Protein AF-A0AAE0JUD1-F1 (afdb_monomer_lite)

Organism: NCBI:txid92902

Structure (mmCIF, N/CA/C/O backbone):
data_AF-A0AAE0JUD1-F1
#
_entry.id   AF-A0AAE0JUD1-F1
#
loop_
_atom_site.group_PDB
_atom_site.id
_atom_site.type_symbol
_atom_site.label_atom_id
_atom_site.label_alt_id
_atom_site.label_comp_id
_atom_site.label_asym_id
_atom_site.label_entity_id
_atom_site.label_seq_id
_atom_site.pdbx_PDB_ins_code
_atom_site.Cartn_x
_atom_site.Cartn_y
_atom_site.Cartn_z
_atom_site.occupancy
_atom_site.B_iso_or_equiv
_atom_site.auth_seq_id
_atom_site.auth_comp_id
_atom_site.auth_asym_id
_atom_site.auth_atom_id
_atom_site.pdbx_PDB_model_num
ATOM 1 N N . MET A 1 1 ? 41.378 -28.057 -68.045 1.00 32.81 1 MET A N 1
ATOM 2 C CA . MET A 1 1 ? 41.376 -28.997 -66.901 1.00 32.81 1 MET A CA 1
ATOM 3 C C . MET A 1 1 ? 42.031 -28.281 -65.734 1.00 32.81 1 MET A C 1
ATOM 5 O O . MET A 1 1 ? 43.104 -27.750 -65.954 1.00 32.81 1 MET A O 1
ATOM 9 N N . SER A 1 2 ? 41.500 -28.142 -64.529 1.00 28.53 2 SER A N 1
ATOM 10 C CA . SER A 1 2 ? 40.202 -28.412 -63.901 1.00 28.53 2 SER A CA 1
ATOM 11 C C . SER A 1 2 ? 40.274 -27.661 -62.561 1.00 28.53 2 SER A C 1
ATOM 13 O O . SER A 1 2 ? 41.293 -27.758 -61.886 1.00 28.53 2 SER A O 1
ATOM 15 N N . SER A 1 3 ? 39.288 -26.807 -62.272 1.00 28.12 3 SER A N 1
ATOM 16 C CA . SER A 1 3 ? 38.435 -26.846 -61.062 1.00 28.12 3 SER A CA 1
ATOM 17 C C . SER A 1 3 ? 39.165 -26.505 -59.751 1.00 28.12 3 SER A C 1
ATOM 19 O O . SER A 1 3 ? 40.031 -27.251 -59.324 1.00 28.12 3 SER A O 1
ATOM 21 N N . GLY A 1 4 ? 38.882 -25.424 -59.028 1.00 31.88 4 GLY A N 1
ATOM 22 C CA . GLY A 1 4 ? 37.626 -24.695 -58.879 1.00 31.88 4 GLY A CA 1
ATOM 23 C C . GLY A 1 4 ? 37.092 -24.923 -57.466 1.00 31.88 4 GLY A C 1
ATOM 24 O O . GLY A 1 4 ? 36.674 -26.033 -57.168 1.00 31.88 4 GLY A O 1
ATOM 25 N N . LEU A 1 5 ? 37.131 -23.879 -56.632 1.00 24.64 5 LEU A N 1
ATOM 26 C CA . LEU A 1 5 ? 36.152 -23.503 -55.596 1.00 24.64 5 LEU A CA 1
ATOM 27 C C . LEU A 1 5 ? 36.714 -22.274 -54.843 1.00 24.64 5 LEU A C 1
ATOM 29 O O . LEU A 1 5 ? 37.838 -22.349 -54.351 1.00 24.64 5 LEU A O 1
ATOM 33 N N . PRO A 1 6 ? 35.989 -21.142 -54.749 1.00 31.70 6 PRO A N 1
ATOM 34 C CA . PRO A 1 6 ? 36.342 -20.090 -53.799 1.00 31.70 6 PRO A CA 1
ATOM 35 C C . PRO A 1 6 ? 36.016 -20.573 -52.373 1.00 31.70 6 PRO A C 1
ATOM 37 O O . PRO A 1 6 ? 35.182 -21.478 -52.228 1.00 31.70 6 PRO A O 1
ATOM 40 N N . PRO A 1 7 ? 36.626 -20.000 -51.316 1.00 29.44 7 PRO A N 1
ATOM 41 C CA . PRO A 1 7 ? 36.225 -20.304 -49.949 1.00 29.44 7 PRO A CA 1
ATOM 42 C C . PRO A 1 7 ? 34.745 -19.944 -49.822 1.00 29.44 7 PRO A C 1
ATOM 44 O O . PRO A 1 7 ? 34.357 -18.781 -49.923 1.00 29.44 7 PRO A O 1
ATOM 47 N N . ARG A 1 8 ? 33.892 -20.964 -49.696 1.00 30.66 8 ARG A N 1
ATOM 48 C CA . ARG A 1 8 ? 32.474 -20.773 -49.419 1.00 30.66 8 ARG A CA 1
ATOM 49 C C . ARG A 1 8 ? 32.387 -20.222 -48.003 1.00 30.66 8 ARG A C 1
ATOM 51 O O . ARG A 1 8 ? 32.402 -20.993 -47.049 1.00 30.66 8 ARG A O 1
ATOM 58 N N . THR A 1 9 ? 32.290 -18.903 -47.864 1.00 36.47 9 THR A N 1
ATOM 59 C CA . THR A 1 9 ? 31.658 -18.304 -46.690 1.00 36.47 9 THR A CA 1
ATOM 60 C C . THR A 1 9 ? 30.306 -19.003 -46.548 1.00 36.47 9 THR A C 1
ATOM 62 O O . THR A 1 9 ? 29.536 -19.015 -47.518 1.00 36.47 9 THR A O 1
ATOM 65 N N . PRO A 1 10 ? 30.023 -19.677 -45.422 1.00 35.06 10 PRO A N 1
ATOM 66 C CA . PRO A 1 10 ? 28.741 -20.333 -45.254 1.00 35.06 10 PRO A CA 1
ATOM 67 C C . PRO A 1 10 ? 27.661 -19.262 -45.404 1.00 35.06 10 PRO A C 1
ATOM 69 O O . PRO A 1 10 ? 27.679 -18.232 -44.735 1.00 35.06 10 PRO A O 1
ATOM 72 N N . THR A 1 11 ? 26.758 -19.460 -46.364 1.00 36.84 11 THR A N 1
ATOM 73 C CA . THR A 1 11 ? 25.643 -18.538 -46.602 1.00 36.84 11 THR A CA 1
ATOM 74 C C . THR A 1 11 ? 24.894 -18.317 -45.290 1.00 36.84 11 THR A C 1
ATOM 76 O O . THR A 1 11 ? 24.715 -19.272 -44.537 1.00 36.84 11 THR A O 1
ATOM 79 N N . ALA A 1 12 ? 24.392 -17.109 -45.028 1.00 35.09 12 ALA A N 1
ATOM 80 C CA . ALA A 1 12 ? 23.607 -16.801 -43.826 1.00 35.09 12 ALA A CA 1
ATOM 81 C C . ALA A 1 12 ? 22.425 -17.774 -43.581 1.00 35.09 12 ALA A C 1
ATOM 83 O O . ALA A 1 12 ? 21.902 -17.846 -42.475 1.00 35.09 12 ALA A O 1
ATOM 84 N N . ALA A 1 13 ? 21.988 -18.525 -44.599 1.00 31.66 13 ALA A N 1
ATOM 85 C CA . ALA A 1 13 ? 21.024 -19.622 -44.486 1.00 31.66 13 ALA A CA 1
ATOM 86 C C . ALA A 1 13 ? 21.618 -20.916 -43.883 1.00 31.66 13 ALA A C 1
ATOM 88 O O . ALA A 1 13 ? 20.972 -21.559 -43.067 1.00 31.66 13 ALA A O 1
ATOM 89 N N . ALA A 1 14 ? 22.858 -21.276 -44.229 1.00 33.31 14 ALA A N 1
ATOM 90 C CA . ALA A 1 14 ? 23.571 -22.423 -43.660 1.00 33.31 14 ALA A CA 1
ATOM 91 C C . ALA A 1 14 ? 23.939 -22.186 -42.186 1.00 33.31 14 ALA A C 1
ATOM 93 O O . ALA A 1 14 ? 23.820 -23.094 -41.373 1.00 33.31 14 ALA A O 1
ATOM 94 N N . LEU A 1 15 ? 24.309 -20.951 -41.833 1.00 36.12 15 LEU A N 1
ATOM 95 C CA . LEU A 1 15 ? 24.555 -20.547 -40.443 1.00 36.12 15 LEU A CA 1
ATOM 96 C C . LEU A 1 15 ? 23.261 -20.529 -39.611 1.00 36.12 15 LEU A C 1
ATOM 98 O O . LEU A 1 15 ? 23.270 -20.980 -38.470 1.00 36.12 15 LEU A O 1
ATOM 102 N N . ARG A 1 16 ? 22.130 -20.105 -40.198 1.00 40.38 16 ARG A N 1
ATOM 103 C CA . ARG A 1 16 ? 20.795 -20.213 -39.578 1.00 40.38 16 ARG A CA 1
ATOM 104 C C . ARG A 1 16 ? 20.345 -21.666 -39.386 1.00 40.38 16 ARG A C 1
ATOM 106 O O . ARG A 1 16 ? 19.901 -22.017 -38.304 1.00 40.38 16 ARG A O 1
ATOM 113 N N . SER A 1 17 ? 20.563 -22.527 -40.378 1.00 38.34 17 SER A N 1
ATOM 114 C CA . SER A 1 17 ? 20.266 -23.964 -40.278 1.00 38.34 17 SER A CA 1
ATOM 115 C C . SER A 1 17 ? 21.078 -24.657 -39.178 1.00 38.34 17 SER A C 1
ATOM 117 O O . SER A 1 17 ? 20.531 -25.470 -38.443 1.00 38.34 17 SER A O 1
ATOM 119 N N . LEU A 1 18 ? 22.367 -24.324 -39.043 1.00 38.59 18 LEU A N 1
ATOM 120 C CA . LEU A 1 18 ? 23.237 -24.855 -37.986 1.00 38.59 18 LEU A CA 1
ATOM 121 C C . LEU A 1 18 ? 22.793 -24.388 -36.588 1.00 38.59 18 LEU A C 1
ATOM 123 O O . LEU A 1 18 ? 22.917 -25.113 -35.605 1.00 38.59 18 LEU A O 1
ATOM 127 N N . ARG A 1 19 ? 22.278 -23.158 -36.518 1.00 42.91 19 ARG A N 1
ATOM 128 C CA . ARG A 1 19 ? 21.754 -22.510 -35.316 1.00 42.91 19 ARG A CA 1
ATOM 129 C C . ARG A 1 19 ? 20.421 -23.112 -34.855 1.00 42.91 19 ARG A C 1
ATOM 131 O O . ARG A 1 19 ? 20.238 -23.302 -33.656 1.00 42.91 19 ARG A O 1
ATOM 138 N N . ASP A 1 20 ? 19.520 -23.443 -35.775 1.00 42.19 20 ASP A N 1
ATOM 139 C CA . ASP A 1 20 ? 18.242 -24.093 -35.450 1.00 42.19 20 ASP A CA 1
ATOM 140 C C . ASP A 1 20 ? 18.441 -25.549 -34.987 1.00 42.19 20 ASP A C 1
ATOM 142 O O . ASP A 1 20 ? 17.762 -26.013 -34.073 1.00 42.19 20 ASP A O 1
ATOM 146 N N . GLU A 1 21 ? 19.446 -26.243 -35.530 1.00 41.03 21 GLU A N 1
ATOM 147 C CA . GLU A 1 21 ? 19.828 -27.606 -35.132 1.00 41.03 21 GLU A CA 1
ATOM 148 C C . GLU A 1 21 ? 20.400 -27.673 -33.694 1.00 41.03 21 GLU A C 1
ATOM 150 O O . GLU A 1 21 ? 20.171 -28.644 -32.970 1.00 41.03 21 GLU A O 1
ATOM 155 N N . LEU A 1 22 ? 21.080 -26.612 -33.231 1.00 42.88 22 LEU A N 1
ATOM 156 C CA . LEU A 1 22 ? 21.595 -26.481 -31.855 1.00 42.88 22 LEU A CA 1
ATOM 157 C C . LEU A 1 22 ? 20.497 -26.205 -30.810 1.00 42.88 22 LEU A C 1
ATOM 159 O O . LEU A 1 22 ? 20.665 -26.537 -29.634 1.00 42.88 22 LEU A O 1
ATOM 163 N N . LYS A 1 23 ? 19.359 -25.614 -31.204 1.00 42.53 23 LYS A N 1
ATOM 164 C CA . LYS A 1 23 ? 18.234 -25.382 -30.279 1.00 42.53 23 LYS A CA 1
ATOM 165 C C . LYS A 1 23 ? 17.598 -26.697 -29.813 1.00 42.53 23 LYS A C 1
ATOM 167 O O . LYS A 1 23 ? 17.251 -26.794 -28.635 1.00 42.53 23 LYS A O 1
ATOM 172 N N . GLY A 1 24 ? 17.510 -27.694 -30.702 1.00 34.19 24 GLY A N 1
ATOM 173 C CA . GLY A 1 24 ? 16.750 -28.933 -30.493 1.00 34.19 24 GLY A CA 1
ATOM 174 C C . GLY A 1 24 ? 17.483 -30.112 -29.837 1.00 34.19 24 GLY A C 1
ATOM 175 O O . GLY A 1 24 ? 16.809 -31.002 -29.334 1.00 34.19 24 GLY A O 1
ATOM 176 N N . ASN A 1 25 ? 18.822 -30.133 -29.811 1.00 31.44 25 ASN A N 1
ATOM 177 C CA . ASN A 1 25 ? 19.598 -31.337 -29.451 1.00 31.44 25 ASN A CA 1
ATOM 178 C C . ASN A 1 25 ? 20.372 -31.264 -28.119 1.00 31.44 25 ASN A C 1
ATOM 180 O O . ASN A 1 25 ? 21.143 -32.172 -27.832 1.00 31.44 25 ASN A O 1
ATOM 184 N N . ILE A 1 26 ? 20.191 -30.213 -27.313 1.00 38.44 26 ILE A N 1
ATOM 185 C CA . ILE A 1 26 ? 20.928 -30.020 -26.052 1.00 38.44 26 ILE A CA 1
ATOM 186 C C . ILE A 1 26 ? 19.951 -30.091 -24.876 1.00 38.44 26 ILE A C 1
ATOM 188 O O . ILE A 1 26 ? 19.043 -29.259 -24.772 1.00 38.44 26 ILE A O 1
ATOM 192 N N . ILE A 1 27 ? 20.160 -31.062 -23.984 1.00 31.94 27 ILE A N 1
ATOM 193 C CA . ILE A 1 27 ? 19.459 -31.159 -22.696 1.00 31.94 27 ILE A CA 1
ATOM 194 C C . ILE A 1 27 ? 19.994 -30.048 -21.789 1.00 31.94 27 ILE A C 1
ATOM 196 O O . ILE A 1 27 ? 21.207 -29.872 -21.682 1.00 31.94 27 ILE A O 1
ATOM 200 N N . ARG A 1 28 ? 19.101 -29.269 -21.168 1.00 41.41 28 ARG A N 1
ATOM 201 C CA . ARG A 1 28 ? 19.474 -28.091 -20.374 1.00 41.41 28 ARG A CA 1
ATOM 202 C C . ARG A 1 28 ? 19.084 -28.252 -18.915 1.00 41.41 28 ARG A C 1
ATOM 204 O O . ARG A 1 28 ? 17.971 -28.680 -18.626 1.00 41.41 28 ARG A O 1
ATOM 211 N N . ASN A 1 29 ? 19.970 -27.866 -18.004 1.00 35.03 29 ASN A N 1
ATOM 212 C CA . ASN A 1 29 ? 19.684 -27.851 -16.570 1.00 35.03 29 ASN A CA 1
ATOM 213 C C . ASN A 1 29 ? 19.193 -26.462 -16.164 1.00 35.03 29 ASN A C 1
ATOM 215 O O . ASN A 1 29 ? 19.775 -25.468 -16.579 1.00 35.03 29 ASN A O 1
ATOM 219 N N . SER A 1 30 ? 18.143 -26.377 -15.349 1.00 35.97 30 SER A N 1
ATOM 220 C CA . SER A 1 30 ? 17.670 -25.117 -14.762 1.00 35.97 30 SER A CA 1
ATOM 221 C C . SER A 1 30 ? 17.978 -25.090 -13.269 1.00 35.97 30 SER A C 1
ATOM 223 O O . SER A 1 30 ? 17.671 -26.062 -12.577 1.00 35.97 30 SER A O 1
ATOM 225 N N . GLN A 1 31 ? 18.523 -23.983 -12.762 1.00 44.69 31 GLN A N 1
ATOM 226 C CA . GLN A 1 31 ? 18.663 -23.750 -11.323 1.00 44.69 31 GLN A CA 1
ATOM 227 C C . GLN A 1 31 ? 17.867 -22.502 -10.910 1.00 44.69 31 GLN A C 1
ATOM 229 O O . GLN A 1 31 ? 18.171 -21.399 -11.375 1.00 44.69 31 GLN A O 1
ATOM 234 N N . PRO A 1 32 ? 16.844 -22.644 -10.048 1.00 40.25 32 PRO A N 1
ATOM 235 C CA . PRO A 1 32 ? 16.235 -21.497 -9.398 1.00 40.25 32 PRO A CA 1
ATOM 236 C C . PRO A 1 32 ? 17.208 -20.939 -8.353 1.00 40.25 32 PRO A C 1
ATOM 238 O O . PRO A 1 32 ? 17.632 -21.660 -7.450 1.00 40.25 32 PRO A O 1
ATOM 241 N N . PHE A 1 33 ? 17.541 -19.651 -8.443 1.00 41.84 33 PHE A N 1
ATOM 242 C CA . PHE A 1 33 ? 18.198 -18.948 -7.341 1.00 41.84 33 PHE A CA 1
ATOM 243 C C . PHE A 1 33 ? 17.153 -18.721 -6.244 1.00 41.84 33 PHE A C 1
ATOM 245 O O . PHE A 1 33 ? 16.335 -17.807 -6.320 1.00 41.84 33 PHE A O 1
ATOM 252 N N . GLY A 1 34 ? 17.105 -19.626 -5.267 1.00 31.30 34 GLY A N 1
ATOM 253 C CA . GLY A 1 34 ? 16.245 -19.488 -4.098 1.00 31.30 34 GLY A CA 1
ATOM 254 C C . GLY A 1 34 ? 16.822 -18.473 -3.116 1.00 31.30 34 GLY A C 1
ATOM 255 O O . GLY A 1 34 ? 18.013 -18.506 -2.817 1.00 31.30 34 GLY A O 1
ATOM 256 N N . ASN A 1 35 ? 15.964 -17.614 -2.565 1.00 30.42 35 ASN A N 1
ATOM 257 C CA . ASN A 1 35 ? 16.287 -16.681 -1.483 1.00 30.42 35 ASN A CA 1
ATOM 258 C C . ASN A 1 35 ? 16.423 -17.434 -0.135 1.00 30.42 35 ASN A C 1
ATOM 260 O O . ASN A 1 35 ? 15.684 -17.196 0.819 1.00 30.42 35 ASN A O 1
ATOM 264 N N . THR A 1 36 ? 17.293 -18.445 -0.072 1.00 25.52 36 THR A N 1
ATOM 265 C CA . THR A 1 36 ? 17.597 -19.191 1.157 1.00 25.52 36 THR A CA 1
ATOM 266 C C . THR A 1 36 ? 18.882 -18.640 1.753 1.00 25.52 36 THR A C 1
ATOM 268 O O . THR A 1 36 ? 19.948 -18.821 1.174 1.00 25.52 36 THR A O 1
ATOM 271 N N . GLY A 1 37 ? 18.758 -17.958 2.897 1.00 28.34 37 GLY A N 1
ATOM 272 C CA . GLY A 1 37 ? 19.810 -17.231 3.618 1.00 28.34 37 GLY A CA 1
ATOM 273 C C . GLY A 1 37 ? 20.953 -18.076 4.188 1.00 28.34 37 GLY A C 1
ATOM 274 O O . GLY A 1 37 ? 21.217 -18.047 5.385 1.00 28.34 37 GLY A O 1
ATOM 275 N N . GLY A 1 38 ? 21.666 -18.797 3.334 1.00 24.38 38 GLY A N 1
ATOM 276 C CA . GLY A 1 38 ? 23.034 -19.219 3.590 1.00 24.38 38 GLY A CA 1
ATOM 277 C C . GLY A 1 38 ? 23.859 -18.769 2.404 1.00 24.38 38 GLY A C 1
ATOM 278 O O . GLY A 1 38 ? 23.546 -19.178 1.295 1.00 24.38 38 GLY A O 1
ATOM 279 N N . THR A 1 39 ? 24.866 -17.925 2.617 1.00 27.78 39 THR A N 1
ATOM 280 C CA . THR A 1 39 ? 25.856 -17.552 1.602 1.00 27.78 39 THR A CA 1
ATOM 281 C C . THR A 1 39 ? 26.452 -18.823 0.988 1.00 27.78 39 THR A C 1
ATOM 283 O O . THR A 1 39 ? 27.217 -19.511 1.670 1.00 27.78 39 THR A O 1
ATOM 286 N N . PRO A 1 40 ? 26.163 -19.171 -0.279 1.00 28.17 40 PRO A N 1
ATOM 287 C CA . PRO A 1 40 ? 27.015 -20.086 -1.011 1.00 28.17 40 PRO A CA 1
ATOM 288 C C . PRO A 1 40 ? 28.176 -19.238 -1.537 1.00 28.17 40 PRO A C 1
ATOM 290 O O . PRO A 1 40 ? 27.953 -18.206 -2.168 1.00 28.17 40 PRO A O 1
ATOM 293 N N . GLY A 1 41 ? 29.415 -19.639 -1.257 1.00 27.17 41 GLY A N 1
ATOM 294 C CA . GLY A 1 41 ? 30.613 -19.027 -1.841 1.00 27.17 41 GLY A CA 1
ATOM 295 C C . GLY A 1 41 ? 30.700 -19.304 -3.344 1.00 27.17 41 GLY A C 1
ATOM 296 O O . GLY A 1 41 ? 31.516 -20.109 -3.773 1.00 27.17 41 GLY A O 1
ATOM 297 N N . ALA A 1 42 ? 29.823 -18.683 -4.131 1.00 30.59 42 ALA A N 1
ATOM 298 C CA . ALA A 1 42 ? 29.789 -18.767 -5.583 1.00 30.59 42 ALA A CA 1
ATOM 299 C C . ALA A 1 42 ? 30.062 -17.373 -6.158 1.00 30.59 42 ALA A C 1
ATOM 301 O O . ALA A 1 42 ? 29.317 -16.429 -5.896 1.00 30.59 42 ALA A O 1
ATOM 302 N N . ALA A 1 43 ? 31.147 -17.242 -6.921 1.00 29.27 43 ALA A N 1
ATOM 303 C CA . ALA A 1 43 ? 31.470 -16.032 -7.666 1.00 29.27 43 ALA A CA 1
ATOM 304 C C . ALA A 1 43 ? 30.909 -16.155 -9.089 1.00 29.27 43 ALA A C 1
ATOM 306 O O . ALA A 1 43 ? 31.142 -17.158 -9.767 1.00 29.27 43 ALA A O 1
ATOM 307 N N . ILE A 1 44 ? 30.161 -15.143 -9.531 1.00 35.28 44 ILE A N 1
ATOM 308 C CA . ILE A 1 44 ? 29.723 -14.996 -10.922 1.00 35.28 44 ILE A CA 1
ATOM 309 C C . ILE A 1 44 ? 30.676 -13.991 -11.575 1.00 35.28 44 ILE A C 1
ATOM 311 O O . ILE A 1 44 ? 30.647 -12.808 -11.244 1.00 35.28 44 ILE A O 1
ATOM 315 N N . SER A 1 45 ? 31.540 -14.462 -12.472 1.00 30.61 45 SER A N 1
ATOM 316 C CA . SER A 1 45 ? 32.434 -13.642 -13.295 1.00 30.61 45 SER A CA 1
ATOM 317 C C . SER A 1 45 ? 31.687 -13.192 -14.556 1.00 30.61 45 SER A C 1
ATOM 319 O O . SER A 1 45 ? 31.361 -13.998 -15.426 1.00 30.61 45 SER A O 1
ATOM 321 N N . LEU A 1 46 ? 31.385 -11.895 -14.647 1.00 35.88 46 LEU A N 1
ATOM 322 C CA . LEU A 1 46 ? 30.760 -11.264 -15.814 1.00 35.88 46 LEU A CA 1
ATOM 323 C C . LEU A 1 46 ? 31.795 -10.379 -16.514 1.00 35.88 46 LEU A C 1
ATOM 325 O O . LEU A 1 46 ? 31.871 -9.182 -16.258 1.00 35.88 46 LEU A O 1
ATOM 329 N N . GLU A 1 47 ? 32.611 -10.957 -17.392 1.00 29.06 47 GLU A N 1
ATOM 330 C CA . GLU A 1 47 ? 33.507 -10.181 -18.256 1.00 29.06 47 GLU A CA 1
ATOM 331 C C . GLU A 1 47 ? 32.830 -9.912 -19.602 1.00 29.06 47 GLU A C 1
ATOM 333 O O . GLU A 1 47 ? 33.029 -10.607 -20.594 1.00 29.06 47 GLU A O 1
ATOM 338 N N . THR A 1 48 ? 32.001 -8.871 -19.632 1.00 32.72 48 THR A N 1
ATOM 339 C CA . THR A 1 48 ? 31.710 -8.131 -20.865 1.00 32.72 48 THR A CA 1
ATOM 340 C C . THR A 1 48 ? 32.194 -6.706 -20.643 1.00 32.72 48 THR A C 1
ATOM 342 O O . THR A 1 48 ? 31.427 -5.835 -20.239 1.00 32.72 48 THR A O 1
ATOM 345 N N . SER A 1 49 ? 33.493 -6.497 -20.840 1.00 25.58 49 SER A N 1
ATOM 346 C CA . SER A 1 49 ? 34.250 -5.293 -20.471 1.00 25.58 49 SER A CA 1
ATOM 347 C C . SER A 1 49 ? 33.822 -3.986 -21.154 1.00 25.58 49 SER A C 1
ATOM 349 O O . SER A 1 49 ? 34.346 -2.945 -20.789 1.00 25.58 49 SER A O 1
ATOM 351 N N . ASP A 1 50 ? 32.823 -3.990 -22.043 1.00 26.62 50 ASP A N 1
ATOM 352 C CA . ASP A 1 50 ? 32.293 -2.769 -22.678 1.00 26.62 50 ASP A CA 1
ATOM 353 C C . ASP A 1 50 ? 30.755 -2.671 -22.694 1.00 26.62 50 ASP A C 1
ATOM 355 O O . ASP A 1 50 ? 30.186 -1.736 -23.260 1.00 26.62 50 ASP A O 1
ATOM 359 N N . ALA A 1 51 ? 30.047 -3.600 -22.046 1.00 32.72 51 ALA A N 1
ATOM 360 C CA . ALA A 1 51 ? 28.602 -3.502 -21.881 1.00 32.72 51 ALA A CA 1
ATOM 361 C C . ALA A 1 51 ? 28.303 -3.027 -20.458 1.00 32.72 51 ALA A C 1
ATOM 363 O O . ALA A 1 51 ? 28.063 -3.836 -19.563 1.00 32.72 51 ALA A O 1
ATOM 364 N N . GLN A 1 52 ? 28.270 -1.703 -20.242 1.00 31.28 52 GLN A N 1
ATOM 365 C CA . GLN A 1 52 ? 27.414 -1.174 -19.173 1.00 31.28 52 GLN A CA 1
ATOM 366 C C . GLN A 1 52 ? 26.068 -1.896 -19.308 1.00 31.28 52 GLN A C 1
ATOM 368 O O . GLN A 1 52 ? 25.570 -1.946 -20.437 1.00 31.28 52 GLN A O 1
ATOM 373 N N . PRO A 1 53 ? 25.503 -2.509 -18.252 1.00 39.31 53 PRO A N 1
ATOM 374 C CA . PRO A 1 53 ? 24.227 -3.194 -18.365 1.00 39.31 53 PRO A CA 1
ATOM 375 C C . PRO A 1 53 ? 23.205 -2.186 -18.886 1.00 39.31 53 PRO A C 1
ATOM 377 O O . PRO A 1 53 ? 22.723 -1.324 -18.156 1.00 39.31 53 PRO A O 1
ATOM 380 N N . ILE A 1 54 ? 22.930 -2.251 -20.191 1.00 47.78 54 ILE A N 1
ATOM 381 C CA . ILE A 1 54 ? 21.967 -1.380 -20.844 1.00 47.78 54 ILE A CA 1
ATOM 382 C C . ILE A 1 54 ? 20.647 -1.702 -20.160 1.00 47.78 54 ILE A C 1
ATOM 384 O O . ILE A 1 54 ? 20.263 -2.877 -20.067 1.00 47.78 54 ILE A O 1
ATOM 388 N N . ALA A 1 55 ? 19.991 -0.677 -19.627 1.00 51.31 55 ALA A N 1
ATOM 389 C CA . ALA A 1 55 ? 18.738 -0.818 -18.909 1.00 51.31 55 ALA A CA 1
ATOM 390 C C . ALA A 1 55 ? 17.769 -1.756 -19.628 1.00 51.31 55 ALA A C 1
ATOM 392 O O . ALA A 1 55 ? 17.497 -1.613 -20.825 1.00 51.31 55 ALA A O 1
ATOM 393 N N . GLY A 1 56 ? 17.226 -2.721 -18.889 1.00 55.41 56 GLY A N 1
ATOM 394 C CA . GLY A 1 56 ? 16.272 -3.668 -19.455 1.00 55.41 56 GLY A CA 1
ATOM 395 C C . GLY A 1 56 ? 16.878 -4.785 -20.310 1.00 55.41 56 GLY A C 1
ATOM 396 O O . GLY A 1 56 ? 16.148 -5.407 -21.079 1.00 55.41 56 GLY A O 1
ATOM 397 N N . SER A 1 57 ? 18.181 -5.068 -20.193 1.00 65.00 57 SER A N 1
ATOM 398 C CA . SER A 1 57 ? 18.764 -6.282 -20.782 1.00 65.00 57 SER A CA 1
ATOM 399 C C . SER A 1 57 ? 18.021 -7.534 -20.293 1.00 65.00 57 SER A C 1
ATOM 401 O O . SER A 1 57 ? 17.666 -7.661 -19.113 1.00 65.00 57 SER A O 1
ATOM 403 N N . THR A 1 58 ? 17.744 -8.444 -21.226 1.00 60.03 58 THR A N 1
ATOM 404 C CA . THR A 1 58 ? 16.847 -9.591 -21.020 1.00 60.03 58 THR A CA 1
ATOM 405 C C . THR A 1 58 ? 17.561 -10.834 -20.504 1.00 60.03 58 THR A C 1
ATOM 407 O O . THR A 1 58 ? 16.963 -11.638 -19.784 1.00 60.03 58 THR A O 1
ATOM 410 N N . ARG A 1 59 ? 18.842 -10.978 -20.848 1.00 65.38 59 ARG A N 1
ATOM 411 C CA . ARG A 1 59 ? 19.722 -12.063 -20.417 1.00 65.38 59 ARG A CA 1
ATOM 412 C C . ARG A 1 59 ? 21.185 -11.665 -20.561 1.00 65.38 59 ARG A C 1
ATOM 414 O O . ARG A 1 59 ? 21.498 -10.735 -21.296 1.00 65.38 59 ARG A O 1
ATOM 421 N N . VAL A 1 60 ? 22.052 -12.416 -19.897 1.00 59.59 60 VAL A N 1
ATOM 422 C CA . VAL A 1 60 ? 23.508 -12.340 -20.026 1.00 59.59 60 VAL A CA 1
ATOM 423 C C . VAL A 1 60 ? 24.058 -13.753 -20.226 1.00 59.59 60 VAL A C 1
ATOM 425 O O . VAL A 1 60 ? 23.519 -14.726 -19.690 1.00 59.59 60 VAL A O 1
ATOM 428 N N . PHE A 1 61 ? 25.119 -13.873 -21.020 1.00 60.12 61 PHE A N 1
ATOM 429 C CA . PHE A 1 61 ? 25.857 -15.117 -21.226 1.00 60.12 61 PHE A CA 1
ATOM 430 C C . PHE A 1 61 ? 27.135 -15.074 -20.395 1.00 60.12 61 PHE A C 1
ATOM 432 O O . PHE A 1 61 ? 27.819 -14.056 -20.386 1.00 60.12 61 PHE A O 1
ATOM 439 N N . GLY A 1 62 ? 27.454 -16.158 -19.695 1.00 57.75 62 GLY A N 1
ATOM 440 C CA . GLY A 1 62 ? 28.611 -16.182 -18.802 1.00 57.75 62 GLY A CA 1
ATOM 441 C C . GLY A 1 62 ? 28.962 -17.588 -18.344 1.00 57.75 62 GLY A C 1
ATOM 442 O O . GLY A 1 62 ? 28.497 -18.569 -18.924 1.00 57.75 62 GLY A O 1
ATOM 443 N N . GLU A 1 63 ? 29.776 -17.678 -17.299 1.00 51.16 63 GLU A N 1
ATOM 444 C CA . GLU A 1 63 ? 30.154 -18.928 -16.639 1.00 51.16 63 GLU A CA 1
ATOM 445 C C . GLU A 1 63 ? 29.621 -18.978 -15.199 1.00 51.16 63 GLU A C 1
ATOM 447 O O . GLU A 1 63 ? 29.397 -17.946 -14.567 1.00 51.16 63 GLU A O 1
ATOM 452 N N . PHE A 1 64 ? 29.406 -20.185 -14.674 1.00 47.62 64 PHE A N 1
ATOM 453 C CA . PHE A 1 64 ? 29.020 -20.402 -13.280 1.00 47.62 64 PHE A CA 1
ATOM 454 C C . PHE A 1 64 ? 29.999 -21.376 -12.615 1.00 47.62 64 PHE A C 1
ATOM 456 O O . PHE A 1 64 ? 30.182 -22.497 -13.097 1.00 47.62 64 PHE A O 1
ATOM 463 N N . HIS A 1 65 ? 30.621 -20.968 -11.504 1.00 52.09 65 HIS A N 1
ATOM 464 C CA . HIS A 1 65 ? 31.567 -21.802 -10.755 1.00 52.09 65 HIS A CA 1
ATOM 465 C C . HIS A 1 65 ? 30.933 -22.352 -9.478 1.00 52.09 65 HIS A C 1
ATOM 467 O O . HIS A 1 65 ? 30.540 -21.602 -8.591 1.00 52.09 65 HIS A O 1
ATOM 473 N N . HIS A 1 66 ? 30.875 -23.681 -9.364 1.00 42.56 66 HIS A N 1
ATOM 474 C CA . HIS A 1 66 ? 30.240 -24.369 -8.231 1.00 42.56 66 HIS A CA 1
ATOM 475 C C . HIS A 1 66 ? 31.084 -24.471 -6.942 1.00 42.56 66 HIS A C 1
ATOM 477 O O . HIS A 1 66 ? 30.571 -25.028 -5.981 1.00 42.56 66 HIS A O 1
ATOM 483 N N . ASP A 1 67 ? 32.315 -23.939 -6.862 1.00 37.91 67 ASP A N 1
ATOM 484 C CA . ASP A 1 67 ? 33.214 -24.152 -5.703 1.00 37.91 67 ASP A CA 1
ATOM 485 C C . ASP A 1 67 ? 34.200 -22.988 -5.436 1.00 37.91 67 ASP A C 1
ATOM 487 O O . ASP A 1 67 ? 34.591 -22.295 -6.375 1.00 37.91 67 ASP A O 1
ATOM 491 N N . ASN A 1 68 ? 34.673 -22.865 -4.177 1.00 40.00 68 ASN A N 1
ATOM 492 C CA . ASN A 1 68 ? 35.672 -21.922 -3.600 1.00 40.00 68 ASN A CA 1
ATOM 493 C C . ASN A 1 68 ? 37.086 -21.949 -4.252 1.00 40.00 68 ASN A C 1
ATOM 495 O O . ASN A 1 68 ? 38.112 -21.901 -3.568 1.00 40.00 68 ASN A O 1
ATOM 499 N N . THR A 1 69 ? 37.184 -22.064 -5.570 1.00 37.38 69 THR A N 1
ATOM 500 C CA . THR A 1 69 ? 38.470 -22.034 -6.279 1.00 37.38 69 THR A CA 1
ATOM 501 C C . THR A 1 69 ? 38.902 -20.571 -6.425 1.00 37.38 69 THR A C 1
ATOM 503 O O . THR A 1 69 ? 38.077 -19.768 -6.859 1.00 37.38 69 THR A O 1
ATOM 506 N N . PRO A 1 70 ? 40.138 -20.180 -6.055 1.00 38.03 70 PRO A N 1
ATOM 507 C CA . PRO A 1 70 ? 40.568 -18.791 -6.181 1.00 38.03 70 PRO A CA 1
ATOM 508 C C . PRO A 1 70 ? 40.492 -18.349 -7.642 1.00 38.03 70 PRO A C 1
ATOM 510 O O . PRO A 1 70 ? 40.999 -19.051 -8.520 1.00 38.03 70 PRO A O 1
ATOM 513 N N . LEU A 1 71 ? 39.880 -17.188 -7.879 1.00 41.16 71 LEU A N 1
ATOM 514 C CA . LEU A 1 71 ? 40.002 -16.454 -9.135 1.00 41.16 71 LEU A CA 1
ATOM 515 C C . LEU A 1 71 ? 41.495 -16.162 -9.332 1.00 41.16 71 LEU A C 1
ATOM 517 O O . LEU A 1 71 ? 42.095 -15.445 -8.534 1.00 41.16 71 LEU A O 1
ATOM 521 N N . ALA A 1 72 ? 42.117 -16.808 -10.316 1.00 40.91 72 ALA A N 1
ATOM 522 C CA . ALA A 1 72 ? 43.483 -16.487 -10.699 1.00 40.91 72 ALA A CA 1
ATOM 523 C C . ALA A 1 72 ? 43.457 -15.169 -11.483 1.00 40.91 72 ALA A C 1
ATOM 525 O O . ALA A 1 72 ? 42.726 -15.052 -12.463 1.00 40.91 72 ALA A O 1
ATOM 526 N N . ASP A 1 73 ? 44.251 -14.211 -11.013 1.00 39.12 73 ASP A N 1
ATOM 527 C CA . ASP A 1 73 ? 44.366 -12.808 -11.446 1.00 39.12 73 ASP A CA 1
ATOM 528 C C . ASP A 1 73 ? 44.986 -12.615 -12.850 1.00 39.12 73 ASP A C 1
ATOM 530 O O . ASP A 1 73 ? 45.511 -11.548 -13.151 1.00 39.12 73 ASP A O 1
ATOM 534 N N . ASP A 1 74 ? 44.966 -13.634 -13.714 1.00 39.50 74 ASP A N 1
ATOM 535 C CA . ASP A 1 74 ? 45.593 -13.545 -15.034 1.00 39.50 74 ASP A CA 1
ATOM 536 C C . ASP A 1 74 ? 44.535 -13.249 -16.116 1.00 39.50 74 ASP A C 1
ATOM 538 O O . ASP A 1 74 ? 43.655 -14.062 -16.436 1.00 39.50 74 ASP A O 1
ATOM 542 N N . ASP A 1 75 ? 44.626 -12.022 -16.627 1.00 43.31 75 ASP A N 1
ATOM 543 C CA . ASP A 1 75 ? 43.953 -11.470 -17.799 1.00 43.31 75 ASP A CA 1
ATOM 544 C C . ASP A 1 75 ? 44.339 -12.255 -19.068 1.00 43.31 75 ASP A C 1
ATOM 546 O O . ASP A 1 75 ? 45.505 -12.251 -19.453 1.00 43.31 75 ASP A O 1
ATOM 550 N N . ASP A 1 76 ? 43.376 -12.936 -19.704 1.00 37.69 76 ASP A N 1
ATOM 551 C CA . ASP A 1 76 ? 43.309 -13.147 -21.162 1.00 37.69 76 ASP A CA 1
ATOM 552 C C . ASP A 1 76 ? 42.001 -13.875 -21.565 1.00 37.69 76 ASP A C 1
ATOM 554 O O . ASP A 1 76 ? 41.551 -14.847 -20.948 1.00 37.69 76 ASP A O 1
ATOM 558 N N . ASP A 1 77 ? 41.396 -13.362 -22.637 1.00 46.44 77 ASP A N 1
ATOM 559 C CA . ASP A 1 77 ? 40.044 -13.590 -23.152 1.00 46.44 77 ASP A CA 1
ATOM 560 C C . ASP A 1 77 ? 39.651 -15.056 -23.480 1.00 46.44 77 ASP A C 1
ATOM 562 O O . ASP A 1 77 ? 40.459 -15.894 -23.885 1.00 46.44 77 ASP A O 1
ATOM 566 N N . ILE A 1 78 ? 38.340 -15.351 -23.413 1.00 39.69 78 ILE A N 1
ATOM 567 C CA . ILE A 1 78 ? 37.636 -16.555 -23.933 1.00 39.69 78 ILE A CA 1
ATOM 568 C C . ILE A 1 78 ? 37.958 -17.913 -23.267 1.00 39.69 78 ILE A C 1
ATOM 570 O O . ILE A 1 78 ? 37.124 -18.821 -23.308 1.00 39.69 78 ILE A O 1
ATOM 574 N N . LEU A 1 79 ? 39.113 -18.092 -22.627 1.00 39.12 79 LEU A N 1
ATOM 575 C CA . LEU A 1 79 ? 39.567 -19.403 -22.132 1.00 39.12 79 LEU A CA 1
ATOM 576 C C . LEU A 1 79 ? 38.937 -19.857 -20.801 1.00 39.12 79 LEU A C 1
ATOM 578 O O . LEU A 1 79 ? 39.140 -21.002 -20.396 1.00 39.12 79 LEU A O 1
ATOM 582 N N . ARG A 1 80 ? 38.134 -19.013 -20.143 1.00 46.91 80 ARG A N 1
ATOM 583 C CA . ARG A 1 80 ? 37.561 -19.296 -18.811 1.00 46.91 80 ARG A CA 1
ATOM 584 C C . ARG A 1 80 ? 36.388 -20.294 -18.824 1.00 46.91 80 ARG A C 1
ATOM 586 O O . ARG A 1 80 ? 36.240 -21.077 -17.891 1.00 46.91 80 ARG A O 1
ATOM 593 N N . PHE A 1 81 ? 35.701 -20.449 -19.963 1.00 49.88 81 PHE A N 1
ATOM 594 C CA . PHE A 1 81 ? 34.625 -21.441 -20.145 1.00 49.88 81 PHE A CA 1
ATOM 595 C C . PHE A 1 81 ? 35.081 -22.920 -20.132 1.00 49.88 81 PHE A C 1
ATOM 597 O O . PHE A 1 81 ? 34.250 -23.831 -20.210 1.00 49.88 81 PHE A O 1
ATOM 604 N N . PHE A 1 82 ? 36.390 -23.190 -20.087 1.00 52.47 82 PHE A N 1
ATOM 605 C CA . PHE A 1 82 ? 36.954 -24.530 -20.238 1.00 52.47 82 PHE A CA 1
ATOM 606 C C . PHE A 1 82 ? 37.330 -25.151 -18.888 1.00 52.47 82 PHE A C 1
ATOM 608 O O . PHE A 1 82 ? 38.203 -24.661 -18.176 1.00 52.47 82 PHE A O 1
ATOM 615 N N . ARG A 1 83 ? 36.771 -26.329 -18.581 1.00 58.31 83 ARG A N 1
ATOM 616 C CA . ARG A 1 83 ? 37.344 -27.253 -17.585 1.00 58.31 83 ARG A CA 1
ATOM 617 C C . ARG A 1 83 ? 38.006 -28.418 -18.317 1.00 58.31 83 ARG A C 1
ATOM 619 O O . ARG A 1 83 ? 37.363 -29.418 -18.645 1.00 58.31 83 ARG A O 1
ATOM 626 N N . GLY A 1 84 ? 39.298 -28.284 -18.618 1.00 67.56 84 GLY A N 1
ATOM 627 C CA . GLY A 1 84 ? 40.025 -29.249 -19.451 1.00 67.56 84 GLY A CA 1
ATOM 628 C C . GLY A 1 84 ? 39.506 -29.240 -20.893 1.00 67.56 84 GLY A C 1
ATOM 629 O O . GLY A 1 84 ? 39.544 -28.207 -21.550 1.00 67.56 84 GLY A O 1
ATOM 630 N N . THR A 1 85 ? 39.006 -30.375 -21.394 1.00 67.12 85 THR A N 1
ATOM 631 C CA . THR A 1 85 ? 38.375 -30.468 -22.729 1.00 67.12 85 THR A CA 1
ATOM 632 C C . THR A 1 85 ? 36.861 -30.275 -22.689 1.00 67.12 85 THR A C 1
ATOM 634 O O . THR A 1 85 ? 36.212 -30.365 -23.729 1.00 67.12 85 THR A O 1
ATOM 637 N N . THR A 1 86 ? 36.289 -30.025 -21.506 1.00 69.38 86 THR A N 1
ATOM 638 C CA . THR A 1 86 ? 34.841 -29.900 -21.323 1.00 69.38 86 THR A CA 1
ATOM 639 C C . THR A 1 86 ? 34.390 -28.445 -21.237 1.00 69.38 86 THR A C 1
ATOM 641 O O . THR A 1 86 ? 35.048 -27.627 -20.594 1.00 69.38 86 THR A O 1
ATOM 644 N N . LEU A 1 87 ? 33.265 -28.145 -21.888 1.00 71.81 87 LEU A N 1
ATOM 645 C CA . LEU A 1 87 ? 32.635 -26.829 -21.985 1.00 71.81 87 LEU A CA 1
ATOM 646 C C . LEU A 1 87 ? 31.173 -26.914 -21.528 1.00 71.81 87 LEU A C 1
ATOM 648 O O . LEU A 1 87 ? 30.436 -27.789 -21.978 1.00 71.81 87 LEU A O 1
ATOM 652 N N . GLU A 1 88 ? 30.737 -25.996 -20.670 1.00 71.81 88 GLU A N 1
ATOM 653 C CA . GLU A 1 88 ? 29.339 -25.854 -20.246 1.00 71.81 88 GLU A CA 1
ATOM 654 C C . GLU A 1 88 ? 28.901 -24.401 -20.463 1.00 71.81 88 GLU A C 1
ATOM 656 O O . GLU A 1 88 ? 29.532 -23.477 -19.954 1.00 71.81 88 GLU A O 1
ATOM 661 N N . LEU A 1 89 ? 27.850 -24.189 -21.257 1.00 71.38 89 LEU A N 1
ATOM 662 C CA . LEU A 1 89 ? 27.377 -22.853 -21.620 1.00 71.38 89 LEU A CA 1
ATOM 663 C C . LEU A 1 89 ? 26.265 -22.422 -20.674 1.00 71.38 89 LEU A C 1
ATOM 665 O O . LEU A 1 89 ? 25.236 -23.097 -20.623 1.00 71.38 89 LEU A O 1
ATOM 669 N N . TRP A 1 90 ? 26.437 -21.292 -19.989 1.00 69.94 90 TRP A N 1
ATOM 670 C CA . TRP A 1 90 ? 25.433 -20.747 -19.079 1.00 69.94 90 TRP A CA 1
ATOM 671 C C . TRP A 1 90 ? 24.739 -19.515 -19.653 1.00 69.94 90 TRP A C 1
ATOM 673 O O . TRP A 1 90 ? 25.349 -18.643 -20.278 1.00 69.94 90 TRP A O 1
ATOM 683 N N . VAL A 1 91 ? 23.434 -19.447 -19.403 1.00 73.62 91 VAL A N 1
ATOM 684 C CA . VAL A 1 91 ? 22.596 -18.282 -19.670 1.00 73.62 91 VAL A CA 1
ATOM 685 C C . VAL A 1 91 ? 21.917 -17.877 -18.375 1.00 73.62 91 VAL A C 1
ATOM 687 O O . VAL A 1 91 ? 21.296 -18.702 -17.702 1.00 73.62 91 VAL A O 1
ATOM 690 N N . PHE A 1 92 ? 22.002 -16.593 -18.061 1.00 72.25 92 PHE A N 1
ATOM 691 C CA . PHE A 1 92 ? 21.338 -15.979 -16.923 1.00 72.25 92 PHE A CA 1
ATOM 692 C C . PHE A 1 92 ? 20.254 -15.053 -17.455 1.00 72.25 92 PHE A C 1
ATOM 694 O O . PHE A 1 92 ? 20.544 -14.130 -18.211 1.00 72.25 92 PHE A O 1
ATOM 701 N N . ASP A 1 93 ? 19.005 -15.294 -17.081 1.00 78.50 93 ASP A N 1
ATOM 702 C CA . ASP A 1 93 ? 17.892 -14.398 -17.384 1.00 78.50 93 ASP A CA 1
ATOM 703 C C . ASP A 1 93 ? 17.137 -14.024 -16.106 1.00 78.50 93 ASP A C 1
ATOM 705 O O . ASP A 1 93 ? 17.485 -14.430 -14.992 1.00 78.50 93 ASP A O 1
ATOM 709 N N . ARG A 1 94 ? 16.069 -13.237 -16.253 1.00 79.50 94 ARG A N 1
ATOM 710 C CA . ARG A 1 94 ? 15.281 -12.753 -15.110 1.00 79.50 94 ARG A CA 1
ATOM 711 C C . ARG A 1 94 ? 14.526 -13.841 -14.352 1.00 79.50 94 ARG A C 1
ATOM 713 O O . ARG A 1 94 ? 13.914 -13.547 -13.329 1.00 79.50 94 ARG A O 1
ATOM 720 N N . SER A 1 95 ? 14.572 -15.086 -14.823 1.00 77.56 95 SER A N 1
ATOM 721 C CA . SER A 1 95 ? 13.997 -16.258 -14.160 1.00 77.56 95 SER A CA 1
ATOM 722 C C . SER A 1 95 ? 15.021 -17.271 -13.673 1.00 77.56 95 SER A C 1
ATOM 724 O O . SER A 1 95 ? 14.645 -18.369 -13.260 1.00 77.56 95 SER A O 1
ATOM 726 N N . GLY A 1 96 ? 16.295 -16.889 -13.668 1.00 76.44 96 GLY A N 1
ATOM 727 C CA . GLY A 1 96 ? 17.386 -17.662 -13.101 1.00 76.44 96 GLY A CA 1
ATOM 728 C C . GLY A 1 96 ? 18.404 -18.084 -14.145 1.00 76.44 96 GLY A C 1
ATOM 729 O O . GLY A 1 96 ? 18.464 -17.540 -15.248 1.00 76.44 96 GLY A O 1
ATOM 730 N N . ALA A 1 97 ? 19.213 -19.071 -13.778 1.00 75.19 97 ALA A N 1
ATOM 731 C CA . ALA A 1 97 ? 20.238 -19.613 -14.651 1.00 75.19 97 ALA A CA 1
ATOM 732 C C . ALA A 1 97 ? 19.782 -20.922 -15.293 1.00 75.19 97 ALA A C 1
ATOM 734 O O . ALA A 1 97 ? 19.086 -21.743 -14.680 1.00 75.19 97 ALA A O 1
ATOM 735 N N . TYR A 1 98 ? 20.227 -21.141 -16.523 1.00 72.75 98 TYR A N 1
ATOM 736 C CA . TYR A 1 98 ? 20.205 -22.456 -17.137 1.00 72.75 98 TYR A CA 1
ATOM 737 C C . TYR A 1 98 ? 21.481 -22.717 -17.925 1.00 72.75 98 TYR A C 1
ATOM 739 O O . TYR A 1 98 ? 22.091 -21.791 -18.463 1.00 72.75 98 TYR A O 1
ATOM 747 N N . SER A 1 99 ? 21.867 -23.986 -18.004 1.00 72.94 99 SER A N 1
ATOM 748 C CA . SER A 1 99 ? 23.071 -24.413 -18.708 1.00 72.94 99 SER A CA 1
ATOM 749 C C . SER A 1 99 ? 22.785 -25.430 -19.801 1.00 72.94 99 SER A C 1
ATOM 751 O O . SER A 1 99 ? 21.740 -26.086 -19.804 1.00 72.94 99 SER A O 1
ATOM 753 N N . SER A 1 100 ? 23.707 -25.550 -20.755 1.00 72.00 100 SER A N 1
ATOM 754 C CA . SER A 1 100 ? 23.795 -26.725 -21.621 1.00 72.00 100 SER A CA 1
ATOM 755 C C . SER A 1 100 ? 24.223 -27.961 -20.829 1.00 72.00 100 SER A C 1
ATOM 757 O O . SER A 1 100 ? 24.742 -27.865 -19.721 1.00 72.00 100 SER A O 1
ATOM 759 N N . GLU A 1 101 ? 24.111 -29.140 -21.434 1.00 71.81 101 GLU A N 1
ATOM 760 C CA . GLU A 1 101 ? 24.916 -30.278 -20.993 1.00 71.81 101 GLU A CA 1
ATOM 761 C C . GLU A 1 101 ? 26.420 -29.968 -21.112 1.00 71.81 101 GLU A C 1
ATOM 763 O O . GLU A 1 101 ? 26.833 -29.056 -21.841 1.00 71.81 101 GLU A O 1
ATOM 768 N N . ARG A 1 102 ? 27.250 -30.748 -20.413 1.00 74.56 102 ARG A N 1
ATOM 769 C CA . ARG A 1 102 ? 28.707 -30.654 -20.541 1.00 74.56 102 ARG A CA 1
ATOM 770 C C . ARG A 1 102 ? 29.146 -31.233 -21.881 1.00 74.56 102 ARG A C 1
ATOM 772 O O . ARG A 1 102 ? 28.958 -32.417 -22.147 1.00 74.56 102 ARG A O 1
ATOM 779 N N . LEU A 1 103 ? 29.764 -30.397 -22.701 1.00 74.19 103 LEU A N 1
ATOM 780 C CA . LEU A 1 103 ? 30.240 -30.729 -24.037 1.00 74.19 103 LEU A CA 1
ATOM 781 C C . LEU A 1 103 ? 31.716 -31.129 -23.976 1.00 74.19 103 LEU A C 1
ATOM 783 O O . LEU A 1 103 ? 32.539 -30.327 -23.550 1.00 74.19 103 LEU A O 1
ATOM 787 N N . ASP A 1 104 ? 32.075 -32.332 -24.430 1.00 78.25 104 ASP A N 1
ATOM 788 C CA . ASP A 1 104 ? 33.482 -32.745 -24.564 1.00 78.25 104 ASP A CA 1
ATOM 789 C C . ASP A 1 104 ? 34.035 -32.369 -25.947 1.00 78.25 104 ASP A C 1
ATOM 791 O O . ASP A 1 104 ? 33.781 -33.020 -26.968 1.00 78.25 104 ASP A O 1
ATOM 795 N N . LEU A 1 105 ? 34.817 -31.294 -25.982 1.00 75.50 105 LEU A N 1
ATOM 796 C CA . LEU A 1 105 ? 35.388 -30.727 -27.198 1.00 75.50 105 LEU A CA 1
ATOM 797 C C . LEU A 1 105 ? 36.520 -31.578 -27.780 1.00 75.50 105 LEU A C 1
ATOM 799 O O . LEU A 1 105 ? 36.824 -31.431 -28.963 1.00 75.50 105 LEU A O 1
ATOM 803 N N . ALA A 1 106 ? 37.104 -32.505 -27.011 1.00 75.69 106 ALA A N 1
ATOM 804 C CA . ALA A 1 106 ? 38.060 -33.467 -27.563 1.00 75.69 106 ALA A CA 1
ATOM 805 C C . ALA A 1 106 ? 37.377 -34.459 -28.514 1.00 75.69 106 ALA A C 1
ATOM 807 O O . ALA A 1 106 ? 37.969 -34.883 -29.506 1.00 75.69 106 ALA A O 1
ATOM 808 N N . GLN A 1 107 ? 36.117 -34.802 -28.237 1.00 77.75 107 GLN A N 1
ATOM 809 C CA . GLN A 1 107 ? 35.317 -35.692 -29.080 1.00 77.75 107 GLN A CA 1
ATOM 810 C C . GLN A 1 107 ? 34.613 -34.941 -30.214 1.00 77.75 107 GLN A C 1
ATOM 812 O O . GLN A 1 107 ? 34.308 -35.526 -31.254 1.00 77.75 107 GLN A O 1
ATOM 817 N N . ARG A 1 108 ? 34.333 -33.648 -30.016 1.00 75.12 108 ARG A N 1
ATOM 818 C CA . ARG A 1 108 ? 33.541 -32.814 -30.928 1.00 75.12 108 ARG A CA 1
ATOM 819 C C . ARG A 1 108 ? 34.147 -31.412 -31.109 1.00 75.12 108 ARG A C 1
ATOM 821 O O . ARG A 1 108 ? 33.505 -30.418 -30.766 1.00 75.12 108 ARG A O 1
ATOM 828 N N . PRO A 1 109 ? 35.357 -31.288 -31.687 1.00 73.75 109 PRO A N 1
ATOM 829 C CA . PRO A 1 109 ? 36.016 -29.989 -31.867 1.00 73.75 109 PRO A CA 1
ATOM 830 C C . PRO A 1 109 ? 35.257 -29.067 -32.832 1.00 73.75 109 PRO A C 1
ATOM 832 O O . PRO A 1 109 ? 35.401 -27.847 -32.776 1.00 73.75 109 PRO A O 1
ATOM 835 N N . ASP A 1 110 ? 34.405 -29.632 -33.695 1.00 76.31 110 ASP A N 1
ATOM 836 C CA . ASP A 1 110 ? 33.523 -28.864 -34.568 1.00 76.31 110 ASP A CA 1
ATOM 837 C C . ASP A 1 110 ? 32.528 -28.005 -33.774 1.00 76.31 110 ASP A C 1
ATOM 839 O O . ASP A 1 110 ? 32.200 -26.907 -34.217 1.00 76.31 110 ASP A O 1
ATOM 843 N N . LEU A 1 111 ? 32.090 -28.454 -32.590 1.00 70.81 111 LEU A N 1
ATOM 844 C CA . LEU A 1 111 ? 31.162 -27.702 -31.743 1.00 70.81 111 LEU A CA 1
ATOM 845 C C . LEU A 1 111 ? 31.762 -26.387 -31.251 1.00 70.81 111 LEU A C 1
ATOM 847 O O . LEU A 1 111 ? 31.041 -25.396 -31.206 1.00 70.81 111 LEU A O 1
ATOM 851 N N . LEU A 1 112 ? 33.066 -26.336 -30.966 1.00 72.62 112 LEU A N 1
ATOM 852 C CA . LEU A 1 112 ? 33.717 -25.104 -30.516 1.00 72.62 112 LEU A CA 1
ATOM 853 C C . LEU A 1 112 ? 33.594 -23.991 -31.566 1.00 72.62 112 LEU A C 1
ATOM 855 O O . LEU A 1 112 ? 33.159 -22.884 -31.259 1.00 72.62 112 LEU A O 1
ATOM 859 N N . VAL A 1 113 ? 33.899 -24.305 -32.829 1.00 72.44 113 VAL A N 1
ATOM 860 C CA . VAL A 1 113 ? 33.784 -23.344 -33.940 1.00 72.44 113 VAL A CA 1
ATOM 861 C C . VAL A 1 113 ? 32.335 -22.894 -34.122 1.00 72.44 113 VAL A C 1
ATOM 863 O O . VAL A 1 113 ? 32.081 -21.721 -34.388 1.00 72.44 113 VAL A O 1
ATOM 866 N N . ARG A 1 114 ? 31.372 -23.808 -33.951 1.00 69.94 114 ARG A N 1
ATOM 867 C CA . ARG A 1 114 ? 29.942 -23.486 -34.051 1.00 69.94 114 ARG A CA 1
ATOM 868 C C . ARG A 1 114 ? 29.465 -22.578 -32.926 1.00 69.94 114 ARG A C 1
ATOM 870 O O . ARG A 1 114 ? 28.672 -21.686 -33.195 1.00 69.94 114 ARG A O 1
ATOM 877 N N . ILE A 1 115 ? 29.936 -22.795 -31.702 1.00 70.62 115 ILE A N 1
ATOM 878 C CA . ILE A 1 115 ? 29.594 -21.976 -30.534 1.00 70.62 115 ILE A CA 1
ATOM 879 C C . ILE A 1 115 ? 30.141 -20.560 -30.720 1.00 70.62 115 ILE A C 1
ATOM 881 O O . ILE A 1 115 ? 29.378 -19.601 -30.631 1.00 70.62 115 ILE A O 1
ATOM 885 N N . LEU A 1 116 ? 31.422 -20.430 -31.081 1.00 71.69 116 LEU A N 1
ATOM 886 C CA . LEU A 1 116 ? 32.050 -19.133 -31.348 1.00 71.69 116 LEU A CA 1
ATOM 887 C C . LEU A 1 116 ? 31.364 -18.392 -32.503 1.00 71.69 116 LEU A C 1
ATOM 889 O O . LEU A 1 116 ? 31.051 -17.210 -32.381 1.00 71.69 116 LEU A O 1
ATOM 893 N N . ALA A 1 117 ? 31.066 -19.091 -33.603 1.00 72.38 117 ALA A N 1
ATOM 894 C CA . ALA A 1 117 ? 30.301 -18.517 -34.707 1.00 72.38 117 ALA A CA 1
ATOM 895 C C . ALA A 1 117 ? 28.877 -18.131 -34.278 1.00 72.38 117 ALA A C 1
ATOM 897 O O . ALA A 1 117 ? 28.363 -17.117 -34.732 1.00 72.38 117 ALA A O 1
ATOM 898 N N . GLY A 1 118 ? 28.247 -18.916 -33.403 1.00 71.62 118 GLY A N 1
ATOM 899 C CA . GLY A 1 118 ? 26.933 -18.631 -32.838 1.00 71.62 118 GLY A CA 1
ATOM 900 C C . GLY A 1 118 ? 26.913 -17.307 -32.083 1.00 71.62 118 GLY A C 1
ATOM 901 O O . GLY A 1 118 ? 26.086 -16.463 -32.407 1.00 71.62 118 GLY A O 1
ATOM 902 N N . TYR A 1 119 ? 27.847 -17.104 -31.148 1.00 68.81 119 TYR A N 1
ATOM 903 C CA . TYR A 1 119 ? 27.985 -15.851 -30.396 1.00 68.81 119 TYR A CA 1
ATOM 904 C C . TYR A 1 119 ? 28.331 -14.659 -31.293 1.00 68.81 119 TYR A C 1
ATOM 906 O O . TYR A 1 119 ? 27.680 -13.623 -31.205 1.00 68.81 119 TYR A O 1
ATOM 914 N N . ALA A 1 120 ? 29.294 -14.815 -32.207 1.00 70.25 120 ALA A N 1
ATOM 915 C CA . ALA A 1 120 ? 29.723 -13.739 -33.105 1.00 70.25 120 ALA A CA 1
ATOM 916 C C . ALA A 1 120 ? 28.637 -13.283 -34.100 1.00 70.25 120 ALA A C 1
ATOM 918 O O . ALA A 1 120 ? 28.758 -12.219 -34.703 1.00 70.25 120 ALA A O 1
ATOM 919 N N . LEU A 1 121 ? 27.604 -14.102 -34.313 1.00 75.19 121 LEU A N 1
ATOM 920 C CA . LEU A 1 121 ? 26.508 -13.837 -35.246 1.00 75.19 121 LEU A CA 1
ATOM 921 C C . LEU A 1 121 ? 25.177 -13.543 -34.545 1.00 75.19 121 LEU A C 1
ATOM 923 O O . LEU A 1 121 ? 24.161 -13.433 -35.239 1.00 75.19 121 LEU A O 1
ATOM 927 N N . MET A 1 122 ? 25.157 -13.449 -33.211 1.00 75.69 122 MET A N 1
ATOM 928 C CA . MET A 1 122 ? 23.951 -13.059 -32.486 1.00 75.69 122 MET A CA 1
ATOM 929 C C . MET A 1 122 ? 23.536 -11.649 -32.900 1.00 75.69 122 MET A C 1
ATOM 931 O O . MET A 1 122 ? 24.358 -10.737 -32.967 1.00 75.69 122 MET A O 1
ATOM 935 N N . SER A 1 123 ? 22.247 -11.467 -33.176 1.00 76.50 123 SER A N 1
ATOM 936 C CA . SER A 1 123 ? 21.672 -10.123 -33.208 1.00 76.50 123 SER A CA 1
ATOM 937 C C . SER A 1 123 ? 21.690 -9.505 -31.808 1.00 76.50 123 SER A C 1
ATOM 939 O O . SER A 1 123 ? 21.791 -10.222 -30.812 1.00 76.50 123 SER A O 1
ATOM 941 N N . ASP A 1 124 ? 21.508 -8.189 -31.716 1.00 73.81 124 ASP A N 1
ATOM 942 C CA . ASP A 1 124 ? 21.447 -7.518 -30.415 1.00 73.81 124 ASP A CA 1
ATOM 943 C C . ASP A 1 124 ? 20.340 -8.104 -29.513 1.00 73.81 124 ASP A C 1
ATOM 945 O O . ASP A 1 124 ? 20.539 -8.354 -28.326 1.00 73.81 124 ASP A O 1
ATOM 949 N N . GLU A 1 125 ? 19.183 -8.418 -30.101 1.00 73.44 125 GLU A N 1
ATOM 950 C CA . GLU A 1 125 ? 18.065 -9.085 -29.421 1.00 73.44 125 GLU A CA 1
ATOM 951 C C . GLU A 1 125 ? 18.447 -10.491 -28.924 1.00 73.44 125 GLU A C 1
ATOM 953 O O . GLU A 1 125 ? 18.081 -10.913 -27.826 1.00 73.44 125 GLU A O 1
ATOM 958 N N . GLU A 1 126 ? 19.226 -11.232 -29.711 1.00 72.00 126 GLU A N 1
ATOM 959 C CA . GLU A 1 126 ? 19.695 -12.567 -29.344 1.00 72.00 126 GLU A CA 1
ATOM 960 C C . GLU A 1 126 ? 20.752 -12.523 -28.242 1.00 72.00 126 GLU A C 1
ATOM 962 O O . GLU A 1 126 ? 20.693 -13.337 -27.315 1.00 72.00 126 GLU A O 1
ATOM 967 N N . ALA A 1 127 ? 21.645 -11.538 -28.298 1.00 67.69 127 ALA A N 1
ATOM 968 C CA . ALA A 1 127 ? 22.618 -11.238 -27.256 1.00 67.69 127 ALA A CA 1
ATOM 969 C C . ALA A 1 127 ? 21.949 -10.763 -25.950 1.00 67.69 127 ALA A C 1
ATOM 971 O O . ALA A 1 127 ? 22.560 -10.827 -24.889 1.00 67.69 127 ALA A O 1
ATOM 972 N N . GLY A 1 128 ? 20.668 -10.380 -26.008 1.00 69.69 128 GLY A N 1
ATOM 973 C CA . GLY A 1 128 ? 19.862 -10.006 -24.851 1.00 69.69 128 GLY A CA 1
ATOM 974 C C . GLY A 1 128 ? 19.761 -8.500 -24.622 1.00 69.69 128 GLY A C 1
ATOM 975 O O . GLY A 1 128 ? 19.182 -8.096 -23.613 1.00 69.69 128 GLY A O 1
ATOM 976 N N . PHE A 1 129 ? 20.264 -7.674 -25.543 1.00 72.06 129 PHE A N 1
ATOM 977 C CA . PHE A 1 129 ? 20.165 -6.221 -25.455 1.00 72.06 129 PHE A CA 1
ATOM 978 C C . PHE A 1 129 ? 18.716 -5.742 -25.589 1.00 72.06 129 PHE A C 1
ATOM 980 O O . PHE A 1 129 ? 17.902 -6.308 -26.325 1.00 72.06 129 PHE A O 1
ATOM 987 N N . ASN A 1 130 ? 18.399 -4.654 -24.888 1.00 77.19 130 ASN A N 1
ATOM 988 C CA . ASN A 1 130 ? 17.097 -4.008 -24.979 1.00 77.19 130 ASN A CA 1
ATOM 989 C C . ASN A 1 130 ? 16.954 -3.276 -26.322 1.00 77.19 130 ASN A C 1
ATOM 991 O O . ASN A 1 130 ? 17.368 -2.129 -26.472 1.00 77.19 130 ASN A O 1
ATOM 995 N N . THR A 1 131 ? 16.324 -3.927 -27.297 1.00 79.25 131 THR A N 1
ATOM 996 C CA . THR A 1 131 ? 16.085 -3.343 -28.623 1.00 79.25 131 THR A CA 1
ATOM 997 C C . THR A 1 131 ? 14.847 -2.444 -28.679 1.00 79.25 131 THR A C 1
ATOM 999 O O . THR A 1 131 ? 14.552 -1.889 -29.743 1.00 79.25 131 THR A O 1
ATOM 1002 N N . PHE A 1 132 ? 14.102 -2.285 -27.577 1.00 83.75 132 PHE A N 1
ATOM 1003 C CA . PHE A 1 132 ? 12.943 -1.389 -27.525 1.00 83.75 132 PHE A CA 1
ATOM 1004 C C . PHE A 1 132 ? 13.360 0.081 -27.458 1.00 83.75 132 PHE A C 1
ATOM 1006 O O . PHE A 1 132 ? 12.707 0.933 -28.061 1.00 83.75 132 PHE A O 1
ATOM 1013 N N . VAL A 1 133 ? 14.477 0.370 -26.791 1.00 85.50 133 VAL A N 1
ATOM 1014 C CA . VAL A 1 133 ? 15.108 1.689 -26.840 1.00 85.50 133 VAL A CA 1
ATOM 1015 C C . VAL A 1 133 ? 15.713 1.885 -28.230 1.00 85.50 133 VAL A C 1
ATOM 1017 O O . VAL A 1 133 ? 16.525 1.088 -28.698 1.00 85.50 133 VAL A O 1
ATOM 1020 N N . LYS A 1 134 ? 15.274 2.928 -28.935 1.00 86.88 134 LYS A N 1
ATOM 1021 C CA . LYS A 1 134 ? 15.721 3.252 -30.292 1.00 86.88 134 LYS A CA 1
ATOM 1022 C C . LYS A 1 134 ? 16.645 4.459 -30.279 1.00 86.88 134 LYS A C 1
ATOM 1024 O O . LYS A 1 134 ? 16.494 5.359 -29.464 1.00 86.88 134 LYS A O 1
ATOM 1029 N N . HIS A 1 135 ? 17.540 4.504 -31.259 1.00 83.00 135 HIS A N 1
ATOM 1030 C CA . HIS A 1 135 ? 18.395 5.650 -31.550 1.00 83.00 135 HIS A CA 1
ATOM 1031 C C . HIS A 1 135 ? 18.172 6.089 -33.000 1.00 83.00 135 HIS A C 1
ATOM 1033 O O . HIS A 1 135 ? 17.818 5.278 -33.859 1.00 83.00 135 HIS A O 1
ATOM 1039 N N . HIS A 1 136 ? 18.356 7.375 -33.288 1.00 75.75 136 HIS A N 1
ATOM 1040 C CA . HIS A 1 136 ? 18.341 7.887 -34.660 1.00 75.75 136 HIS A CA 1
ATOM 1041 C C . HIS A 1 136 ? 19.634 7.545 -35.417 1.00 75.75 136 HIS A C 1
ATOM 1043 O O . HIS A 1 136 ? 19.588 7.281 -36.617 1.00 75.75 136 HIS A O 1
ATOM 1049 N N . ALA A 1 137 ? 20.765 7.531 -34.713 1.00 73.62 137 ALA A N 1
ATOM 1050 C CA . ALA A 1 137 ? 22.078 7.108 -35.185 1.00 73.62 137 ALA A CA 1
ATOM 1051 C C . ALA A 1 137 ? 22.919 6.603 -33.991 1.00 73.62 137 ALA A C 1
ATOM 1053 O O . ALA A 1 137 ? 22.591 6.923 -32.846 1.00 73.62 137 ALA A O 1
ATOM 1054 N N . PRO A 1 138 ? 24.005 5.840 -34.211 1.00 69.19 138 PRO A N 1
ATOM 1055 C CA . PRO A 1 138 ? 24.933 5.490 -33.136 1.00 69.19 138 PRO A CA 1
ATOM 1056 C C . PRO A 1 138 ? 25.416 6.745 -32.390 1.00 69.19 138 PRO A C 1
ATOM 1058 O O . PRO A 1 138 ? 25.863 7.701 -33.022 1.00 69.19 138 PRO A O 1
ATOM 1061 N N . GLY A 1 139 ? 25.282 6.759 -31.061 1.00 67.31 139 GLY A N 1
ATOM 1062 C CA . GLY A 1 139 ? 25.631 7.908 -30.214 1.00 67.31 139 GLY A CA 1
ATOM 1063 C C . GLY A 1 139 ? 24.612 9.059 -30.192 1.00 67.31 139 GLY A C 1
ATOM 1064 O O . GLY A 1 139 ? 24.896 10.088 -29.587 1.00 67.31 139 GLY A O 1
ATOM 1065 N N . SER A 1 140 ? 23.444 8.920 -30.836 1.00 77.00 140 SER A N 1
ATOM 1066 C CA . SER A 1 140 ? 22.354 9.906 -30.751 1.00 77.00 140 SER A CA 1
ATOM 1067 C C . SER A 1 140 ? 21.421 9.649 -29.564 1.00 77.00 140 SER A C 1
ATOM 1069 O O . SER A 1 140 ? 21.373 8.533 -29.044 1.00 77.00 140 SER A O 1
ATOM 1071 N N . ASP A 1 141 ? 20.567 10.631 -29.263 1.00 81.81 141 ASP A N 1
ATOM 1072 C CA . ASP A 1 141 ? 19.511 10.533 -28.249 1.00 81.81 141 ASP A CA 1
ATOM 1073 C C . ASP A 1 141 ? 18.676 9.250 -28.387 1.00 81.81 141 ASP A C 1
ATOM 1075 O O . ASP A 1 141 ? 18.261 8.861 -29.491 1.00 81.81 141 ASP A O 1
ATOM 1079 N N . SER A 1 142 ? 18.448 8.596 -27.249 1.00 88.38 142 SER A N 1
ATOM 1080 C CA . SER A 1 142 ? 17.602 7.415 -27.119 1.00 88.38 142 SER A CA 1
ATOM 1081 C C . SER A 1 142 ? 16.135 7.812 -26.980 1.00 88.38 142 SER A C 1
ATOM 1083 O O . SER A 1 142 ? 15.797 8.831 -26.377 1.00 88.38 142 SER A O 1
ATOM 1085 N N . TYR A 1 143 ? 15.235 7.004 -27.535 1.00 90.06 143 TYR A N 1
ATOM 1086 C CA . TYR A 1 143 ? 13.798 7.201 -27.393 1.00 90.06 143 TYR A CA 1
ATOM 1087 C C . TYR A 1 143 ? 13.025 5.883 -27.373 1.00 90.06 143 TYR A C 1
ATOM 1089 O O . TYR A 1 143 ? 13.461 4.872 -27.924 1.00 90.06 143 TYR A O 1
ATOM 1097 N N . VAL A 1 144 ? 11.836 5.920 -26.779 1.00 91.50 144 VAL A N 1
ATOM 1098 C CA . VAL A 1 144 ? 10.824 4.858 -26.859 1.00 91.50 144 VAL A CA 1
ATOM 1099 C C . VAL A 1 144 ? 9.597 5.359 -27.610 1.00 91.50 144 VAL A C 1
ATOM 1101 O O . VAL A 1 144 ? 9.429 6.562 -27.824 1.00 91.50 144 VAL A O 1
ATOM 1104 N N . THR A 1 145 ? 8.739 4.451 -28.071 1.00 89.56 145 THR A N 1
ATOM 1105 C CA . THR A 1 145 ? 7.510 4.819 -28.784 1.00 89.56 145 THR A CA 1
ATOM 1106 C C . THR A 1 145 ? 6.347 3.967 -28.313 1.00 89.56 145 THR A C 1
ATOM 1108 O O . THR A 1 145 ? 6.441 2.744 -28.325 1.00 89.56 145 THR A O 1
ATOM 1111 N N . PHE A 1 146 ? 5.235 4.617 -27.976 1.00 86.38 146 PHE A N 1
ATOM 1112 C CA . PHE A 1 146 ? 3.969 3.952 -27.669 1.00 86.38 146 PHE A CA 1
ATOM 1113 C C . PHE A 1 146 ? 2.939 4.234 -28.774 1.00 86.38 146 PHE A C 1
ATOM 1115 O O . PHE A 1 146 ? 2.968 5.285 -29.420 1.00 86.38 146 PHE A O 1
ATOM 1122 N N . ARG A 1 147 ? 2.028 3.277 -29.021 1.00 69.25 147 ARG A N 1
ATOM 1123 C CA . ARG A 1 147 ? 0.837 3.430 -29.894 1.00 69.25 147 ARG A CA 1
ATOM 1124 C C . ARG A 1 147 ? 1.113 4.093 -31.267 1.00 69.25 147 ARG A C 1
ATOM 1126 O O . ARG A 1 147 ? 0.313 4.873 -31.772 1.00 69.25 147 ARG A O 1
ATOM 1133 N N . GLN A 1 148 ? 2.244 3.749 -31.892 1.00 58.28 148 GLN A N 1
ATOM 1134 C CA . GLN A 1 148 ? 2.683 4.158 -33.242 1.00 58.28 148 GLN A CA 1
ATOM 1135 C C . GLN A 1 148 ? 2.930 5.665 -33.499 1.00 58.28 148 GLN A C 1
ATOM 1137 O O . GLN A 1 148 ? 3.292 5.996 -34.631 1.00 58.28 148 GLN A O 1
ATOM 1142 N N . ARG A 1 149 ? 2.782 6.588 -32.529 1.00 61.94 149 ARG A N 1
ATOM 1143 C CA . ARG A 1 149 ? 2.955 8.039 -32.797 1.00 61.94 149 ARG A CA 1
ATOM 1144 C C . ARG A 1 149 ? 3.731 8.845 -31.755 1.00 61.94 149 ARG A C 1
ATOM 1146 O O . ARG A 1 149 ? 4.437 9.764 -32.168 1.00 61.94 149 ARG A O 1
ATOM 1153 N N . ASP A 1 150 ? 3.683 8.493 -30.474 1.00 77.38 150 ASP A N 1
ATOM 1154 C CA . ASP A 1 150 ? 4.282 9.338 -29.434 1.00 77.38 150 ASP A CA 1
ATOM 1155 C C . ASP A 1 150 ? 5.687 8.851 -29.075 1.00 77.38 150 ASP A C 1
ATOM 1157 O O . ASP A 1 150 ? 5.869 7.731 -28.587 1.00 77.38 150 ASP A O 1
ATOM 1161 N N . LYS A 1 151 ? 6.691 9.689 -29.366 1.00 89.50 151 LYS A N 1
ATOM 1162 C CA . LYS A 1 151 ? 8.092 9.446 -29.011 1.00 89.50 151 LYS A CA 1
ATOM 1163 C C . LYS A 1 151 ? 8.417 10.099 -27.678 1.00 89.50 151 LYS A C 1
ATOM 1165 O O . LYS A 1 151 ? 8.169 11.289 -27.508 1.00 89.50 151 LYS A O 1
ATOM 1170 N N . PHE A 1 152 ? 9.059 9.341 -26.799 1.00 92.25 152 PHE A N 1
ATOM 1171 C CA . PHE A 1 152 ? 9.604 9.843 -25.542 1.00 92.25 152 PHE A CA 1
ATOM 1172 C C . PHE A 1 152 ? 11.117 9.697 -25.575 1.00 92.25 152 PHE A C 1
ATOM 1174 O O . PHE A 1 152 ? 11.626 8.580 -25.644 1.00 92.25 152 PHE A O 1
ATOM 1181 N N . TYR A 1 153 ? 11.820 10.823 -25.563 1.00 92.50 153 TYR A N 1
ATOM 1182 C CA . TYR A 1 153 ? 13.274 10.884 -25.537 1.00 92.50 153 TYR A CA 1
ATOM 1183 C C . TYR A 1 153 ? 13.760 10.684 -24.107 1.00 92.50 153 TYR A C 1
ATOM 1185 O O . TYR A 1 153 ? 13.325 11.404 -23.210 1.00 92.50 153 TYR A O 1
ATOM 1193 N N . LEU A 1 154 ? 14.631 9.699 -23.903 1.00 92.00 154 LEU A N 1
ATOM 1194 C CA . LEU A 1 154 ? 15.142 9.323 -22.589 1.00 92.00 154 LEU A CA 1
ATOM 1195 C C . LEU A 1 154 ? 16.345 10.191 -22.227 1.00 92.00 154 LEU A C 1
ATOM 1197 O O . LEU A 1 154 ? 17.177 10.513 -23.079 1.00 92.00 154 LEU A O 1
ATOM 1201 N N . ARG A 1 155 ? 16.476 10.536 -20.947 1.00 90.12 155 ARG A N 1
ATOM 1202 C CA . ARG A 1 155 ? 17.732 11.082 -20.433 1.00 90.12 155 ARG A CA 1
ATOM 1203 C C . ARG A 1 155 ? 18.803 9.991 -20.380 1.00 90.12 155 ARG A C 1
ATOM 1205 O O . ARG A 1 155 ? 18.458 8.837 -20.138 1.00 90.12 155 ARG A O 1
ATOM 1212 N N . PRO A 1 156 ? 20.085 10.333 -20.614 1.00 84.12 156 PRO A N 1
ATOM 1213 C CA . PRO A 1 156 ? 21.155 9.336 -20.630 1.00 84.12 156 PRO A CA 1
ATOM 1214 C C . PRO A 1 156 ? 21.307 8.603 -19.294 1.00 84.12 156 PRO A C 1
ATOM 1216 O O . PRO A 1 156 ? 21.541 7.398 -19.274 1.00 84.12 156 PRO A O 1
ATOM 1219 N N . GLU A 1 157 ? 21.149 9.330 -18.188 1.00 86.12 157 GLU A N 1
ATOM 1220 C CA . GLU A 1 157 ? 21.277 8.786 -16.840 1.00 86.12 157 GLU A CA 1
ATOM 1221 C C . GLU A 1 157 ? 19.924 8.240 -16.347 1.00 86.12 157 GLU A C 1
ATOM 1223 O O . GLU A 1 157 ? 18.919 8.963 -16.387 1.00 86.12 157 GLU A O 1
ATOM 1228 N N . PRO A 1 158 ? 19.863 6.971 -15.898 1.00 86.94 158 PRO A N 1
ATOM 1229 C CA . PRO A 1 158 ? 18.662 6.423 -15.286 1.00 86.94 158 PRO A CA 1
ATOM 1230 C C . PRO A 1 158 ? 18.424 7.056 -13.911 1.00 86.94 158 PRO A C 1
ATOM 1232 O O . PRO A 1 158 ? 19.362 7.307 -13.159 1.00 86.94 158 PRO A O 1
ATOM 1235 N N . ILE A 1 159 ? 17.154 7.259 -13.555 1.00 87.69 159 ILE A N 1
ATOM 1236 C CA . ILE A 1 159 ? 16.762 7.773 -12.232 1.00 87.69 159 ILE A CA 1
ATOM 1237 C C . ILE A 1 159 ? 16.692 6.664 -11.171 1.00 87.69 159 ILE A C 1
ATOM 1239 O O . ILE A 1 159 ? 16.753 6.953 -9.982 1.00 87.69 159 ILE A O 1
ATOM 1243 N N . ALA A 1 160 ? 16.560 5.400 -11.590 1.00 82.31 160 ALA A N 1
ATOM 1244 C CA . ALA A 1 160 ? 16.622 4.225 -10.719 1.00 82.31 160 ALA A CA 1
ATOM 1245 C C . ALA A 1 160 ? 17.023 2.988 -11.532 1.00 82.31 160 ALA A C 1
ATOM 1247 O O . ALA A 1 160 ? 16.554 2.831 -12.660 1.00 82.31 160 ALA A O 1
ATOM 1248 N N . THR A 1 161 ? 17.856 2.107 -10.970 1.00 78.38 161 THR A N 1
ATOM 1249 C CA . THR A 1 161 ? 18.273 0.837 -11.596 1.00 78.38 161 THR A CA 1
ATOM 1250 C C . THR A 1 161 ? 18.450 -0.237 -10.526 1.00 78.38 161 THR A C 1
ATOM 1252 O O . THR A 1 161 ? 19.116 0.011 -9.528 1.00 78.38 161 THR A O 1
ATOM 1255 N N . ALA A 1 162 ? 17.878 -1.423 -10.735 1.00 70.56 162 ALA A N 1
ATOM 1256 C CA . ALA A 1 162 ? 18.132 -2.587 -9.890 1.00 70.56 162 ALA A CA 1
ATOM 1257 C C . ALA A 1 162 ? 19.538 -3.165 -10.141 1.00 70.56 162 ALA A C 1
ATOM 1259 O O . ALA A 1 162 ? 19.951 -3.323 -11.290 1.00 70.56 162 ALA A O 1
ATOM 1260 N N . ASP A 1 163 ? 20.235 -3.542 -9.073 1.00 62.59 163 ASP A N 1
ATOM 1261 C CA . ASP A 1 163 ? 21.597 -4.095 -9.081 1.00 62.59 163 ASP A CA 1
ATOM 1262 C C . ASP A 1 163 ? 21.642 -5.637 -9.115 1.00 62.59 163 ASP A C 1
ATOM 1264 O O . ASP A 1 163 ? 22.714 -6.242 -9.128 1.00 62.59 163 ASP A O 1
ATOM 1268 N N . TYR A 1 164 ? 20.480 -6.290 -9.196 1.00 65.25 164 TYR A N 1
ATOM 1269 C CA . TYR A 1 164 ? 20.345 -7.745 -9.246 1.00 65.25 164 TYR A CA 1
ATOM 1270 C C . TYR A 1 164 ? 19.829 -8.266 -10.598 1.00 65.25 164 TYR A C 1
ATOM 1272 O O . TYR A 1 164 ? 19.106 -7.598 -11.348 1.00 65.25 164 TYR A O 1
ATOM 1280 N N . ILE A 1 165 ? 20.176 -9.523 -10.907 1.00 64.44 165 ILE A N 1
ATOM 1281 C CA . ILE A 1 165 ? 19.822 -10.177 -12.178 1.00 64.44 165 ILE A CA 1
ATOM 1282 C C . ILE A 1 165 ? 18.429 -10.814 -12.122 1.00 64.44 165 ILE A C 1
ATOM 1284 O O . ILE A 1 165 ? 17.638 -10.597 -13.029 1.00 64.44 165 ILE A O 1
ATOM 1288 N N . VAL A 1 166 ? 18.075 -11.581 -11.091 1.00 66.44 166 VAL A N 1
ATOM 1289 C CA . VAL A 1 166 ? 16.795 -12.323 -11.052 1.00 66.44 166 VAL A CA 1
ATOM 1290 C C . VAL A 1 166 ? 15.714 -11.510 -10.346 1.00 66.44 166 VAL A C 1
ATOM 1292 O O . VAL A 1 166 ? 15.943 -11.034 -9.243 1.00 66.44 166 VAL A O 1
ATOM 1295 N N . GLY A 1 167 ? 14.525 -11.388 -10.942 1.00 71.25 167 GLY A N 1
ATOM 1296 C CA . GLY A 1 167 ? 13.403 -10.640 -10.363 1.00 71.25 167 GLY A CA 1
ATOM 1297 C C . GLY A 1 167 ? 12.920 -9.508 -11.267 1.00 71.25 167 GLY A C 1
ATOM 1298 O O . GLY A 1 167 ? 13.007 -9.618 -12.490 1.00 71.25 167 GLY A O 1
ATOM 1299 N N . LEU A 1 168 ? 12.395 -8.436 -10.664 1.00 75.25 168 LEU A N 1
ATOM 1300 C CA . LEU A 1 168 ? 11.755 -7.328 -11.386 1.00 75.25 168 LEU A CA 1
ATOM 1301 C C . LEU A 1 168 ? 12.737 -6.561 -12.283 1.00 75.25 168 LEU A C 1
ATOM 1303 O O . LEU A 1 168 ? 12.356 -6.110 -13.361 1.00 75.25 168 LEU A O 1
ATOM 1307 N N . GLY A 1 169 ? 14.003 -6.427 -11.868 1.00 76.25 169 GLY A N 1
ATOM 1308 C CA . GLY A 1 169 ? 15.048 -5.806 -12.688 1.00 76.25 169 GLY A CA 1
ATOM 1309 C C . GLY A 1 169 ? 14.702 -4.385 -13.138 1.00 76.25 169 GLY A C 1
ATOM 1310 O O . GLY A 1 169 ? 14.997 -4.023 -14.277 1.00 76.25 169 GLY A O 1
ATOM 1311 N N . THR A 1 170 ? 14.010 -3.630 -12.281 1.00 83.25 170 THR A N 1
ATOM 1312 C CA . THR A 1 170 ? 13.414 -2.338 -12.624 1.00 83.25 170 THR A CA 1
ATOM 1313 C C . THR A 1 170 ? 14.475 -1.327 -13.055 1.00 83.25 170 THR A C 1
ATOM 1315 O O . THR A 1 170 ? 15.522 -1.194 -12.422 1.00 83.25 170 THR A O 1
ATOM 1318 N N . THR A 1 171 ? 14.211 -0.593 -14.133 1.00 88.00 171 THR A N 1
ATOM 1319 C CA . THR A 1 171 ? 15.013 0.561 -14.548 1.00 88.00 171 THR A CA 1
ATOM 1320 C C . THR A 1 171 ? 14.112 1.702 -14.990 1.00 88.00 171 THR A C 1
ATOM 1322 O O . THR A 1 171 ? 13.220 1.502 -15.811 1.00 88.00 171 THR A O 1
ATOM 1325 N N . CYS A 1 172 ? 14.351 2.899 -14.468 1.00 91.25 172 CYS A N 1
ATOM 1326 C CA . CYS A 1 172 ? 13.541 4.079 -14.737 1.00 91.25 172 CYS A CA 1
ATOM 1327 C C . CYS A 1 172 ? 14.383 5.170 -15.395 1.00 91.25 172 CYS A C 1
ATOM 1329 O O . CYS A 1 172 ? 15.493 5.458 -14.952 1.00 91.25 172 CYS A O 1
ATOM 1331 N N . TYR A 1 173 ? 13.816 5.833 -16.397 1.00 93.00 173 TYR A N 1
ATOM 1332 C CA . TYR A 1 173 ? 14.394 7.002 -17.051 1.00 93.00 173 TYR A CA 1
ATOM 1333 C C . TYR A 1 173 ? 13.468 8.201 -16.936 1.00 93.00 173 TYR A C 1
ATOM 1335 O O . TYR A 1 173 ? 12.259 8.076 -17.118 1.00 93.00 173 TYR A O 1
ATOM 1343 N N . ALA A 1 174 ? 14.051 9.376 -16.726 1.00 93.81 174 ALA A N 1
ATOM 1344 C CA . ALA A 1 174 ? 13.374 10.627 -17.024 1.00 93.81 174 ALA A CA 1
ATOM 1345 C C . ALA A 1 174 ? 13.245 10.783 -18.548 1.00 93.81 174 ALA A C 1
ATOM 1347 O O . ALA A 1 174 ? 14.180 10.464 -19.288 1.00 93.81 174 ALA A O 1
ATOM 1348 N N . ALA A 1 175 ? 12.107 11.278 -19.026 1.00 94.12 175 ALA A N 1
ATOM 1349 C CA . ALA A 1 175 ? 11.846 11.447 -20.447 1.00 94.12 175 ALA A CA 1
ATOM 1350 C C . ALA A 1 175 ? 10.946 12.649 -20.753 1.00 94.12 175 ALA A C 1
ATOM 1352 O O . ALA A 1 175 ? 10.254 13.172 -19.880 1.00 94.12 175 ALA A O 1
ATOM 1353 N N . SER A 1 176 ? 10.960 13.065 -22.018 1.00 91.88 176 SER A N 1
ATOM 1354 C CA . SER A 1 176 ? 10.104 14.125 -22.566 1.00 91.88 176 SER A CA 1
ATOM 1355 C C . SER A 1 176 ? 9.773 13.868 -24.034 1.00 91.88 176 SER A C 1
ATOM 1357 O O . SER A 1 176 ? 10.483 13.153 -24.740 1.00 91.88 176 SER A O 1
ATOM 1359 N N . VAL A 1 177 ? 8.725 14.518 -24.542 1.00 88.56 177 VAL A N 1
ATOM 1360 C CA . VAL A 1 177 ? 8.323 14.444 -25.964 1.00 88.56 177 VAL A CA 1
ATOM 1361 C C . VAL A 1 177 ? 9.329 15.084 -26.937 1.00 88.56 177 VAL A C 1
ATOM 1363 O O . VAL A 1 177 ? 9.220 14.930 -28.152 1.00 88.56 177 VAL A O 1
ATOM 1366 N N . SER A 1 178 ? 10.327 15.809 -26.422 1.00 85.00 178 SER A N 1
ATOM 1367 C CA . SER A 1 178 ? 11.447 16.359 -27.193 1.00 85.00 178 SER A CA 1
ATOM 1368 C C . SER A 1 178 ? 12.752 16.268 -26.406 1.00 85.00 178 SER A C 1
ATOM 1370 O O . SER A 1 178 ? 12.731 16.165 -25.183 1.00 85.00 178 SER A O 1
ATOM 1372 N N . THR A 1 179 ? 13.889 16.365 -27.091 1.00 80.56 179 THR A N 1
ATOM 1373 C CA . THR A 1 179 ? 15.223 16.325 -26.470 1.00 80.56 179 THR A CA 1
ATOM 1374 C C . THR A 1 179 ? 15.581 17.621 -25.733 1.00 80.56 179 THR A C 1
ATOM 1376 O O . THR A 1 179 ? 16.374 17.588 -24.794 1.00 80.56 179 THR A O 1
ATOM 1379 N N . VAL A 1 180 ? 14.959 18.744 -26.114 1.00 80.94 180 VAL A N 1
ATOM 1380 C CA . VAL A 1 180 ? 15.257 20.098 -25.605 1.00 80.94 180 VAL A CA 1
ATOM 1381 C C . VAL A 1 180 ? 14.376 20.502 -24.413 1.00 80.94 180 VAL A C 1
ATOM 1383 O O . VAL A 1 180 ? 14.790 21.337 -23.616 1.00 80.94 180 VAL A O 1
ATOM 1386 N N . GLY A 1 181 ? 13.168 19.943 -24.283 1.00 78.25 181 GLY A N 1
ATOM 1387 C CA . GLY A 1 181 ? 12.255 20.263 -23.175 1.00 78.25 181 GLY A CA 1
ATOM 1388 C C . GLY A 1 181 ? 12.739 19.723 -21.829 1.00 78.25 181 GLY A C 1
ATOM 1389 O O . GLY A 1 181 ? 13.579 18.832 -21.810 1.00 78.25 181 GLY A O 1
ATOM 1390 N N . GLU A 1 182 ? 12.207 20.224 -20.713 1.00 87.12 182 GLU A N 1
ATOM 1391 C CA . GLU A 1 182 ? 12.408 19.597 -19.399 1.00 87.12 182 GLU A CA 1
ATOM 1392 C C . GLU A 1 182 ? 11.667 18.248 -19.340 1.00 87.12 182 GLU A C 1
ATOM 1394 O O . GLU A 1 182 ? 10.593 18.120 -19.934 1.00 87.12 182 GLU A O 1
ATOM 1399 N N . PRO A 1 183 ? 12.241 17.216 -18.696 1.00 91.38 183 PRO A N 1
ATOM 1400 C CA . PRO A 1 183 ? 11.567 15.934 -18.561 1.00 91.38 183 PRO A CA 1
ATOM 1401 C C . PRO A 1 183 ? 10.367 16.035 -17.610 1.00 91.38 183 PRO A C 1
ATOM 1403 O O . PRO A 1 183 ? 10.458 16.635 -16.544 1.00 91.38 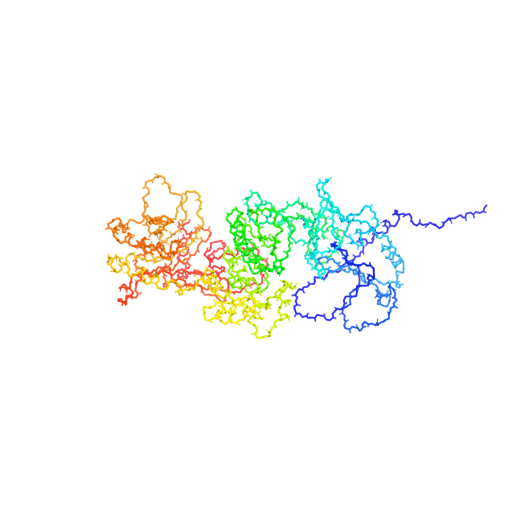183 PRO A O 1
ATOM 1406 N N . ASP A 1 184 ? 9.257 15.411 -17.993 1.00 92.00 184 ASP A N 1
ATOM 1407 C CA . ASP A 1 184 ? 7.976 15.418 -17.269 1.00 92.00 184 ASP A CA 1
ATOM 1408 C C . ASP A 1 184 ? 7.359 14.014 -17.131 1.00 92.00 184 ASP A C 1
ATOM 1410 O O . ASP A 1 184 ? 6.310 13.836 -16.505 1.00 92.00 184 ASP A O 1
ATOM 1414 N N . THR A 1 185 ? 8.017 13.013 -17.715 1.00 93.94 185 THR A N 1
ATOM 1415 C CA . THR A 1 185 ? 7.544 11.636 -17.825 1.00 93.94 185 THR A CA 1
ATOM 1416 C C . THR A 1 185 ? 8.606 10.683 -17.282 1.00 93.94 185 THR A C 1
ATOM 1418 O O . THR A 1 185 ? 9.803 10.881 -17.496 1.00 93.94 185 THR A O 1
ATOM 1421 N N . VAL A 1 186 ? 8.177 9.622 -16.607 1.00 94.88 186 VAL A N 1
ATOM 1422 C CA . VAL A 1 186 ? 9.015 8.486 -16.217 1.00 94.88 186 VAL A CA 1
ATOM 1423 C C . VAL A 1 186 ? 8.765 7.337 -17.183 1.00 94.88 186 VAL A C 1
ATOM 1425 O O . VAL A 1 186 ? 7.622 6.937 -17.387 1.00 94.88 186 VAL A O 1
ATOM 1428 N N . ILE A 1 187 ? 9.831 6.782 -17.757 1.00 94.12 187 ILE A N 1
ATOM 1429 C CA . ILE A 1 187 ? 9.802 5.536 -18.529 1.00 94.12 187 ILE A CA 1
ATOM 1430 C C . ILE A 1 187 ? 10.384 4.428 -17.662 1.00 94.12 187 ILE A C 1
ATOM 1432 O O . ILE A 1 187 ? 11.588 4.401 -17.412 1.00 94.12 187 ILE A O 1
ATOM 1436 N N . LYS A 1 188 ? 9.524 3.520 -17.206 1.00 92.75 188 LYS A N 1
ATOM 1437 C CA . LYS A 1 188 ? 9.865 2.376 -16.364 1.00 92.75 188 LYS A CA 1
ATOM 1438 C C . LYS A 1 188 ? 9.913 1.100 -17.193 1.00 92.75 188 LYS A C 1
ATOM 1440 O O . LYS A 1 188 ? 8.953 0.749 -17.872 1.00 92.75 188 LYS A O 1
ATOM 1445 N N . PHE A 1 189 ? 11.024 0.392 -17.099 1.00 90.44 189 PHE A N 1
ATOM 1446 C CA . PHE A 1 189 ? 11.220 -0.953 -17.610 1.00 90.44 189 PHE A CA 1
ATOM 1447 C C . PHE A 1 189 ? 11.237 -1.921 -16.440 1.00 90.44 189 PHE A C 1
ATOM 1449 O O . PHE A 1 189 ? 12.010 -1.723 -15.507 1.00 90.44 189 PHE A O 1
ATOM 1456 N N . SER A 1 190 ? 10.421 -2.967 -16.477 1.00 89.69 190 SER A N 1
ATOM 1457 C CA . SER A 1 190 ? 10.405 -3.974 -15.415 1.00 89.69 190 SER A CA 1
ATOM 1458 C C . SER A 1 190 ? 9.883 -5.315 -15.912 1.00 89.69 190 SER A C 1
ATOM 1460 O O . SER A 1 190 ? 9.162 -5.416 -16.909 1.00 89.69 190 SER A O 1
ATOM 1462 N N . TRP A 1 191 ? 10.280 -6.362 -15.203 1.00 87.62 191 TRP A N 1
ATOM 1463 C CA . TRP A 1 191 ? 9.799 -7.721 -15.372 1.00 87.62 191 TRP A CA 1
ATOM 1464 C C . TRP A 1 191 ? 8.703 -8.003 -14.364 1.00 87.62 191 TRP A C 1
ATOM 1466 O O . TRP A 1 191 ? 8.835 -7.650 -13.200 1.00 87.62 191 TRP A O 1
ATOM 1476 N N . ARG A 1 192 ? 7.643 -8.678 -14.797 1.00 87.00 192 ARG A N 1
ATOM 1477 C CA . ARG A 1 192 ? 6.488 -9.005 -13.958 1.00 87.00 192 ARG A CA 1
ATOM 1478 C C . ARG A 1 192 ? 6.172 -10.493 -14.025 1.00 87.00 192 ARG A C 1
ATOM 1480 O O . ARG A 1 192 ? 6.316 -11.103 -15.082 1.00 87.00 192 ARG A O 1
ATOM 1487 N N . GLU A 1 193 ? 5.796 -11.086 -12.897 1.00 82.25 193 GLU A N 1
ATOM 1488 C CA . GLU A 1 193 ? 5.365 -12.494 -12.823 1.00 82.25 193 GLU A CA 1
ATOM 1489 C C . GLU A 1 193 ? 3.877 -12.668 -13.144 1.00 82.25 193 GLU A C 1
ATOM 1491 O O . GLU A 1 193 ? 3.444 -13.754 -13.535 1.00 82.25 193 GLU A O 1
ATOM 1496 N N . ASP A 1 194 ? 3.084 -11.609 -12.977 1.00 70.81 194 ASP A N 1
ATOM 1497 C CA . ASP A 1 194 ? 1.663 -11.643 -13.281 1.00 70.81 194 ASP A CA 1
ATOM 1498 C C . ASP A 1 194 ? 1.424 -11.829 -14.787 1.00 70.81 194 ASP A C 1
ATOM 1500 O O . ASP A 1 194 ? 2.208 -11.429 -15.646 1.00 70.81 194 ASP A O 1
ATOM 1504 N N . LYS A 1 195 ? 0.326 -12.502 -15.137 1.00 72.38 195 LYS A N 1
ATOM 1505 C CA . LYS A 1 195 ? -0.061 -12.662 -16.548 1.00 72.38 195 LYS A CA 1
ATOM 1506 C C . LYS A 1 195 ? -0.667 -11.368 -17.087 1.00 72.38 195 LYS A C 1
ATOM 1508 O O . LYS A 1 195 ? -0.353 -10.960 -18.201 1.00 72.38 195 LYS A O 1
ATOM 1513 N N . GLU A 1 196 ? -1.440 -10.679 -16.256 1.00 78.69 196 GLU A N 1
ATOM 1514 C CA . GLU A 1 196 ? -2.049 -9.379 -16.548 1.00 78.69 196 GLU A CA 1
ATOM 1515 C C . GLU A 1 196 ? -1.303 -8.266 -15.812 1.00 78.69 196 GLU A C 1
ATOM 1517 O O . GLU A 1 196 ? -0.982 -8.479 -14.651 1.00 78.69 196 GLU A O 1
ATOM 1522 N N . PRO A 1 197 ? -1.051 -7.100 -16.431 1.00 87.25 197 PRO A N 1
ATOM 1523 C CA . PRO A 1 197 ? -0.261 -6.026 -15.831 1.00 87.25 197 PRO A CA 1
ATOM 1524 C C . PRO A 1 197 ? -1.043 -5.316 -14.712 1.00 87.25 197 PRO A C 1
ATOM 1526 O O . PRO A 1 197 ? -1.771 -4.350 -14.958 1.00 87.25 197 PRO A O 1
ATOM 1529 N N . THR A 1 198 ? -0.897 -5.790 -13.473 1.00 87.06 198 THR A N 1
ATOM 1530 C CA . THR A 1 198 ? -1.694 -5.320 -12.326 1.00 87.06 198 THR A CA 1
ATOM 1531 C C . THR A 1 198 ? -1.546 -3.817 -12.097 1.00 87.06 198 THR A C 1
ATOM 1533 O O . THR A 1 198 ? -2.552 -3.115 -12.009 1.00 87.06 198 THR A O 1
ATOM 1536 N N . GLU A 1 199 ? -0.312 -3.307 -12.073 1.00 90.94 199 GLU A N 1
ATOM 1537 C CA . GLU A 1 199 ? -0.026 -1.876 -11.907 1.00 90.94 199 GLU A CA 1
ATOM 1538 C C . GLU A 1 199 ? -0.741 -1.022 -12.964 1.00 90.94 199 GLU A C 1
ATOM 1540 O O . GLU A 1 199 ? -1.420 -0.057 -12.625 1.00 90.94 199 GLU A O 1
ATOM 1545 N N . VAL A 1 200 ? -0.631 -1.399 -14.240 1.00 93.12 200 VAL A N 1
ATOM 1546 C CA . VAL A 1 200 ? -1.219 -0.651 -15.363 1.00 93.12 200 VAL A CA 1
ATOM 1547 C C . VAL A 1 200 ? -2.734 -0.580 -15.214 1.00 93.12 200 VAL A C 1
ATOM 1549 O O . VAL A 1 200 ? -3.303 0.508 -15.262 1.00 93.12 200 VAL A O 1
ATOM 1552 N N . ARG A 1 201 ? -3.378 -1.721 -14.941 1.00 93.88 201 ARG A N 1
ATOM 1553 C CA . ARG A 1 201 ? -4.829 -1.801 -14.732 1.00 93.88 201 ARG A CA 1
ATOM 1554 C C . ARG A 1 201 ? -5.286 -0.929 -13.561 1.00 93.88 201 ARG A C 1
ATOM 1556 O O . ARG A 1 201 ? -6.336 -0.295 -13.631 1.00 93.88 201 ARG A O 1
ATOM 1563 N N . LEU A 1 202 ? -4.527 -0.914 -12.465 1.00 95.00 202 LEU A N 1
ATOM 1564 C CA . LEU A 1 202 ? -4.868 -0.128 -11.279 1.00 95.00 202 LEU A CA 1
ATOM 1565 C C . LEU A 1 202 ? -4.665 1.372 -11.497 1.00 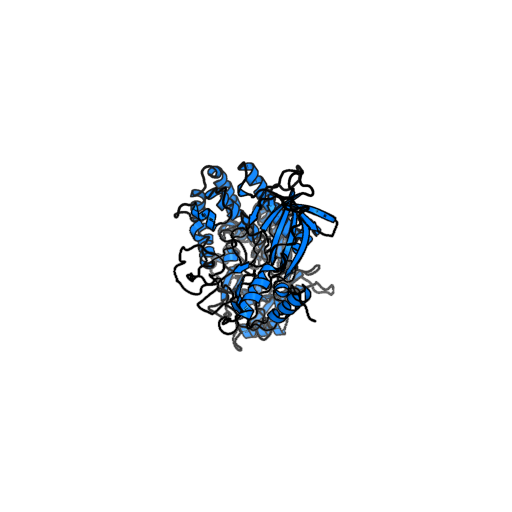95.00 202 LEU A C 1
ATOM 1567 O O . LEU A 1 202 ? -5.484 2.154 -11.019 1.00 95.00 202 LEU A O 1
ATOM 1571 N N . LEU A 1 203 ? -3.649 1.775 -12.262 1.00 95.88 203 LEU A N 1
ATOM 1572 C CA . LEU A 1 203 ? -3.461 3.168 -12.672 1.00 95.88 203 LEU A CA 1
ATOM 1573 C C . LEU A 1 203 ? -4.571 3.638 -13.625 1.00 95.88 203 LEU A C 1
ATOM 1575 O O . LEU A 1 203 ? -5.105 4.731 -13.437 1.00 95.88 203 LEU A O 1
ATOM 1579 N N . GLU A 1 204 ? -4.971 2.812 -14.601 1.00 95.25 204 GLU A N 1
ATOM 1580 C CA . GLU A 1 204 ? -6.125 3.091 -15.472 1.00 95.25 204 GLU A CA 1
ATOM 1581 C C . GLU A 1 204 ? -7.397 3.275 -14.639 1.00 95.25 204 GLU A C 1
ATOM 1583 O O . GLU A 1 204 ? -8.086 4.286 -14.764 1.00 95.25 204 GLU A O 1
ATOM 1588 N N . ARG A 1 205 ? -7.656 2.359 -13.701 1.00 94.38 205 ARG A N 1
ATOM 1589 C CA . ARG A 1 205 ? -8.817 2.426 -12.809 1.00 94.38 205 ARG A CA 1
ATOM 1590 C C . ARG A 1 205 ? -8.797 3.646 -11.890 1.00 94.38 205 ARG A C 1
ATOM 1592 O O . ARG A 1 205 ? -9.837 4.272 -11.682 1.00 94.38 205 ARG A O 1
ATOM 1599 N N . ALA A 1 206 ? -7.637 3.988 -11.332 1.00 95.94 206 ALA A N 1
ATOM 1600 C CA . ALA A 1 206 ? -7.468 5.186 -10.517 1.00 95.94 206 ALA A CA 1
ATOM 1601 C C . ALA A 1 206 ? -7.802 6.447 -11.325 1.00 95.94 206 ALA A C 1
ATOM 1603 O O . ALA A 1 206 ? -8.517 7.321 -10.832 1.00 95.94 206 ALA A O 1
ATOM 1604 N N . HIS A 1 207 ? -7.366 6.506 -12.585 1.00 94.31 207 HIS A N 1
ATOM 1605 C CA . HIS A 1 207 ? -7.685 7.602 -13.492 1.00 94.31 207 HIS A CA 1
ATOM 1606 C C . HIS A 1 207 ? -9.179 7.658 -13.849 1.00 94.31 207 HIS A C 1
ATOM 1608 O O . HIS A 1 207 ? -9.808 8.700 -13.675 1.00 94.31 207 HIS A O 1
ATOM 1614 N N . GLU A 1 208 ? -9.777 6.540 -14.272 1.00 95.75 208 GLU A N 1
ATOM 1615 C CA . GLU A 1 208 ? -11.207 6.441 -14.613 1.00 95.75 208 GLU A CA 1
ATOM 1616 C C . GLU A 1 208 ? -12.121 6.865 -13.458 1.00 95.75 208 GLU A C 1
ATOM 1618 O O . GLU A 1 208 ? -13.189 7.445 -13.667 1.00 95.75 208 GLU A O 1
ATOM 1623 N N . ARG A 1 209 ? -11.692 6.595 -12.222 1.00 94.31 209 ARG A N 1
ATOM 1624 C CA . ARG A 1 209 ? -12.422 6.939 -10.999 1.00 94.31 209 ARG A CA 1
ATOM 1625 C C . ARG A 1 209 ? -12.022 8.286 -10.404 1.00 94.31 209 ARG A C 1
ATOM 1627 O O . ARG A 1 209 ? -12.478 8.617 -9.312 1.00 94.31 209 ARG A O 1
ATOM 1634 N N . ASN A 1 210 ? -11.232 9.086 -11.119 1.00 92.62 210 ASN A N 1
ATOM 1635 C CA . ASN A 1 210 ? -10.791 10.413 -10.691 1.00 92.62 210 ASN A CA 1
ATOM 1636 C C . ASN A 1 210 ? -10.130 10.395 -9.298 1.00 92.62 210 ASN A C 1
ATOM 1638 O O . ASN A 1 210 ? -10.438 11.223 -8.434 1.00 92.62 210 ASN A O 1
ATOM 1642 N N . ALA A 1 211 ? -9.244 9.425 -9.053 1.00 94.38 211 ALA A N 1
ATOM 1643 C CA . ALA A 1 211 ? -8.386 9.447 -7.877 1.00 94.38 211 ALA A CA 1
ATOM 1644 C C . ALA A 1 211 ? -7.413 10.628 -7.963 1.00 94.38 211 ALA A C 1
ATOM 1646 O O . ALA A 1 211 ? -6.726 10.834 -8.963 1.00 94.38 211 ALA A O 1
ATOM 1647 N N . TRP A 1 212 ? -7.364 11.412 -6.896 1.00 94.56 212 TRP A N 1
ATOM 1648 C CA . TRP A 1 212 ? -6.510 12.581 -6.770 1.00 94.56 212 TRP A CA 1
ATOM 1649 C C . TRP A 1 212 ? -5.148 12.196 -6.179 1.00 94.56 212 TRP A C 1
ATOM 1651 O O . TRP A 1 212 ? -5.074 11.310 -5.333 1.00 94.56 212 TRP A O 1
ATOM 1661 N N . GLY A 1 213 ? -4.070 12.873 -6.590 1.00 92.50 213 GLY A N 1
ATOM 1662 C CA . GLY A 1 213 ? -2.730 12.674 -6.012 1.00 92.50 213 GLY A CA 1
ATOM 1663 C C . GLY A 1 213 ? -2.035 11.361 -6.403 1.00 92.50 213 GLY A C 1
ATOM 1664 O O . GLY A 1 213 ? -1.139 10.901 -5.697 1.00 92.50 213 GLY A O 1
ATOM 1665 N N . VAL A 1 214 ? -2.439 10.757 -7.522 1.00 92.69 214 VAL A N 1
ATOM 1666 C CA . VAL A 1 214 ? -1.875 9.512 -8.063 1.00 92.69 214 VAL A CA 1
ATOM 1667 C C . VAL A 1 214 ? -1.226 9.795 -9.415 1.00 92.69 214 VAL A C 1
ATOM 1669 O O . VAL A 1 214 ? -1.726 10.614 -10.190 1.00 92.69 214 VAL A O 1
ATOM 1672 N N . VAL A 1 215 ? -0.107 9.128 -9.693 1.00 93.88 215 VAL A N 1
ATOM 1673 C CA . VAL A 1 215 ? 0.566 9.214 -10.991 1.00 93.88 215 VAL A CA 1
ATOM 1674 C C . VAL A 1 215 ? -0.349 8.728 -12.127 1.00 93.88 215 VAL A C 1
ATOM 1676 O O . VAL A 1 215 ? -1.137 7.801 -11.961 1.00 93.88 215 VAL A O 1
ATOM 1679 N N . GLN A 1 216 ? -0.263 9.351 -13.297 1.00 92.31 216 GLN A N 1
ATOM 1680 C CA . GLN A 1 216 ? -1.089 9.027 -14.457 1.00 92.31 216 GLN A CA 1
ATOM 1681 C C . GLN A 1 216 ? -0.338 8.139 -15.443 1.00 92.31 216 GLN A C 1
ATOM 1683 O O . GLN A 1 216 ? 0.828 8.388 -15.753 1.00 92.31 216 GLN A O 1
ATOM 1688 N N . LEU A 1 217 ? -1.029 7.129 -15.973 1.00 94.12 217 LEU A N 1
ATOM 1689 C CA . LEU A 1 217 ? -0.524 6.286 -17.049 1.00 94.12 217 LEU A CA 1
ATOM 1690 C C . LEU A 1 217 ? -0.589 7.033 -18.389 1.00 94.12 217 LEU A C 1
ATOM 1692 O O . LEU A 1 217 ? -1.655 7.467 -18.819 1.00 94.12 217 LEU A O 1
ATOM 1696 N N . VAL A 1 218 ? 0.550 7.128 -19.071 1.00 92.94 218 VAL A N 1
ATOM 1697 C CA . VAL A 1 218 ? 0.686 7.743 -20.402 1.00 92.94 218 VAL A CA 1
ATOM 1698 C C . VAL A 1 218 ? 0.765 6.675 -21.491 1.00 92.94 218 VAL A C 1
ATOM 1700 O O . VAL A 1 218 ? 0.183 6.810 -22.568 1.00 92.94 218 VAL A O 1
ATOM 1703 N N . GLY A 1 219 ? 1.482 5.587 -21.216 1.00 91.81 219 GLY A N 1
ATOM 1704 C CA . GLY A 1 219 ? 1.731 4.528 -22.183 1.00 91.81 219 GLY A CA 1
ATOM 1705 C C . GLY A 1 219 ? 2.130 3.226 -21.510 1.00 91.81 219 GLY A C 1
ATOM 1706 O O . GLY A 1 219 ? 2.673 3.217 -20.410 1.00 91.81 219 GLY A O 1
ATOM 1707 N N . TYR A 1 220 ? 1.847 2.116 -22.178 1.00 92.56 220 TYR A N 1
ATOM 1708 C CA . TYR A 1 220 ? 2.209 0.784 -21.718 1.00 92.56 220 TYR A CA 1
ATOM 1709 C C . TYR A 1 220 ? 2.411 -0.139 -22.917 1.00 92.56 220 TYR A C 1
ATOM 1711 O O . TYR A 1 220 ? 1.675 -0.052 -23.908 1.00 92.56 220 TYR A O 1
ATOM 1719 N N . GLN A 1 221 ? 3.411 -1.012 -22.823 1.00 91.06 221 GLN A N 1
ATOM 1720 C CA . GLN A 1 221 ? 3.637 -2.086 -23.774 1.00 91.06 221 GLN A CA 1
ATOM 1721 C C . GLN A 1 221 ? 4.368 -3.266 -23.116 1.00 91.06 221 GLN A C 1
ATOM 1723 O O . GLN A 1 221 ? 5.428 -3.088 -22.515 1.00 91.06 221 GLN A O 1
ATOM 1728 N N . ASP A 1 222 ? 3.848 -4.481 -23.300 1.00 91.38 222 ASP A N 1
ATOM 1729 C CA . ASP A 1 222 ? 4.623 -5.707 -23.087 1.00 91.38 222 ASP A CA 1
ATOM 1730 C C . ASP A 1 222 ? 5.592 -5.927 -24.253 1.00 91.38 222 ASP A C 1
ATOM 1732 O O . ASP A 1 222 ? 5.231 -5.783 -25.425 1.00 91.38 222 ASP A O 1
ATOM 1736 N N . LEU A 1 223 ? 6.833 -6.273 -23.924 1.00 88.62 223 LEU A N 1
ATOM 1737 C CA . LEU A 1 223 ? 7.938 -6.368 -24.870 1.00 88.62 223 LEU A CA 1
ATOM 1738 C C . LEU A 1 223 ? 8.257 -7.820 -25.232 1.00 88.62 223 LEU A C 1
ATOM 1740 O O . LEU A 1 223 ? 8.237 -8.174 -26.407 1.00 88.62 223 LEU A O 1
ATOM 1744 N N . VAL A 1 224 ? 8.555 -8.658 -24.234 1.00 87.25 224 VAL A N 1
ATOM 1745 C CA . VAL A 1 224 ? 8.922 -10.072 -24.426 1.00 87.25 224 VAL A CA 1
ATOM 1746 C C . VAL A 1 224 ? 8.687 -10.866 -23.143 1.00 87.25 224 VAL A C 1
ATOM 1748 O O . VAL A 1 224 ? 8.848 -10.320 -22.055 1.00 87.25 224 VAL A O 1
ATOM 1751 N N . SER A 1 225 ? 8.345 -12.153 -23.231 1.00 89.25 225 SER A N 1
ATOM 1752 C CA . SER A 1 225 ? 8.291 -13.034 -22.059 1.00 89.25 225 SER A CA 1
ATOM 1753 C C . SER A 1 225 ? 9.466 -14.012 -21.990 1.00 89.25 225 SER A C 1
ATOM 1755 O O . SER A 1 225 ? 10.074 -14.377 -22.996 1.00 89.25 225 SER A O 1
ATOM 1757 N N . ILE A 1 226 ? 9.775 -14.501 -20.788 1.00 85.69 226 ILE A N 1
ATOM 1758 C CA . ILE A 1 226 ? 10.768 -15.569 -20.589 1.00 85.69 226 ILE A CA 1
ATOM 1759 C C . ILE A 1 226 ? 10.344 -16.845 -21.323 1.00 85.69 226 ILE A C 1
ATOM 1761 O O . ILE A 1 226 ? 11.199 -17.558 -21.845 1.00 85.69 226 ILE A O 1
ATOM 1765 N N . ALA A 1 227 ? 9.039 -17.122 -21.408 1.00 86.50 227 ALA A N 1
ATOM 1766 C CA . ALA A 1 227 ? 8.524 -18.232 -22.201 1.00 86.50 227 ALA A CA 1
ATOM 1767 C C . ALA A 1 227 ? 8.885 -18.088 -23.691 1.00 86.50 227 ALA A C 1
ATOM 1769 O O . ALA A 1 227 ? 9.308 -19.071 -24.299 1.00 86.50 227 ALA A O 1
ATOM 1770 N N . ASP A 1 228 ? 8.806 -16.875 -24.249 1.00 86.25 228 ASP A N 1
ATOM 1771 C CA . ASP A 1 228 ? 9.219 -16.592 -25.632 1.00 86.25 228 ASP A CA 1
ATOM 1772 C C . ASP A 1 228 ? 10.739 -16.721 -25.795 1.00 86.25 228 ASP A C 1
ATOM 1774 O O . ASP A 1 228 ? 11.224 -17.374 -26.720 1.00 86.25 228 ASP A O 1
ATOM 1778 N N . LEU A 1 229 ? 11.516 -16.168 -24.853 1.00 81.94 229 LEU A N 1
ATOM 1779 C CA . LEU A 1 229 ? 12.984 -16.243 -24.882 1.00 81.94 229 LEU A CA 1
ATOM 1780 C C . LEU A 1 229 ? 13.506 -17.680 -24.777 1.00 81.94 229 LEU A C 1
ATOM 1782 O O . LEU A 1 229 ? 14.570 -17.984 -25.322 1.00 81.94 229 LEU A O 1
ATOM 1786 N N . ARG A 1 230 ? 12.772 -18.551 -24.080 1.00 82.25 230 ARG A N 1
ATOM 1787 C CA . ARG A 1 230 ? 13.093 -19.970 -23.891 1.00 82.25 230 ARG A CA 1
ATOM 1788 C C . ARG A 1 230 ? 12.304 -20.893 -24.829 1.00 82.25 230 ARG A C 1
ATOM 1790 O O . ARG A 1 230 ? 12.333 -22.114 -24.653 1.00 82.25 230 ARG A O 1
ATOM 1797 N N . GLN A 1 231 ? 11.615 -20.346 -25.832 1.00 82.44 231 GLN A N 1
ATOM 1798 C CA . GLN A 1 231 ? 10.802 -21.131 -26.755 1.00 82.44 231 GLN A CA 1
ATOM 1799 C C . GLN A 1 231 ? 11.654 -22.172 -27.500 1.00 82.44 231 GLN A C 1
ATOM 1801 O O . GLN A 1 231 ? 12.700 -21.867 -28.077 1.00 82.44 231 GLN A O 1
ATOM 1806 N N . GLY A 1 232 ? 11.185 -23.423 -27.502 1.00 76.81 232 GLY A N 1
ATOM 1807 C CA . GLY A 1 232 ? 11.867 -24.546 -28.152 1.00 76.81 232 GLY A CA 1
ATOM 1808 C C . GLY A 1 232 ? 12.994 -25.177 -27.328 1.00 76.81 232 GLY A C 1
ATOM 1809 O O . GLY A 1 232 ? 13.612 -26.130 -27.797 1.00 76.81 232 GLY A O 1
ATOM 1810 N N . LEU A 1 233 ? 13.251 -24.692 -26.109 1.00 76.94 233 LEU A N 1
ATOM 1811 C CA . LEU A 1 233 ? 14.178 -25.319 -25.168 1.00 76.94 233 LEU A CA 1
ATOM 1812 C C . LEU A 1 233 ? 13.416 -26.286 -24.247 1.00 76.94 233 LEU A C 1
ATOM 1814 O O . LEU A 1 233 ? 12.299 -25.999 -23.817 1.00 76.94 233 LEU A O 1
ATOM 1818 N N . GLN A 1 234 ? 14.023 -27.431 -23.934 1.00 74.06 234 GLN A N 1
ATOM 1819 C CA . GLN A 1 234 ? 13.470 -28.409 -22.996 1.00 74.06 234 GLN A CA 1
ATOM 1820 C C . GLN A 1 234 ? 14.193 -28.313 -21.655 1.00 74.06 234 GLN A C 1
ATOM 1822 O O . GLN A 1 234 ? 15.425 -28.347 -21.614 1.00 74.06 234 GLN A O 1
ATOM 1827 N N . PHE A 1 235 ? 13.420 -28.222 -20.574 1.00 74.94 235 PHE A N 1
ATOM 1828 C CA . PHE A 1 235 ? 13.930 -28.183 -19.207 1.00 74.94 235 PHE A CA 1
ATOM 1829 C C . PHE A 1 235 ? 13.331 -29.336 -18.396 1.00 74.94 235 PHE A C 1
ATOM 1831 O O . PHE A 1 235 ? 12.140 -29.620 -18.538 1.00 74.94 235 PHE A O 1
ATOM 1838 N N . PRO A 1 236 ? 14.121 -29.989 -17.529 1.00 68.81 236 PRO A N 1
ATOM 1839 C CA . PRO A 1 236 ? 13.641 -31.055 -16.657 1.00 68.81 236 PRO A CA 1
ATOM 1840 C C . PRO A 1 236 ? 12.729 -30.538 -15.534 1.00 68.81 236 PRO A C 1
ATOM 1842 O O . PRO A 1 236 ? 11.982 -31.319 -14.953 1.00 68.81 236 PRO A O 1
ATOM 1845 N N . GLN A 1 237 ? 12.787 -29.241 -15.216 1.00 73.94 237 GLN A N 1
ATOM 1846 C CA . GLN A 1 237 ? 11.965 -28.591 -14.195 1.00 73.94 237 GLN A CA 1
ATOM 1847 C C . GLN A 1 237 ? 11.218 -27.396 -14.792 1.00 73.94 237 GLN A C 1
ATOM 1849 O O . GLN A 1 237 ? 11.687 -26.752 -15.734 1.00 73.94 237 GLN A O 1
ATOM 1854 N N . THR A 1 238 ? 10.053 -27.084 -14.226 1.00 77.62 238 THR A N 1
ATOM 1855 C CA . THR A 1 238 ? 9.309 -25.865 -14.555 1.00 77.62 238 THR A CA 1
ATOM 1856 C C . THR A 1 238 ? 10.060 -24.635 -14.059 1.00 77.62 238 THR A C 1
ATOM 1858 O O . THR A 1 238 ? 10.629 -24.648 -12.969 1.00 77.62 238 THR A O 1
ATOM 1861 N N . PHE A 1 239 ? 10.013 -23.551 -14.826 1.00 77.38 239 PHE A N 1
ATOM 1862 C CA . PHE A 1 239 ? 10.582 -22.262 -14.445 1.00 77.38 239 PHE A CA 1
ATOM 1863 C C . PHE A 1 239 ? 9.478 -21.212 -14.309 1.00 77.38 239 PHE A C 1
ATOM 1865 O O . PHE A 1 239 ? 8.433 -21.303 -14.954 1.00 77.38 239 PHE A O 1
ATOM 1872 N N . VAL A 1 240 ? 9.723 -20.201 -13.477 1.00 80.19 240 VAL A N 1
ATOM 1873 C CA . VAL A 1 240 ? 8.837 -19.037 -13.370 1.00 80.19 240 VAL A CA 1
ATOM 1874 C C . VAL A 1 240 ? 8.924 -18.261 -14.679 1.00 80.19 240 VAL A C 1
ATOM 1876 O O . VAL A 1 240 ? 10.022 -17.931 -15.113 1.00 80.19 240 VAL A O 1
ATOM 1879 N N . THR A 1 241 ? 7.794 -17.980 -15.322 1.00 85.69 241 THR A N 1
ATOM 1880 C CA . THR A 1 241 ? 7.777 -17.083 -16.481 1.00 85.69 241 THR A CA 1
ATOM 1881 C C . THR A 1 241 ? 7.574 -15.651 -16.014 1.00 85.69 241 THR A C 1
ATOM 1883 O O . THR A 1 241 ? 6.773 -15.398 -15.118 1.00 85.69 241 THR A O 1
ATOM 1886 N N . ARG A 1 242 ? 8.298 -14.718 -16.630 1.00 87.81 242 ARG A N 1
ATOM 1887 C CA . ARG A 1 242 ? 8.143 -13.279 -16.411 1.00 87.81 242 ARG A CA 1
ATOM 1888 C C . ARG A 1 242 ? 7.955 -12.574 -17.740 1.00 87.81 242 ARG A C 1
ATOM 1890 O O . ARG A 1 242 ? 8.538 -12.999 -18.738 1.00 87.81 242 ARG A O 1
ATOM 1897 N N . THR A 1 243 ? 7.185 -11.500 -17.744 1.00 90.44 243 THR A N 1
ATOM 1898 C CA . THR A 1 243 ? 6.979 -10.641 -18.910 1.00 90.44 243 THR A CA 1
ATOM 1899 C C . THR A 1 243 ? 7.738 -9.340 -18.708 1.00 90.44 243 THR A C 1
ATOM 1901 O O . THR A 1 243 ? 7.593 -8.691 -17.679 1.00 90.44 243 THR A O 1
ATOM 1904 N N . PHE A 1 244 ? 8.575 -8.965 -19.667 1.00 89.75 244 PHE A N 1
ATOM 1905 C CA . PHE A 1 244 ? 9.235 -7.671 -19.696 1.00 89.75 244 PHE A CA 1
ATOM 1906 C C . PHE A 1 244 ? 8.288 -6.628 -20.263 1.00 89.75 244 PHE A C 1
ATOM 1908 O O . PHE A 1 244 ? 7.705 -6.837 -21.328 1.00 89.75 244 PHE A O 1
ATOM 1915 N N . SER A 1 245 ? 8.154 -5.504 -19.576 1.00 91.12 245 SER A N 1
ATOM 1916 C CA . SER A 1 245 ? 7.226 -4.443 -19.943 1.00 91.12 245 SER A CA 1
ATOM 1917 C C . SER A 1 245 ? 7.873 -3.069 -19.845 1.00 91.12 245 SER A C 1
ATOM 1919 O O . SER A 1 245 ? 8.854 -2.869 -19.124 1.00 91.12 245 SER A O 1
ATOM 1921 N N . CYS A 1 246 ? 7.315 -2.129 -20.601 1.00 92.00 246 CYS A N 1
ATOM 1922 C CA . CYS A 1 246 ? 7.640 -0.716 -20.544 1.00 92.00 246 CYS A CA 1
ATOM 1923 C C . CYS A 1 246 ? 6.373 0.071 -20.200 1.00 92.00 246 CYS A C 1
ATOM 1925 O O . CYS A 1 246 ? 5.349 -0.068 -20.873 1.00 92.00 246 CYS A O 1
ATOM 1927 N N . VAL A 1 247 ? 6.447 0.891 -19.157 1.00 92.88 247 VAL A N 1
ATOM 1928 C CA . VAL A 1 247 ? 5.356 1.715 -18.635 1.00 92.88 247 VAL A CA 1
ATOM 1929 C C . VAL A 1 247 ? 5.818 3.171 -18.627 1.00 92.88 247 VAL A C 1
ATOM 1931 O O . VAL A 1 247 ? 6.911 3.472 -18.158 1.00 92.88 247 VAL A O 1
ATOM 1934 N N . ALA A 1 248 ? 4.994 4.075 -19.146 1.00 94.12 248 ALA A N 1
ATOM 1935 C CA . ALA A 1 248 ? 5.221 5.513 -19.123 1.00 94.12 248 ALA A CA 1
ATOM 1936 C C . ALA A 1 248 ? 4.218 6.190 -18.190 1.00 94.12 248 ALA A C 1
ATOM 1938 O O . ALA A 1 248 ? 3.010 6.000 -18.354 1.00 94.12 248 ALA A O 1
ATOM 1939 N N . THR A 1 249 ? 4.704 6.993 -17.245 1.00 94.56 249 THR A N 1
ATOM 1940 C CA . THR A 1 249 ? 3.876 7.679 -16.245 1.00 94.56 249 THR A CA 1
ATOM 1941 C C . THR A 1 249 ? 4.258 9.147 -16.059 1.00 94.56 249 THR A C 1
ATOM 1943 O O . THR A 1 249 ? 5.395 9.541 -16.303 1.00 94.56 249 THR A O 1
ATOM 1946 N N . THR A 1 250 ? 3.306 9.979 -15.633 1.00 92.75 250 THR A N 1
ATOM 1947 C CA . THR A 1 250 ? 3.491 11.423 -15.388 1.00 92.75 250 THR A CA 1
ATOM 1948 C C . THR A 1 250 ? 2.733 11.854 -14.121 1.00 92.75 250 THR A C 1
ATOM 1950 O O . THR A 1 250 ? 1.680 11.278 -13.836 1.00 92.75 250 THR A O 1
ATOM 1953 N N . PRO A 1 251 ? 3.206 12.837 -13.332 1.00 92.88 251 PRO A N 1
ATOM 1954 C CA . PRO A 1 251 ? 4.405 13.656 -13.530 1.00 92.88 251 PRO A CA 1
ATOM 1955 C C . PRO A 1 251 ? 5.706 12.966 -13.108 1.00 92.88 251 PRO A C 1
ATOM 1957 O O . PRO A 1 251 ? 5.721 12.131 -12.205 1.00 92.88 251 PRO A O 1
ATOM 1960 N N . LEU A 1 252 ? 6.818 13.388 -13.715 1.00 93.06 252 LEU A N 1
ATOM 1961 C CA . LEU A 1 252 ? 8.145 13.227 -13.129 1.00 93.06 252 LEU A CA 1
ATOM 1962 C C . LEU A 1 252 ? 8.257 14.161 -11.917 1.00 93.06 252 LEU A C 1
ATOM 1964 O O . LEU A 1 252 ? 8.181 15.382 -12.048 1.00 93.06 252 LEU A O 1
ATOM 1968 N N . GLY A 1 253 ? 8.436 13.577 -10.737 1.00 93.00 253 GLY A N 1
ATOM 1969 C CA . GLY A 1 253 ? 8.731 14.301 -9.506 1.00 93.00 253 GLY A CA 1
ATOM 1970 C C . GLY A 1 253 ? 10.093 13.916 -8.952 1.00 93.00 253 GLY A C 1
ATOM 1971 O O . GLY A 1 253 ? 10.702 12.932 -9.373 1.00 93.00 253 GLY A O 1
ATOM 1972 N N . ARG A 1 254 ? 10.553 14.694 -7.980 1.00 93.44 254 ARG A N 1
ATOM 1973 C CA . ARG A 1 254 ? 11.749 14.370 -7.200 1.00 93.44 254 ARG A CA 1
ATOM 1974 C C . ARG A 1 254 ? 11.365 13.541 -5.973 1.00 93.44 254 ARG A C 1
ATOM 1976 O O . ARG A 1 254 ? 10.273 13.747 -5.444 1.00 93.44 254 ARG A O 1
ATOM 1983 N N . PRO A 1 255 ? 12.208 12.625 -5.491 1.00 94.50 255 PRO A N 1
ATOM 1984 C CA . PRO A 1 255 ? 11.888 11.825 -4.314 1.00 94.50 255 PRO A CA 1
ATOM 1985 C C . PRO A 1 255 ? 11.588 12.665 -3.068 1.00 94.50 255 PRO A C 1
ATOM 1987 O O . PRO A 1 255 ? 12.174 13.733 -2.875 1.00 94.50 255 PRO A O 1
ATOM 1990 N N . ILE A 1 256 ? 10.725 12.160 -2.176 1.00 96.31 256 ILE A N 1
ATOM 1991 C CA . ILE A 1 256 ? 10.310 12.892 -0.967 1.00 96.31 256 ILE A CA 1
ATOM 1992 C C . ILE A 1 256 ? 11.493 13.370 -0.128 1.00 96.31 256 ILE A C 1
ATOM 1994 O O . ILE A 1 256 ? 11.454 14.496 0.350 1.00 96.31 256 ILE A O 1
ATOM 1998 N N . ARG A 1 257 ? 12.565 12.574 -0.009 1.00 94.56 257 ARG A N 1
ATOM 1999 C CA . ARG A 1 257 ? 13.783 12.886 0.765 1.00 94.56 257 ARG A CA 1
ATOM 2000 C C . ARG A 1 257 ? 14.486 14.175 0.333 1.00 94.56 257 ARG A C 1
ATOM 2002 O O . ARG A 1 257 ? 15.170 14.800 1.142 1.00 94.56 257 ARG A O 1
ATOM 2009 N N . GLU A 1 258 ? 14.282 14.617 -0.903 1.00 95.56 258 GLU A N 1
ATOM 2010 C CA . GLU A 1 258 ? 14.929 15.817 -1.426 1.00 95.56 258 GLU A CA 1
ATOM 2011 C C . GLU A 1 258 ? 14.271 17.119 -0.945 1.00 95.56 258 GLU A C 1
ATOM 2013 O O . GLU A 1 258 ? 14.755 18.194 -1.299 1.00 95.56 258 GLU A O 1
ATOM 2018 N N . TYR A 1 259 ? 13.188 17.077 -0.153 1.00 95.62 259 TYR A N 1
ATOM 2019 C CA . TYR A 1 259 ? 12.499 18.277 0.347 1.00 95.62 259 TYR A CA 1
ATOM 2020 C C . TYR A 1 259 ? 13.471 19.373 0.824 1.00 95.62 259 TYR A C 1
ATOM 2022 O O . TYR A 1 259 ? 14.438 19.132 1.551 1.00 95.62 259 TYR A O 1
ATOM 2030 N N . THR A 1 260 ? 13.184 20.604 0.421 1.00 95.06 260 THR A N 1
ATOM 2031 C CA . THR A 1 260 ? 14.029 21.783 0.641 1.00 95.06 260 THR A CA 1
ATOM 2032 C C . THR A 1 260 ? 13.728 22.473 1.966 1.00 95.06 260 THR A C 1
ATOM 2034 O O . THR A 1 260 ? 14.560 23.212 2.486 1.00 95.06 260 THR A O 1
ATOM 2037 N N . SER A 1 261 ? 12.543 22.232 2.535 1.00 95.88 261 SER A N 1
ATOM 2038 C CA . SER A 1 261 ? 12.129 22.804 3.814 1.00 95.88 261 SER A CA 1
ATOM 2039 C C . SER A 1 261 ? 11.099 21.922 4.524 1.00 95.88 261 SER A C 1
ATOM 2041 O O . SER A 1 261 ? 10.366 21.167 3.886 1.00 95.88 261 SER A O 1
ATOM 2043 N N . ILE A 1 262 ? 11.019 22.027 5.854 1.00 96.62 262 ILE A N 1
ATOM 2044 C CA . ILE A 1 262 ? 10.011 21.304 6.647 1.00 96.62 262 ILE A CA 1
ATOM 2045 C C . ILE A 1 262 ? 8.574 21.666 6.222 1.00 96.62 262 ILE A C 1
ATOM 2047 O O . ILE A 1 262 ? 7.774 20.745 6.074 1.00 96.62 262 ILE A O 1
ATOM 2051 N N . PRO A 1 263 ? 8.215 22.944 5.969 1.00 96.50 263 PRO A N 1
ATOM 2052 C CA . PRO A 1 263 ? 6.890 23.278 5.450 1.00 96.50 263 PRO A CA 1
ATOM 2053 C C . PRO A 1 263 ? 6.548 22.553 4.145 1.00 96.50 263 PRO A C 1
ATOM 2055 O O . PRO A 1 263 ? 5.453 22.013 4.037 1.00 96.50 263 PRO A O 1
ATOM 2058 N N . GLU A 1 264 ? 7.488 22.473 3.197 1.00 96.12 264 GLU A N 1
ATOM 2059 C CA . GLU A 1 264 ? 7.279 21.731 1.949 1.00 96.12 264 GLU A CA 1
ATOM 2060 C C . GLU A 1 264 ? 7.008 20.245 2.221 1.00 96.12 264 GLU A C 1
ATOM 2062 O O . GLU A 1 264 ? 6.042 19.693 1.699 1.00 96.12 264 GLU A O 1
ATOM 2067 N N . LEU A 1 265 ? 7.810 19.609 3.082 1.00 97.31 265 LEU A N 1
ATOM 2068 C CA . LEU A 1 265 ? 7.592 18.215 3.472 1.00 97.31 265 LEU A CA 1
ATOM 2069 C C . LEU A 1 265 ? 6.203 18.007 4.092 1.00 97.31 265 LEU A C 1
ATOM 2071 O O . LEU A 1 265 ? 5.514 17.050 3.750 1.00 97.31 265 LEU A O 1
ATOM 2075 N N . LEU A 1 266 ? 5.769 18.899 4.985 1.00 97.50 266 LEU A N 1
ATOM 2076 C CA . LEU A 1 266 ? 4.457 18.797 5.627 1.00 97.50 266 LEU A CA 1
ATOM 2077 C C . LEU A 1 266 ? 3.305 18.990 4.630 1.00 97.50 266 LEU A C 1
ATOM 2079 O O . LEU A 1 266 ? 2.284 18.313 4.738 1.00 97.50 266 LEU A O 1
ATOM 2083 N N . GLU A 1 267 ? 3.457 19.869 3.639 1.00 96.19 267 GLU A N 1
ATOM 2084 C CA . GLU A 1 267 ? 2.479 20.012 2.556 1.00 96.19 267 GLU A CA 1
ATOM 2085 C C . GLU A 1 267 ? 2.407 18.760 1.676 1.00 96.19 267 GLU A C 1
ATOM 2087 O O . GLU A 1 267 ? 1.307 18.331 1.324 1.00 96.19 267 GLU A O 1
ATOM 2092 N N . VAL A 1 268 ? 3.558 18.156 1.367 1.00 97.50 268 VAL A N 1
ATOM 2093 C CA . VAL A 1 268 ? 3.661 16.893 0.623 1.00 97.50 268 VAL A CA 1
ATOM 2094 C C . VAL A 1 268 ? 2.981 15.763 1.393 1.00 97.50 268 VAL A C 1
ATOM 2096 O O . VAL A 1 268 ? 2.112 15.096 0.841 1.00 97.50 268 VAL A O 1
ATOM 2099 N N . LEU A 1 269 ? 3.297 15.579 2.680 1.00 98.12 269 LEU A N 1
ATOM 2100 C CA . LEU A 1 269 ? 2.680 14.551 3.528 1.00 98.12 269 LEU A CA 1
ATOM 2101 C C . LEU A 1 269 ? 1.164 14.745 3.658 1.00 98.12 269 LEU A C 1
ATOM 2103 O O . LEU A 1 269 ? 0.407 13.780 3.559 1.00 98.12 269 LEU A O 1
ATOM 2107 N N . ARG A 1 270 ? 0.696 15.989 3.818 1.00 97.06 270 ARG A N 1
ATOM 2108 C CA . ARG A 1 270 ? -0.739 16.314 3.828 1.00 97.06 270 ARG A CA 1
ATOM 2109 C C . ARG A 1 270 ? -1.415 15.904 2.521 1.00 97.06 270 ARG A C 1
ATOM 2111 O O . ARG A 1 270 ? -2.520 15.365 2.544 1.00 97.06 270 ARG A O 1
ATOM 2118 N N . ASP A 1 271 ? -0.791 16.194 1.387 1.00 97.38 271 ASP A N 1
ATOM 2119 C CA . ASP A 1 271 ? -1.342 15.831 0.085 1.00 97.38 271 ASP A CA 1
ATOM 2120 C C . ASP A 1 271 ? -1.309 14.306 -0.120 1.00 97.38 271 ASP A C 1
ATOM 2122 O O . ASP A 1 271 ? -2.287 13.745 -0.598 1.00 97.38 271 ASP A O 1
ATOM 2126 N N . LEU A 1 272 ? -0.292 13.597 0.372 1.00 98.25 272 LEU A N 1
ATOM 2127 C CA . LEU A 1 272 ? -0.266 12.129 0.362 1.00 98.25 272 LEU A CA 1
ATOM 2128 C C . LEU A 1 272 ? -1.405 11.504 1.185 1.00 98.25 272 LEU A C 1
ATOM 2130 O O . LEU A 1 272 ? -1.994 10.519 0.746 1.00 98.25 272 LEU A O 1
ATOM 2134 N N . VAL A 1 273 ? -1.793 12.097 2.322 1.00 97.75 273 VAL A N 1
ATOM 2135 C CA . VAL A 1 273 ? -2.990 11.661 3.072 1.00 97.75 273 VAL A CA 1
ATOM 2136 C C . VAL A 1 273 ? -4.253 11.796 2.214 1.00 97.75 273 VAL A C 1
ATOM 2138 O O . VAL A 1 273 ? -5.053 10.863 2.139 1.00 97.75 273 VAL A O 1
ATOM 2141 N N . LYS A 1 274 ? -4.428 12.928 1.520 1.00 96.44 274 LYS A N 1
ATOM 2142 C CA . LYS A 1 274 ? -5.560 13.126 0.596 1.00 96.44 274 LYS A CA 1
ATOM 2143 C C . LYS A 1 274 ? -5.509 12.151 -0.581 1.00 96.44 274 LYS A C 1
ATOM 2145 O O . LYS A 1 274 ? -6.555 11.670 -1.010 1.00 96.44 274 LYS A O 1
ATOM 2150 N N . ALA A 1 275 ? -4.314 11.858 -1.091 1.00 97.19 275 ALA A N 1
ATOM 2151 C CA . ALA A 1 275 ? -4.112 10.921 -2.187 1.00 97.19 275 ALA A CA 1
ATOM 2152 C C . ALA A 1 275 ? -4.519 9.501 -1.787 1.00 97.19 275 ALA A C 1
ATOM 2154 O O . ALA A 1 275 ? -5.324 8.880 -2.475 1.00 97.19 275 ALA A O 1
ATOM 2155 N N . LEU A 1 276 ? -4.057 9.024 -0.627 1.00 97.69 276 LEU A N 1
ATOM 2156 C CA . LEU A 1 276 ? -4.459 7.731 -0.068 1.00 97.69 276 LEU A CA 1
ATOM 2157 C C . LEU A 1 276 ? -5.973 7.669 0.170 1.00 97.69 276 LEU A C 1
ATOM 2159 O O . LEU A 1 276 ? -6.610 6.671 -0.168 1.00 97.69 276 LEU A O 1
ATOM 2163 N N . GLN A 1 277 ? -6.569 8.739 0.712 1.00 95.50 277 GLN A N 1
ATOM 2164 C CA . GLN A 1 277 ? -8.017 8.812 0.913 1.00 95.50 277 GLN A CA 1
ATOM 2165 C C . GLN A 1 277 ? -8.762 8.704 -0.419 1.00 95.50 277 GLN A C 1
ATOM 2167 O O . GLN A 1 277 ? -9.693 7.911 -0.543 1.00 95.50 277 GLN A O 1
ATOM 2172 N N . SER A 1 278 ? -8.358 9.486 -1.420 1.00 95.19 278 SER A N 1
ATOM 2173 C CA . SER A 1 278 ? -8.992 9.489 -2.737 1.00 95.19 278 SER A CA 1
ATOM 2174 C C . SER A 1 278 ? -8.818 8.149 -3.451 1.00 95.19 278 SER A C 1
ATOM 2176 O O . SER A 1 278 ? -9.771 7.644 -4.043 1.00 95.19 278 SER A O 1
ATOM 2178 N N . LEU A 1 279 ? -7.648 7.523 -3.334 1.00 96.06 279 LEU A N 1
ATOM 2179 C CA . LEU A 1 279 ? -7.377 6.198 -3.876 1.00 96.06 279 LEU A CA 1
ATOM 2180 C C . LEU A 1 279 ? -8.291 5.131 -3.246 1.00 96.06 279 LEU A C 1
ATOM 2182 O O . LEU A 1 279 ? -8.912 4.343 -3.961 1.00 96.06 279 LEU A O 1
ATOM 2186 N N . CYS A 1 280 ? -8.460 5.155 -1.922 1.00 93.25 280 CYS A N 1
ATOM 2187 C CA . CYS A 1 280 ? -9.333 4.212 -1.227 1.00 93.25 280 CYS A CA 1
ATOM 2188 C C . CYS A 1 280 ? -10.822 4.473 -1.498 1.00 93.25 280 CYS A C 1
ATOM 2190 O O . CYS A 1 280 ? -11.578 3.534 -1.743 1.00 93.25 280 CYS A O 1
ATOM 2192 N N . VAL A 1 281 ? -11.268 5.729 -1.429 1.00 87.56 281 VAL A N 1
ATOM 2193 C CA . VAL A 1 281 ? -12.693 6.088 -1.503 1.00 87.56 281 VAL A CA 1
ATOM 2194 C C . VAL A 1 281 ? -13.186 6.111 -2.945 1.00 87.56 281 VAL A C 1
ATOM 2196 O O . VAL A 1 281 ? -14.190 5.473 -3.255 1.00 87.56 281 VAL A O 1
ATOM 2199 N N . ASN A 1 282 ? -12.480 6.817 -3.831 1.00 88.19 282 ASN A N 1
ATOM 2200 C CA . ASN A 1 282 ? -12.922 7.000 -5.210 1.00 88.19 282 ASN A CA 1
ATOM 2201 C C . ASN A 1 282 ? -12.540 5.786 -6.050 1.00 88.19 282 ASN A C 1
ATOM 2203 O O . ASN A 1 282 ? -13.391 5.218 -6.730 1.00 88.19 282 ASN A O 1
ATOM 2207 N N . ALA A 1 283 ? -11.270 5.371 -5.994 1.00 91.94 283 ALA A N 1
ATOM 2208 C CA . ALA A 1 283 ? -10.775 4.296 -6.847 1.00 91.94 283 ALA A CA 1
ATOM 2209 C C . ALA A 1 283 ? -10.987 2.891 -6.283 1.00 91.94 283 ALA A C 1
ATOM 2211 O O . ALA A 1 283 ? -10.918 1.935 -7.057 1.00 91.94 283 ALA A O 1
ATOM 2212 N N . ARG A 1 284 ? -11.307 2.762 -4.988 1.00 92.75 284 ARG A N 1
ATOM 2213 C CA . ARG A 1 284 ? -11.418 1.477 -4.280 1.00 92.75 284 ARG A CA 1
ATOM 2214 C C . ARG A 1 284 ? -10.125 0.665 -4.363 1.00 92.75 284 ARG A C 1
ATOM 2216 O O . ARG A 1 284 ? -10.151 -0.535 -4.613 1.00 92.75 284 ARG A O 1
ATOM 2223 N N . ILE A 1 285 ? -8.992 1.337 -4.162 1.00 95.94 285 ILE A N 1
ATOM 2224 C CA . ILE A 1 285 ? -7.655 0.740 -4.207 1.00 95.94 285 ILE A CA 1
ATOM 2225 C C . ILE A 1 285 ? -6.919 1.009 -2.886 1.00 95.94 285 ILE A C 1
ATOM 2227 O O . ILE A 1 285 ? -6.999 2.111 -2.347 1.00 95.94 285 ILE A O 1
ATOM 2231 N N . LEU A 1 286 ? -6.191 0.013 -2.376 1.00 95.88 286 LEU A N 1
ATOM 2232 C CA . LEU A 1 286 ? -5.175 0.199 -1.328 1.00 95.88 286 LEU A CA 1
ATOM 2233 C C . LEU A 1 286 ? -3.784 0.170 -1.955 1.00 95.88 286 LEU A C 1
ATOM 2235 O O . LEU A 1 286 ? -3.543 -0.655 -2.836 1.00 95.88 286 LEU A O 1
ATOM 2239 N N . HIS A 1 287 ? -2.868 1.019 -1.492 1.00 96.94 287 HIS A N 1
ATOM 2240 C CA . HIS A 1 287 ? -1.513 1.078 -2.045 1.00 96.94 287 HIS A CA 1
ATOM 2241 C C . HIS A 1 287 ? -0.653 -0.099 -1.567 1.00 96.94 287 HIS A C 1
ATOM 2243 O O . HIS A 1 287 ? 0.032 -0.730 -2.368 1.00 96.94 287 HIS A O 1
ATOM 2249 N N . ARG A 1 288 ? -0.713 -0.421 -0.266 1.00 95.31 288 ARG A N 1
ATOM 2250 C CA . ARG A 1 288 ? -0.031 -1.535 0.429 1.00 95.31 288 ARG A CA 1
ATOM 2251 C C . ARG A 1 288 ? 1.496 -1.493 0.464 1.00 95.31 288 ARG A C 1
ATOM 2253 O O . ARG A 1 288 ? 2.094 -2.275 1.197 1.00 95.31 288 ARG A O 1
ATOM 2260 N N . ASP A 1 289 ? 2.120 -0.595 -0.291 1.00 95.50 289 ASP A N 1
ATOM 2261 C CA . ASP A 1 289 ? 3.575 -0.404 -0.300 1.00 95.50 289 ASP A CA 1
ATOM 2262 C C . ASP A 1 289 ? 3.989 1.072 -0.159 1.00 95.50 289 ASP A C 1
ATOM 2264 O O . ASP A 1 289 ? 4.720 1.631 -0.974 1.00 95.50 289 ASP A O 1
ATOM 2268 N N . VAL A 1 290 ? 3.443 1.754 0.852 1.00 97.44 290 VAL A N 1
ATOM 2269 C CA . VAL A 1 290 ? 3.805 3.147 1.160 1.00 97.44 290 VAL A CA 1
ATOM 2270 C C . VAL A 1 290 ? 5.174 3.182 1.852 1.00 97.44 290 VAL A C 1
ATOM 2272 O O . VAL A 1 290 ? 5.315 2.733 2.988 1.00 97.44 290 VAL A O 1
ATOM 2275 N N . ALA A 1 291 ? 6.180 3.737 1.176 1.00 96.69 291 ALA A N 1
ATOM 2276 C CA . ALA A 1 291 ? 7.568 3.817 1.642 1.00 96.69 291 ALA A CA 1
ATOM 2277 C C . ALA A 1 291 ? 8.282 5.034 1.038 1.00 96.69 291 ALA A C 1
ATOM 2279 O O . ALA A 1 291 ? 7.821 5.565 0.033 1.00 96.69 291 ALA A O 1
ATOM 2280 N N . ILE A 1 292 ? 9.427 5.458 1.595 1.00 96.12 292 ILE A N 1
ATOM 2281 C CA . ILE A 1 292 ? 10.160 6.665 1.142 1.00 96.12 292 ILE A CA 1
ATOM 2282 C C . ILE A 1 292 ? 10.412 6.658 -0.376 1.00 96.12 292 ILE A C 1
ATOM 2284 O O . ILE A 1 292 ? 10.197 7.678 -1.031 1.00 96.12 292 ILE A O 1
ATOM 2288 N N . LYS A 1 293 ? 10.817 5.515 -0.943 1.00 92.19 293 LYS A N 1
ATOM 2289 C CA . LYS A 1 293 ? 11.091 5.356 -2.382 1.00 92.19 293 LYS A CA 1
ATOM 2290 C C . LYS A 1 293 ? 9.870 5.528 -3.299 1.00 92.19 293 LYS A C 1
ATOM 2292 O O . LYS A 1 293 ? 10.035 5.873 -4.464 1.00 92.19 293 LYS A O 1
ATOM 2297 N N . ASN A 1 294 ? 8.659 5.354 -2.768 1.00 95.00 294 ASN A N 1
ATOM 2298 C CA . ASN A 1 294 ? 7.402 5.365 -3.527 1.00 95.00 294 ASN A CA 1
ATOM 2299 C C . ASN A 1 294 ? 6.634 6.697 -3.405 1.00 95.00 294 ASN A C 1
ATOM 2301 O O . ASN A 1 294 ? 5.453 6.780 -3.749 1.00 95.00 294 ASN A O 1
ATOM 2305 N N . LEU A 1 295 ? 7.287 7.752 -2.902 1.00 96.62 295 LEU A N 1
ATOM 2306 C CA . LEU A 1 295 ? 6.682 9.062 -2.662 1.00 96.62 295 LEU A CA 1
ATOM 2307 C C . LEU A 1 295 ? 7.489 10.157 -3.352 1.00 96.62 295 LEU A C 1
ATOM 2309 O O . LEU A 1 295 ? 8.692 10.303 -3.112 1.00 96.62 295 LEU A O 1
ATOM 2313 N N . ILE A 1 296 ? 6.815 10.963 -4.170 1.00 96.00 296 ILE A N 1
ATOM 2314 C CA . ILE A 1 296 ? 7.455 12.044 -4.924 1.00 96.00 296 ILE A CA 1
ATOM 2315 C C . ILE A 1 296 ? 6.866 13.411 -4.580 1.00 96.00 296 ILE A C 1
ATOM 2317 O O . ILE A 1 296 ? 5.679 13.552 -4.276 1.00 96.00 296 ILE A O 1
ATOM 2321 N N . ILE A 1 297 ? 7.724 14.422 -4.674 1.00 96.44 297 ILE A N 1
ATOM 2322 C CA . ILE A 1 297 ? 7.389 15.840 -4.685 1.00 96.44 297 ILE A CA 1
ATOM 2323 C C . ILE A 1 297 ? 7.276 16.257 -6.145 1.00 96.44 297 ILE A C 1
ATOM 2325 O O . ILE A 1 297 ? 8.230 16.127 -6.919 1.00 96.44 297 ILE A O 1
ATOM 2329 N N . THR A 1 298 ? 6.115 16.754 -6.536 1.00 92.31 298 THR A N 1
ATOM 2330 C CA . THR A 1 298 ? 5.881 17.185 -7.913 1.00 92.31 298 THR A CA 1
ATOM 2331 C C . THR A 1 298 ? 6.335 18.629 -8.123 1.00 92.31 298 THR A C 1
ATOM 2333 O O . THR A 1 298 ? 6.299 19.447 -7.195 1.00 92.31 298 THR A O 1
ATOM 2336 N N . PRO A 1 299 ? 6.753 18.992 -9.346 1.00 81.44 299 PRO A N 1
ATOM 2337 C CA . PRO A 1 299 ? 6.950 20.387 -9.687 1.00 81.44 299 PRO A CA 1
ATOM 2338 C C . PRO A 1 299 ? 5.590 21.096 -9.684 1.00 81.44 299 PRO A C 1
ATOM 2340 O O . PRO A 1 299 ? 4.591 20.598 -10.210 1.00 81.44 299 PRO A O 1
ATOM 2343 N N . GLN A 1 300 ? 5.528 22.268 -9.056 1.00 70.25 300 GLN A N 1
ATOM 2344 C CA . GLN A 1 300 ? 4.272 22.976 -8.826 1.00 70.25 300 GLN A CA 1
ATOM 2345 C C . GLN A 1 300 ? 3.794 23.672 -10.116 1.00 70.25 300 GLN A C 1
ATOM 2347 O O . GLN A 1 300 ? 4.030 24.858 -10.330 1.00 70.25 300 GLN A O 1
ATOM 2352 N N . HIS A 1 301 ? 3.133 22.926 -11.004 1.00 63.94 301 HIS A N 1
ATOM 2353 C CA . HIS A 1 301 ? 2.647 23.440 -12.295 1.00 63.94 301 HIS A CA 1
ATOM 2354 C C . HIS A 1 301 ? 1.302 24.183 -12.201 1.00 63.94 301 HIS A C 1
ATOM 2356 O O . HIS A 1 301 ? 0.942 24.933 -13.107 1.00 63.94 301 HIS A O 1
ATOM 2362 N N . SER A 1 302 ? 0.553 23.996 -11.109 1.00 67.69 302 SER A N 1
ATOM 2363 C CA . SER A 1 302 ? -0.689 24.721 -10.814 1.00 67.69 302 SER A CA 1
ATOM 2364 C C . SER A 1 302 ? -0.877 24.894 -9.304 1.00 67.69 302 SER A C 1
ATOM 2366 O O . SER A 1 302 ? -0.356 24.102 -8.519 1.00 67.69 302 SER A O 1
ATOM 2368 N N . ALA A 1 303 ? -1.616 25.930 -8.892 1.00 67.00 303 ALA A N 1
ATOM 2369 C CA . ALA A 1 303 ? -1.878 26.203 -7.475 1.00 67.00 303 ALA A CA 1
ATOM 2370 C C . ALA A 1 303 ? -2.722 25.105 -6.797 1.00 67.00 303 ALA A C 1
ATOM 2372 O O . ALA A 1 303 ? -2.551 24.870 -5.603 1.00 67.00 303 ALA A O 1
ATOM 2373 N N . ASP A 1 304 ? -3.569 24.416 -7.570 1.00 73.88 304 ASP A N 1
ATOM 2374 C CA . ASP A 1 304 ? -4.502 23.386 -7.088 1.00 73.88 304 ASP A CA 1
ATOM 2375 C C . ASP A 1 304 ? -3.989 21.943 -7.288 1.00 73.88 304 ASP A C 1
ATOM 2377 O O . ASP A 1 304 ? -4.662 20.979 -6.915 1.00 73.88 304 ASP A O 1
ATOM 2381 N N . GLY A 1 305 ? -2.808 21.769 -7.893 1.00 84.50 305 GLY A N 1
ATOM 2382 C CA . GLY A 1 305 ? -2.199 20.456 -8.115 1.00 84.50 305 GLY A CA 1
ATOM 2383 C C . GLY A 1 305 ? -1.641 19.830 -6.826 1.00 84.50 305 GLY A C 1
ATOM 2384 O O . GLY A 1 305 ? -1.227 20.563 -5.924 1.00 84.50 305 GLY A O 1
ATOM 2385 N N . PRO A 1 306 ? -1.593 18.486 -6.723 1.00 92.44 306 PRO A N 1
ATOM 2386 C CA . PRO A 1 306 ? -0.971 17.813 -5.584 1.00 92.44 306 PRO A CA 1
ATOM 2387 C C . PRO A 1 306 ? 0.524 18.122 -5.535 1.00 92.44 306 PRO A C 1
ATOM 2389 O O . PRO A 1 306 ? 1.192 17.973 -6.557 1.00 92.44 306 PRO A O 1
ATOM 2392 N N . LYS A 1 307 ? 1.059 18.475 -4.360 1.00 94.31 307 LYS A N 1
ATOM 2393 C CA . LYS A 1 307 ? 2.514 18.553 -4.126 1.00 94.31 307 LYS A CA 1
ATOM 2394 C C . LYS A 1 307 ? 3.129 17.184 -3.854 1.00 94.31 307 LYS A C 1
ATOM 2396 O O . LYS A 1 307 ? 4.281 16.954 -4.202 1.00 94.31 307 LYS A O 1
ATOM 2401 N N . GLY A 1 308 ? 2.368 16.298 -3.213 1.00 95.88 308 GLY A N 1
ATOM 2402 C CA . GLY A 1 308 ? 2.756 14.918 -2.933 1.00 95.88 308 GLY A CA 1
ATOM 2403 C C . GLY A 1 308 ? 1.965 13.939 -3.786 1.00 95.88 308 GLY A C 1
ATOM 2404 O O . GLY A 1 308 ? 0.738 14.027 -3.834 1.00 95.88 308 GLY A O 1
ATOM 2405 N N . VAL A 1 309 ? 2.662 13.019 -4.453 1.00 96.06 309 VAL A N 1
ATOM 2406 C CA . VAL A 1 309 ? 2.050 12.002 -5.321 1.00 96.06 309 VAL A CA 1
ATOM 2407 C C . VAL A 1 309 ? 2.572 10.608 -4.980 1.00 96.06 309 VAL A C 1
ATOM 2409 O O . VAL A 1 309 ? 3.758 10.431 -4.694 1.00 96.06 309 VAL A O 1
ATOM 2412 N N . LEU A 1 310 ? 1.662 9.630 -5.014 1.00 95.06 310 LEU A N 1
ATOM 2413 C CA . LEU A 1 310 ? 1.958 8.202 -4.869 1.00 95.06 310 LEU A CA 1
ATOM 2414 C C . LEU A 1 310 ? 2.440 7.612 -6.199 1.00 95.06 310 LEU A C 1
ATOM 2416 O O . LEU A 1 310 ? 1.827 7.858 -7.247 1.00 95.06 310 LEU A O 1
ATOM 2420 N N . VAL A 1 311 ? 3.494 6.798 -6.144 1.00 93.25 311 VAL A N 1
ATOM 2421 C CA . VAL A 1 311 ? 4.006 6.025 -7.284 1.00 93.25 311 VAL A CA 1
ATOM 2422 C C . VAL A 1 311 ? 4.172 4.550 -6.914 1.00 93.25 311 VAL A C 1
ATOM 2424 O O . VAL A 1 311 ? 4.206 4.202 -5.745 1.00 93.25 311 VAL A O 1
ATOM 2427 N N . ASP A 1 312 ? 4.340 3.713 -7.937 1.00 89.69 312 ASP A N 1
ATOM 2428 C CA . ASP A 1 312 ? 4.587 2.267 -7.848 1.00 89.69 312 ASP A CA 1
ATOM 2429 C C . ASP A 1 312 ? 3.420 1.425 -7.297 1.00 89.69 312 ASP A C 1
ATOM 2431 O O . ASP A 1 312 ? 3.297 1.142 -6.110 1.00 89.69 312 ASP A O 1
ATOM 2435 N N . PHE A 1 313 ? 2.563 0.953 -8.209 1.00 92.75 313 PHE A N 1
ATOM 2436 C CA . PHE A 1 313 ? 1.322 0.236 -7.877 1.00 92.75 313 PHE A CA 1
ATOM 2437 C C . PHE A 1 313 ? 1.451 -1.291 -8.028 1.00 92.75 313 PHE A C 1
ATOM 2439 O O . PHE A 1 313 ? 0.450 -1.991 -8.180 1.00 92.75 313 PHE A O 1
ATOM 2446 N N . ASN A 1 314 ? 2.672 -1.833 -7.978 1.00 87.19 314 ASN A N 1
ATOM 2447 C CA . ASN A 1 314 ? 2.924 -3.270 -8.178 1.00 87.19 314 ASN A CA 1
ATOM 2448 C C . ASN A 1 314 ? 2.222 -4.156 -7.138 1.00 87.19 314 ASN A C 1
ATOM 2450 O O . ASN A 1 314 ? 1.787 -5.260 -7.459 1.00 87.19 314 ASN A O 1
ATOM 2454 N N . TYR A 1 315 ? 2.111 -3.673 -5.897 1.00 89.94 315 TYR A N 1
ATOM 2455 C CA . TYR A 1 315 ? 1.486 -4.391 -4.778 1.00 89.94 315 TYR A CA 1
ATOM 2456 C C . TYR A 1 315 ? 0.094 -3.871 -4.412 1.00 89.94 315 TYR A C 1
ATOM 2458 O O . TYR A 1 315 ? -0.508 -4.348 -3.443 1.00 89.94 315 TYR A O 1
ATOM 2466 N N . ALA A 1 316 ? -0.421 -2.904 -5.173 1.00 93.50 316 ALA A N 1
ATOM 2467 C CA . ALA A 1 316 ? -1.703 -2.292 -4.888 1.00 93.50 316 ALA A CA 1
ATOM 2468 C C . ALA A 1 316 ? -2.843 -3.317 -5.007 1.00 93.50 316 ALA A C 1
ATOM 2470 O O . ALA A 1 316 ? -2.804 -4.259 -5.802 1.00 93.50 316 ALA A O 1
ATOM 2471 N N . LEU A 1 317 ? -3.870 -3.145 -4.176 1.00 91.31 317 LEU A N 1
ATOM 2472 C CA . LEU A 1 317 ? -5.014 -4.045 -4.102 1.00 91.31 317 LEU A CA 1
ATOM 2473 C C . LEU A 1 317 ? -6.270 -3.377 -4.617 1.00 91.31 317 LEU A C 1
ATOM 2475 O O . LEU A 1 317 ? -6.689 -2.346 -4.104 1.00 91.31 317 LEU A O 1
ATOM 2479 N N . ASP A 1 318 ? -6.910 -4.050 -5.559 1.00 91.62 318 ASP A N 1
ATOM 2480 C CA . ASP A 1 318 ? -8.259 -3.758 -6.007 1.00 91.62 318 ASP A CA 1
ATOM 2481 C C . ASP A 1 318 ? -9.292 -4.248 -4.983 1.00 91.62 318 ASP A C 1
ATOM 2483 O O . ASP A 1 318 ? -9.510 -5.452 -4.854 1.00 91.62 318 ASP A O 1
ATOM 2487 N N . LEU A 1 319 ? -9.952 -3.343 -4.261 1.00 84.94 319 LEU A N 1
ATOM 2488 C CA . LEU A 1 319 ? -10.953 -3.722 -3.260 1.00 84.94 319 LEU A CA 1
ATOM 2489 C C . LEU A 1 319 ? -12.235 -4.294 -3.877 1.00 84.94 319 LEU A C 1
ATOM 2491 O O . LEU A 1 319 ? -12.989 -4.954 -3.166 1.00 84.94 319 LEU A O 1
ATOM 2495 N N . ASP A 1 320 ? -12.493 -4.066 -5.169 1.00 82.56 320 ASP A N 1
ATOM 2496 C CA . ASP A 1 320 ? -13.646 -4.661 -5.860 1.00 82.56 320 ASP A CA 1
ATOM 2497 C C . ASP A 1 320 ? -13.400 -6.118 -6.259 1.00 82.56 320 ASP A C 1
ATOM 2499 O O . ASP A 1 320 ? -14.347 -6.875 -6.443 1.00 82.56 320 ASP A O 1
ATOM 2503 N N . ASN A 1 321 ? -12.129 -6.504 -6.385 1.00 80.38 321 ASN A N 1
ATOM 2504 C CA . ASN A 1 321 ? -11.699 -7.823 -6.845 1.00 80.38 321 ASN A CA 1
ATOM 2505 C C . ASN A 1 321 ? -10.769 -8.511 -5.830 1.00 80.38 321 ASN A C 1
ATOM 2507 O O . ASN A 1 321 ? -9.989 -9.394 -6.197 1.00 80.38 321 ASN A O 1
ATOM 2511 N N . ALA A 1 322 ? -10.814 -8.077 -4.567 1.00 73.75 322 ALA A N 1
ATOM 2512 C CA . ALA A 1 322 ? -9.941 -8.585 -3.520 1.00 73.75 322 ALA A CA 1
ATOM 2513 C C . ALA A 1 322 ? -10.233 -10.060 -3.243 1.00 73.75 322 ALA A C 1
ATOM 2515 O O . ALA A 1 322 ? -11.392 -10.476 -3.153 1.00 73.75 322 ALA A O 1
ATOM 2516 N N . ARG A 1 323 ? -9.172 -10.846 -3.071 1.00 66.44 323 ARG A N 1
ATOM 2517 C CA . ARG A 1 323 ? -9.295 -12.249 -2.681 1.00 66.44 323 ARG A CA 1
ATOM 2518 C C . ARG A 1 323 ? -9.571 -12.334 -1.178 1.00 66.44 323 ARG A C 1
ATOM 2520 O O . ARG A 1 323 ? -9.189 -11.421 -0.437 1.00 66.44 323 ARG A O 1
ATOM 2527 N N . PRO A 1 324 ? -10.187 -13.426 -0.696 1.00 51.19 324 PRO A N 1
ATOM 2528 C CA . PRO A 1 324 ? -10.327 -13.663 0.740 1.00 51.19 324 PRO A CA 1
ATOM 2529 C C . PRO A 1 324 ? -8.976 -13.652 1.462 1.00 51.19 324 PRO A C 1
ATOM 2531 O O . PRO A 1 324 ? -8.860 -13.080 2.542 1.00 51.19 324 PRO A O 1
ATOM 2534 N N . ILE A 1 325 ? -7.936 -14.197 0.817 1.00 57.06 325 ILE A N 1
ATOM 2535 C CA . ILE A 1 325 ? -6.567 -14.218 1.335 1.00 57.06 325 ILE A CA 1
ATOM 2536 C C . ILE A 1 325 ? -5.655 -13.376 0.443 1.00 57.06 325 ILE A C 1
ATOM 2538 O O . ILE A 1 325 ? -5.352 -13.734 -0.696 1.00 57.06 325 ILE A O 1
ATOM 2542 N N . GLU A 1 326 ? -5.154 -12.282 1.007 1.00 69.19 326 GLU A N 1
ATOM 2543 C CA . GLU A 1 326 ? -4.185 -11.397 0.368 1.00 69.19 326 GLU A CA 1
ATOM 2544 C C . GLU A 1 326 ? -2.762 -11.683 0.884 1.00 69.19 326 GLU A C 1
ATOM 2546 O O . GLU A 1 326 ? -2.575 -11.934 2.077 1.00 69.19 326 GLU A O 1
ATOM 2551 N N . PRO A 1 327 ? -1.724 -11.672 0.026 1.00 69.06 327 PRO A N 1
ATOM 2552 C CA . PRO A 1 327 ? -0.351 -11.896 0.472 1.00 69.06 327 PRO A CA 1
ATOM 2553 C C . PRO A 1 327 ? 0.126 -10.780 1.413 1.00 69.06 327 PRO A C 1
ATOM 2555 O O . PRO A 1 327 ? -0.235 -9.620 1.257 1.00 69.06 327 PRO A O 1
ATOM 2558 N N . MET A 1 328 ? 0.989 -11.098 2.376 1.00 76.81 328 MET A N 1
ATOM 2559 C CA . MET A 1 328 ? 1.681 -10.059 3.141 1.00 76.81 328 MET A CA 1
ATOM 2560 C C . MET A 1 328 ? 2.689 -9.368 2.215 1.00 76.81 328 MET A C 1
ATOM 2562 O O . MET A 1 328 ? 3.598 -10.022 1.707 1.00 76.81 328 MET A O 1
ATOM 2566 N N . VAL A 1 329 ? 2.485 -8.078 1.963 1.00 82.38 329 VAL A N 1
ATOM 2567 C CA . VAL A 1 329 ? 3.302 -7.242 1.071 1.00 82.38 329 VAL A CA 1
ATOM 2568 C C . VAL A 1 329 ? 3.534 -5.886 1.727 1.00 82.38 329 VAL A C 1
ATOM 2570 O O . VAL A 1 329 ? 2.732 -5.465 2.567 1.00 82.38 329 VAL A O 1
ATOM 2573 N N . GLY A 1 330 ? 4.618 -5.233 1.324 1.00 83.62 330 GLY A N 1
ATOM 2574 C CA . GLY A 1 330 ? 5.036 -3.909 1.767 1.00 83.62 330 GLY A CA 1
ATOM 2575 C C . GLY A 1 330 ? 6.560 -3.812 1.848 1.00 83.62 330 GLY A C 1
ATOM 2576 O O . GLY A 1 330 ? 7.266 -4.803 1.657 1.00 83.62 330 GLY A O 1
ATOM 2577 N N . SER A 1 331 ? 7.063 -2.621 2.146 1.00 87.12 331 SER A N 1
ATOM 2578 C CA . SER A 1 331 ? 8.496 -2.367 2.294 1.00 87.12 331 SER A CA 1
ATOM 2579 C C . SER A 1 331 ? 8.947 -2.512 3.748 1.00 87.12 331 SER A C 1
ATOM 2581 O O . SER A 1 331 ? 8.300 -1.997 4.670 1.00 87.12 331 SER A O 1
ATOM 2583 N N . ASP A 1 332 ? 10.088 -3.174 3.951 1.00 84.75 332 ASP A N 1
ATOM 2584 C CA . ASP A 1 332 ? 10.720 -3.349 5.263 1.00 84.75 332 ASP A CA 1
ATOM 2585 C C . ASP A 1 332 ? 10.913 -2.006 5.984 1.00 84.75 332 ASP A C 1
ATOM 2587 O O . ASP A 1 332 ? 11.160 -0.974 5.363 1.00 84.75 332 ASP A O 1
ATOM 2591 N N . GLY A 1 333 ? 10.743 -1.992 7.309 1.00 88.44 333 GLY A N 1
ATOM 2592 C CA . GLY A 1 333 ? 10.790 -0.771 8.123 1.00 88.44 333 GLY A CA 1
ATOM 2593 C C . GLY A 1 333 ? 9.541 0.124 8.035 1.00 88.44 333 GLY A C 1
ATOM 2594 O O . GLY A 1 333 ? 9.249 0.856 8.988 1.00 88.44 333 GLY A O 1
ATOM 2595 N N . PHE A 1 334 ? 8.750 0.032 6.962 1.00 95.50 334 PHE A N 1
ATOM 2596 C CA . PHE A 1 334 ? 7.558 0.866 6.743 1.00 95.50 334 PHE A CA 1
ATOM 2597 C C . PHE A 1 334 ? 6.236 0.112 6.908 1.00 95.50 334 PHE A C 1
ATOM 2599 O O . PHE A 1 334 ? 5.227 0.746 7.221 1.00 95.50 334 PHE A O 1
ATOM 2606 N N . MET A 1 335 ? 6.225 -1.220 6.777 1.00 91.06 335 MET A N 1
ATOM 2607 C CA . MET A 1 335 ? 5.022 -2.040 6.986 1.00 91.06 335 MET A CA 1
ATOM 2608 C C . MET A 1 335 ? 4.335 -1.741 8.325 1.00 91.06 335 MET A C 1
ATOM 2610 O O . MET A 1 335 ? 4.986 -1.641 9.370 1.00 91.06 335 MET A O 1
ATOM 2614 N N . ALA A 1 336 ? 3.012 -1.621 8.293 1.00 92.00 336 ALA A N 1
ATOM 2615 C CA . ALA A 1 336 ? 2.194 -1.387 9.475 1.00 92.00 336 ALA A CA 1
ATOM 2616 C C . ALA A 1 336 ? 2.162 -2.604 10.426 1.00 92.00 336 ALA A C 1
ATOM 2618 O O . ALA A 1 336 ? 2.252 -3.757 9.995 1.00 92.00 336 ALA A O 1
ATOM 2619 N N . ILE A 1 337 ? 1.991 -2.350 11.726 1.00 86.12 337 ILE A N 1
ATOM 2620 C CA . ILE A 1 337 ? 1.970 -3.342 12.812 1.00 86.12 337 ILE A CA 1
ATOM 2621 C C . ILE A 1 337 ? 0.951 -4.439 12.526 1.00 86.12 337 ILE A C 1
ATOM 2623 O O . ILE A 1 337 ? 1.270 -5.622 12.627 1.00 86.12 337 ILE A O 1
ATOM 2627 N N . GLY A 1 338 ? -0.271 -4.060 12.144 1.00 76.38 338 GLY A N 1
ATOM 2628 C CA . GLY A 1 338 ? -1.333 -5.020 11.855 1.00 76.38 338 GLY A CA 1
ATOM 2629 C C . GLY A 1 338 ? -0.931 -6.026 10.779 1.00 76.38 338 GLY A C 1
ATOM 2630 O O . GLY A 1 338 ? -1.117 -7.227 10.957 1.00 76.38 338 GLY A O 1
ATOM 2631 N N . ILE A 1 339 ? -0.285 -5.551 9.714 1.00 83.62 339 ILE A N 1
ATOM 2632 C CA . ILE A 1 339 ? 0.158 -6.365 8.573 1.00 83.62 339 ILE A CA 1
ATOM 2633 C C . ILE A 1 339 ? 1.247 -7.348 8.985 1.00 83.62 339 ILE A C 1
ATOM 2635 O O . ILE A 1 339 ? 1.160 -8.533 8.672 1.00 83.62 339 ILE A O 1
ATOM 2639 N N . LEU A 1 340 ? 2.227 -6.873 9.756 1.00 77.38 340 LEU A N 1
ATOM 2640 C CA . LEU A 1 340 ? 3.297 -7.697 10.325 1.00 77.38 340 LEU A CA 1
ATOM 2641 C C . LEU A 1 340 ? 2.761 -8.789 11.266 1.00 77.38 340 LEU A C 1
ATOM 2643 O O . LEU A 1 340 ? 3.370 -9.847 11.417 1.00 77.38 340 LEU A O 1
ATOM 2647 N N . LEU A 1 341 ? 1.604 -8.542 11.885 1.00 73.56 341 LEU A N 1
ATOM 2648 C CA . LEU A 1 341 ? 0.899 -9.477 12.762 1.00 73.56 341 LEU A CA 1
ATOM 2649 C C . LEU A 1 341 ? -0.187 -10.296 12.039 1.00 73.56 341 LEU A C 1
ATOM 2651 O O . LEU A 1 341 ? -0.983 -10.956 12.706 1.00 73.56 341 LEU A O 1
ATOM 2655 N N . GLY A 1 342 ? -0.218 -10.271 10.703 1.00 66.06 342 GLY A N 1
ATOM 2656 C CA . GLY A 1 342 ? -1.102 -11.103 9.884 1.00 66.06 342 GLY A CA 1
ATOM 2657 C C . GLY A 1 342 ? -2.519 -10.559 9.684 1.00 66.06 342 GLY A C 1
ATOM 2658 O O . GLY A 1 342 ? -3.379 -11.293 9.207 1.00 66.06 342 GLY A O 1
ATOM 2659 N N . GLN A 1 343 ? -2.786 -9.297 10.028 1.00 71.38 343 GLN A N 1
ATOM 2660 C CA . GLN A 1 343 ? -4.077 -8.667 9.751 1.00 71.38 343 GLN A CA 1
ATOM 2661 C C . GLN A 1 343 ? -4.240 -8.350 8.264 1.00 71.38 343 GLN A C 1
ATOM 2663 O O . GLN A 1 343 ? -3.277 -8.084 7.539 1.00 71.38 343 GLN A O 1
ATOM 2668 N N . ARG A 1 344 ? -5.498 -8.312 7.820 1.00 74.19 344 ARG A N 1
ATOM 2669 C CA . ARG A 1 344 ? -5.846 -7.879 6.468 1.00 74.19 344 ARG A CA 1
ATOM 2670 C C . ARG A 1 344 ? -5.499 -6.401 6.271 1.00 74.19 344 ARG A C 1
ATOM 2672 O O . ARG A 1 344 ? -5.755 -5.564 7.136 1.00 74.19 344 ARG A O 1
ATOM 2679 N N . HIS A 1 345 ? -4.957 -6.079 5.098 1.00 83.00 345 HIS A N 1
ATOM 2680 C CA . HIS A 1 345 ? -4.645 -4.702 4.729 1.00 83.00 345 HIS A CA 1
ATOM 2681 C C . HIS A 1 345 ? -5.908 -3.839 4.639 1.00 83.00 345 HIS A C 1
ATOM 2683 O O . HIS A 1 345 ? -6.927 -4.254 4.091 1.00 83.00 345 HIS A O 1
ATOM 2689 N N . THR A 1 346 ? -5.823 -2.624 5.179 1.00 86.62 346 THR A N 1
ATOM 2690 C CA . THR A 1 346 ? -6.906 -1.632 5.193 1.00 86.62 346 THR A CA 1
ATOM 2691 C C . THR A 1 346 ? -6.314 -0.251 4.948 1.00 86.62 346 THR A C 1
ATOM 2693 O O . THR A 1 346 ? -5.106 -0.060 5.077 1.00 86.62 346 THR A O 1
ATOM 2696 N N . TYR A 1 347 ? -7.169 0.729 4.667 1.00 90.00 347 TYR A N 1
ATOM 2697 C CA . TYR A 1 347 ? -6.776 2.131 4.508 1.00 90.00 347 TYR A CA 1
ATOM 2698 C C . TYR A 1 347 ? -5.941 2.675 5.681 1.00 90.00 347 TYR A C 1
ATOM 2700 O O . TYR A 1 347 ? -4.975 3.407 5.483 1.00 90.00 347 TYR A O 1
ATOM 2708 N N . ARG A 1 348 ? -6.268 2.271 6.915 1.00 92.88 348 ARG A N 1
ATOM 2709 C CA . ARG A 1 348 ? -5.532 2.678 8.121 1.00 92.88 348 ARG A CA 1
ATOM 2710 C C . ARG A 1 348 ? -4.077 2.209 8.099 1.00 92.88 348 ARG A C 1
ATOM 2712 O O . ARG A 1 348 ? -3.221 2.909 8.624 1.00 92.88 348 ARG A O 1
ATOM 2719 N N . HIS A 1 349 ? -3.791 1.064 7.483 1.00 93.69 349 HIS A N 1
ATOM 2720 C CA . HIS A 1 349 ? -2.429 0.547 7.371 1.00 93.69 349 HIS A CA 1
ATOM 2721 C C . HIS A 1 349 ? -1.585 1.350 6.369 1.00 93.69 349 HIS A C 1
ATOM 2723 O O . HIS A 1 349 ? -0.428 1.625 6.667 1.00 93.69 349 HIS A O 1
ATOM 2729 N N . ASP A 1 350 ? -2.165 1.825 5.259 1.00 97.50 350 ASP A N 1
ATOM 2730 C CA . ASP A 1 350 ? -1.467 2.754 4.352 1.00 97.50 350 ASP A CA 1
ATOM 2731 C C . ASP A 1 350 ? -1.128 4.081 5.065 1.00 97.50 350 ASP A C 1
ATOM 2733 O O . ASP A 1 350 ? -0.028 4.616 4.910 1.00 97.50 350 ASP A O 1
ATOM 2737 N N . LEU A 1 351 ? -2.043 4.595 5.903 1.00 97.56 351 LEU A N 1
ATOM 2738 C CA . LEU A 1 351 ? -1.785 5.775 6.742 1.00 97.56 351 LEU A CA 1
ATOM 2739 C C . LEU A 1 351 ? -0.712 5.520 7.808 1.00 97.56 351 LEU A C 1
ATOM 2741 O O . LEU A 1 351 ? 0.127 6.385 8.053 1.00 97.56 351 LEU A O 1
ATOM 2745 N N . GLU A 1 352 ? -0.719 4.346 8.438 1.00 97.19 352 GLU A N 1
ATOM 2746 C CA . GLU A 1 352 ? 0.304 3.956 9.408 1.00 97.19 352 GLU A CA 1
ATOM 2747 C C . GLU A 1 352 ? 1.686 3.856 8.755 1.00 97.19 352 GLU A C 1
ATOM 2749 O O . GLU A 1 352 ? 2.666 4.352 9.313 1.00 97.19 352 GLU A O 1
ATOM 2754 N N . SER A 1 353 ? 1.777 3.303 7.545 1.00 98.06 353 SER A N 1
ATOM 2755 C CA . SER A 1 353 ? 3.017 3.287 6.769 1.00 98.06 353 SER A CA 1
ATOM 2756 C C . SER A 1 353 ? 3.485 4.696 6.384 1.00 98.06 353 SER A C 1
ATOM 2758 O O . SER A 1 353 ? 4.672 4.995 6.526 1.00 98.06 353 SER A O 1
ATOM 2760 N N . LEU A 1 354 ? 2.576 5.608 6.012 1.00 98.50 354 LEU A N 1
ATOM 2761 C CA . LEU A 1 354 ? 2.917 7.021 5.784 1.00 98.50 354 LEU A CA 1
ATOM 2762 C C . LEU A 1 354 ? 3.418 7.716 7.063 1.00 98.50 354 LEU A C 1
ATOM 2764 O O . LEU A 1 354 ? 4.353 8.516 7.022 1.00 98.50 354 LEU A O 1
ATOM 2768 N N . PHE A 1 355 ? 2.837 7.392 8.218 1.00 98.06 355 PHE A N 1
ATOM 2769 C CA . PHE A 1 355 ? 3.327 7.884 9.504 1.00 98.06 355 PHE A CA 1
ATOM 2770 C C . PHE A 1 355 ? 4.712 7.330 9.841 1.00 98.06 355 PHE A C 1
ATOM 2772 O O . PHE A 1 355 ? 5.576 8.073 10.302 1.00 98.06 355 PHE A O 1
ATOM 2779 N N . CYS A 1 356 ? 4.971 6.059 9.532 1.00 97.56 356 CYS A N 1
ATOM 2780 C CA . CYS A 1 356 ? 6.307 5.489 9.660 1.00 97.56 356 CYS A CA 1
ATOM 2781 C C . CYS A 1 356 ? 7.311 6.230 8.771 1.00 97.56 356 CYS A C 1
ATOM 2783 O O . CYS A 1 356 ? 8.386 6.569 9.253 1.00 97.56 356 CYS A O 1
ATOM 2785 N N . VAL A 1 357 ? 6.959 6.554 7.520 1.00 98.19 357 VAL A N 1
ATOM 2786 C CA . VAL A 1 357 ? 7.791 7.399 6.642 1.00 98.19 357 VAL A CA 1
ATOM 2787 C C . VAL A 1 357 ? 8.126 8.735 7.309 1.00 98.19 357 VAL A C 1
ATOM 2789 O O . VAL A 1 357 ? 9.291 9.132 7.325 1.00 98.19 357 VAL A O 1
ATOM 2792 N N . PHE A 1 358 ? 7.135 9.416 7.892 1.00 98.25 358 PHE A N 1
ATOM 2793 C CA . PHE A 1 358 ? 7.365 10.666 8.616 1.00 98.25 358 PHE A CA 1
ATOM 2794 C C . PHE A 1 358 ? 8.363 10.493 9.773 1.00 98.25 358 PHE A C 1
ATOM 2796 O O . PHE A 1 358 ? 9.278 11.304 9.904 1.00 98.25 358 PHE A O 1
ATOM 2803 N N . LEU A 1 359 ? 8.242 9.423 10.567 1.00 97.56 359 LEU A N 1
ATOM 2804 C CA . LEU A 1 359 ? 9.183 9.131 11.653 1.00 97.56 359 LEU A CA 1
ATOM 2805 C C . LEU A 1 359 ? 10.597 8.852 11.134 1.00 97.56 359 LEU A C 1
ATOM 2807 O O . LEU A 1 359 ? 11.556 9.403 11.672 1.00 97.56 359 LEU A O 1
ATOM 2811 N N . TRP A 1 360 ? 10.733 8.043 10.081 1.00 97.44 360 TRP A N 1
ATOM 2812 C CA . TRP A 1 360 ? 12.026 7.763 9.452 1.00 97.44 360 TRP A CA 1
ATOM 2813 C C . TRP A 1 360 ? 12.707 9.049 8.981 1.00 97.44 360 TRP A C 1
ATOM 2815 O O . TRP A 1 360 ? 13.874 9.272 9.299 1.00 97.44 360 TRP A O 1
ATOM 2825 N N . ILE A 1 361 ? 11.973 9.939 8.305 1.00 97.19 361 ILE A N 1
ATOM 2826 C CA . ILE A 1 361 ? 12.502 11.237 7.868 1.00 97.19 361 ILE A CA 1
ATOM 2827 C C . ILE A 1 361 ? 12.880 12.114 9.072 1.00 97.19 361 ILE A C 1
ATOM 2829 O O . ILE A 1 361 ? 13.958 12.704 9.080 1.00 97.19 361 ILE A O 1
ATOM 2833 N N . ALA A 1 362 ? 12.037 12.186 10.105 1.00 97.25 362 ALA A N 1
ATOM 2834 C CA . ALA A 1 362 ? 12.272 13.058 11.256 1.00 97.25 362 ALA A CA 1
ATOM 2835 C C . ALA A 1 362 ? 13.477 12.635 12.117 1.00 97.25 362 ALA A C 1
ATOM 2837 O O . ALA A 1 362 ? 14.184 13.483 12.674 1.00 97.25 362 ALA A O 1
ATOM 2838 N N . ILE A 1 363 ? 13.713 11.329 12.230 1.00 96.44 363 ILE A N 1
ATOM 2839 C CA . ILE A 1 363 ? 14.747 10.743 13.090 1.00 96.44 363 ILE A CA 1
ATOM 2840 C C . ILE A 1 363 ? 16.052 10.549 12.327 1.00 96.44 363 ILE A C 1
ATOM 2842 O O . ILE A 1 363 ? 17.091 11.035 12.768 1.00 96.44 363 ILE A O 1
ATOM 2846 N N . ALA A 1 364 ? 16.011 9.865 11.181 1.00 95.19 364 ALA A N 1
ATOM 2847 C CA . ALA A 1 364 ? 17.218 9.590 10.411 1.00 95.19 364 ALA A CA 1
ATOM 2848 C C . ALA A 1 364 ? 17.692 10.832 9.646 1.00 95.19 364 ALA A C 1
ATOM 2850 O O . ALA A 1 364 ? 18.897 11.049 9.535 1.00 95.19 364 ALA A O 1
ATOM 2851 N N . ASN A 1 365 ? 16.754 11.644 9.131 1.00 93.62 365 ASN A N 1
ATOM 2852 C CA . ASN A 1 365 ? 17.022 12.813 8.280 1.00 93.62 365 ASN A CA 1
ATOM 2853 C C . ASN A 1 365 ? 18.020 12.499 7.142 1.00 93.62 365 ASN A C 1
ATOM 2855 O O . ASN A 1 365 ? 18.816 13.351 6.745 1.00 93.62 365 ASN A O 1
ATOM 2859 N N . ASP A 1 366 ? 17.993 11.262 6.628 1.00 93.00 366 ASP A N 1
ATOM 2860 C CA . ASP A 1 366 ? 18.847 10.816 5.526 1.00 93.00 366 ASP A CA 1
ATOM 2861 C C . ASP A 1 366 ? 18.296 11.379 4.210 1.00 93.00 366 ASP A C 1
ATOM 2863 O O . ASP A 1 366 ? 17.128 11.192 3.861 1.00 93.00 366 ASP A O 1
ATOM 2867 N N . ARG A 1 367 ? 19.133 12.145 3.504 1.00 90.50 367 ARG A N 1
ATOM 2868 C CA . ARG A 1 367 ? 18.766 12.833 2.255 1.00 90.50 367 ARG A CA 1
ATOM 2869 C C . ARG A 1 367 ? 19.250 12.113 1.008 1.00 90.50 367 ARG A C 1
ATOM 2871 O O . ARG A 1 367 ? 19.034 12.605 -0.095 1.00 90.50 367 ARG A O 1
ATOM 2878 N N . VAL A 1 368 ? 19.921 10.980 1.179 1.00 88.88 368 VAL A N 1
ATOM 2879 C CA . VAL A 1 368 ? 20.582 10.244 0.104 1.00 88.88 368 VAL A CA 1
ATOM 2880 C C . VAL A 1 368 ? 19.857 8.929 -0.138 1.00 88.88 368 VAL A C 1
ATOM 2882 O O . VAL A 1 368 ? 19.451 8.661 -1.268 1.00 88.88 368 VAL A O 1
ATOM 2885 N N . ARG A 1 369 ? 19.654 8.146 0.922 1.00 89.94 369 ARG A N 1
ATOM 2886 C CA . ARG A 1 369 ? 19.131 6.777 0.860 1.00 89.94 369 ARG A CA 1
ATOM 2887 C C . ARG A 1 369 ? 17.612 6.753 1.032 1.00 89.94 369 ARG A C 1
ATOM 2889 O O . ARG A 1 369 ? 17.045 7.621 1.695 1.00 89.94 369 ARG A O 1
ATOM 2896 N N . ASP A 1 370 ? 16.943 5.771 0.436 1.00 88.44 370 ASP A N 1
ATOM 2897 C CA . ASP A 1 370 ? 15.481 5.616 0.493 1.00 88.44 370 ASP A CA 1
ATOM 2898 C C . ASP A 1 370 ? 14.987 4.223 0.899 1.00 88.44 370 ASP A C 1
ATOM 2900 O O . ASP A 1 370 ? 13.809 4.081 1.245 1.00 88.44 370 ASP A O 1
ATOM 2904 N N . GLU A 1 371 ? 15.867 3.224 0.942 1.00 88.31 371 GLU A N 1
ATOM 2905 C CA . GLU A 1 371 ? 15.581 1.927 1.548 1.00 88.31 371 GLU A CA 1
ATOM 2906 C C . GLU A 1 371 ? 15.911 1.933 3.046 1.00 88.31 371 GLU A C 1
ATOM 2908 O O . GLU A 1 371 ? 16.929 2.473 3.480 1.00 88.31 371 GLU A O 1
ATOM 2913 N N . ALA A 1 372 ? 15.057 1.306 3.862 1.00 89.06 372 ALA A N 1
ATOM 2914 C CA . ALA A 1 372 ? 15.212 1.317 5.317 1.00 89.06 372 ALA A CA 1
ATOM 2915 C C . ALA A 1 372 ? 16.546 0.699 5.778 1.00 89.06 372 ALA A C 1
ATOM 2917 O O . ALA A 1 372 ? 17.205 1.248 6.661 1.00 89.06 372 ALA A O 1
ATOM 2918 N N . ASN A 1 373 ? 16.966 -0.409 5.156 1.00 88.19 373 ASN A N 1
ATOM 2919 C CA . ASN A 1 373 ? 18.231 -1.078 5.475 1.00 88.19 373 ASN A CA 1
ATOM 2920 C C . ASN A 1 373 ? 19.445 -0.184 5.188 1.00 88.19 373 ASN A C 1
ATOM 2922 O O . ASN A 1 373 ? 20.351 -0.105 6.016 1.00 88.19 373 ASN A O 1
ATOM 2926 N N . ASP A 1 374 ? 19.422 0.544 4.074 1.00 89.31 374 ASP A N 1
ATOM 2927 C CA . ASP A 1 374 ? 20.508 1.441 3.686 1.00 89.31 374 ASP A CA 1
ATOM 2928 C C . ASP A 1 374 ? 20.566 2.650 4.630 1.00 89.31 374 ASP A C 1
ATOM 2930 O O . ASP A 1 374 ? 21.638 3.043 5.097 1.00 89.31 374 ASP A O 1
ATOM 2934 N N . ILE A 1 375 ? 19.407 3.227 4.971 1.00 92.19 375 ILE A N 1
ATOM 2935 C CA . ILE A 1 375 ? 19.310 4.333 5.936 1.00 92.19 375 ILE A CA 1
ATOM 2936 C C . ILE A 1 375 ? 19.915 3.918 7.284 1.00 92.19 375 ILE A C 1
ATOM 2938 O O . ILE A 1 375 ? 20.682 4.682 7.880 1.00 92.19 375 ILE A O 1
ATOM 2942 N N . LEU A 1 376 ? 19.633 2.694 7.750 1.00 92.50 376 LEU A N 1
ATOM 2943 C CA . LEU A 1 376 ? 20.170 2.178 9.011 1.00 92.50 376 LEU A CA 1
ATOM 2944 C C . LEU A 1 376 ? 21.698 2.171 9.059 1.00 92.50 376 LEU A C 1
ATOM 2946 O O . LEU A 1 376 ? 22.256 2.377 10.135 1.00 92.50 376 LEU A O 1
ATOM 2950 N N . GLU A 1 377 ? 22.399 1.995 7.938 1.00 89.75 377 GLU A N 1
ATOM 2951 C CA . GLU A 1 377 ? 23.867 2.035 7.919 1.00 89.75 377 GLU A CA 1
ATOM 2952 C C . GLU A 1 377 ? 24.431 3.373 8.415 1.00 89.75 377 GLU A C 1
ATOM 2954 O O . GLU A 1 377 ? 25.511 3.412 9.007 1.00 89.75 377 GLU A O 1
ATOM 2959 N N . GLY A 1 378 ? 23.695 4.471 8.201 1.00 88.88 378 GLY A N 1
ATOM 2960 C CA . GLY A 1 378 ? 24.038 5.800 8.711 1.00 88.88 378 GLY A CA 1
ATOM 2961 C C . GLY A 1 378 ? 23.613 6.057 10.157 1.00 88.88 378 GLY A C 1
ATOM 2962 O O . GLY A 1 378 ? 23.985 7.086 10.721 1.00 88.88 378 GLY A O 1
ATOM 2963 N N . MET A 1 379 ? 22.839 5.158 10.768 1.00 92.44 379 MET A N 1
ATOM 2964 C CA . MET A 1 379 ? 22.219 5.383 12.070 1.00 92.44 379 MET A CA 1
ATOM 2965 C C . MET A 1 379 ? 23.006 4.766 13.238 1.00 92.44 379 MET A C 1
ATOM 2967 O O . MET A 1 379 ? 23.618 3.699 13.109 1.00 92.44 379 MET A O 1
ATOM 2971 N N . PRO A 1 380 ? 22.936 5.367 14.443 1.00 92.81 380 PRO A N 1
ATOM 2972 C CA . PRO A 1 380 ? 23.468 4.752 15.653 1.00 92.81 380 PRO A CA 1
ATOM 2973 C C . PRO A 1 380 ? 22.841 3.377 15.917 1.00 92.81 380 PRO A C 1
ATOM 2975 O O . PRO A 1 380 ? 21.626 3.208 15.817 1.00 92.81 380 PRO A O 1
ATOM 2978 N N . LYS A 1 381 ? 23.649 2.400 16.354 1.00 91.19 381 LYS A N 1
ATOM 2979 C CA . LYS A 1 381 ? 23.178 1.047 16.731 1.00 91.19 381 LYS A CA 1
ATOM 2980 C C . LYS A 1 381 ? 22.194 1.032 17.905 1.00 91.19 381 LYS A C 1
ATOM 2982 O O . LYS A 1 381 ? 21.550 0.021 18.153 1.00 91.19 381 LYS A O 1
ATOM 2987 N N . THR A 1 382 ? 22.095 2.139 18.635 1.00 90.44 382 THR A N 1
ATOM 2988 C CA . THR A 1 382 ? 21.137 2.334 19.726 1.00 90.44 382 THR A CA 1
ATOM 2989 C C . THR A 1 382 ? 19.742 2.718 19.245 1.00 90.44 382 THR A C 1
ATOM 2991 O O . THR A 1 382 ? 18.826 2.689 20.059 1.00 90.44 382 THR A O 1
ATOM 2994 N N . SER A 1 383 ? 19.575 3.098 17.972 1.00 92.81 383 SER A N 1
ATOM 2995 C CA . SER A 1 383 ? 18.269 3.495 17.446 1.00 92.81 383 SER A CA 1
ATOM 2996 C C . SER A 1 383 ? 17.287 2.328 17.445 1.00 92.81 383 SER A C 1
ATOM 2998 O O . SER A 1 383 ? 17.643 1.192 17.113 1.00 92.81 383 SER A O 1
ATOM 3000 N N . ARG A 1 384 ? 16.028 2.619 17.772 1.00 92.31 384 ARG A N 1
ATOM 3001 C CA . ARG A 1 384 ? 14.938 1.633 17.762 1.00 92.31 384 ARG A CA 1
ATOM 3002 C C . ARG A 1 384 ? 14.667 1.043 16.380 1.00 92.31 384 ARG A C 1
ATOM 3004 O O . ARG A 1 384 ? 14.309 -0.132 16.296 1.00 92.31 384 ARG A O 1
ATOM 3011 N N . PHE A 1 385 ? 14.924 1.788 15.301 1.00 94.19 385 PHE A N 1
ATOM 3012 C CA . PHE A 1 385 ? 14.671 1.321 13.933 1.00 94.19 385 PHE A CA 1
ATOM 3013 C C . PHE A 1 385 ? 15.454 0.065 13.530 1.00 94.19 385 PHE A C 1
ATOM 3015 O O . PHE A 1 385 ? 15.005 -0.667 12.650 1.00 94.19 385 PHE A O 1
ATOM 3022 N N . TRP A 1 386 ? 16.567 -0.259 14.201 1.00 90.25 386 TRP A N 1
ATOM 3023 C CA . TRP A 1 386 ? 17.283 -1.520 13.963 1.00 90.25 386 TRP A CA 1
ATOM 3024 C C . TRP A 1 386 ? 16.403 -2.754 14.179 1.00 90.25 386 TRP A C 1
ATOM 3026 O O . TRP A 1 386 ? 16.566 -3.755 13.486 1.00 90.25 386 TRP A O 1
ATOM 3036 N N . LYS A 1 387 ? 15.443 -2.685 15.108 1.00 88.75 387 LYS A N 1
ATOM 3037 C CA . LYS A 1 387 ? 14.494 -3.778 15.367 1.00 88.75 387 LYS A CA 1
ATOM 3038 C C . LYS A 1 387 ? 13.391 -3.864 14.315 1.00 88.75 387 LYS A C 1
ATOM 3040 O O . LYS A 1 387 ? 12.714 -4.881 14.222 1.00 88.75 387 LYS A O 1
ATOM 3045 N N . TRP A 1 388 ? 13.204 -2.808 13.524 1.00 91.19 388 TRP A N 1
ATOM 3046 C CA . TRP A 1 388 ? 12.135 -2.728 12.535 1.00 91.19 388 TRP A CA 1
ATOM 3047 C C . TRP A 1 388 ? 12.511 -3.318 11.169 1.00 91.19 388 TRP A C 1
ATOM 3049 O O . TRP A 1 388 ? 11.638 -3.485 10.321 1.00 91.19 388 TRP A O 1
ATOM 3059 N N . CYS A 1 389 ? 13.789 -3.641 10.957 1.00 84.44 389 CYS A N 1
ATOM 3060 C CA . CYS A 1 389 ? 14.325 -4.089 9.668 1.00 84.44 389 CYS A CA 1
ATOM 3061 C C . CYS A 1 389 ? 14.984 -5.472 9.790 1.00 84.44 389 CYS A C 1
ATOM 3063 O O . CYS A 1 389 ? 16.139 -5.671 9.424 1.00 84.44 389 CYS A O 1
ATOM 3065 N N . THR A 1 390 ? 14.265 -6.434 10.374 1.00 73.31 390 THR A N 1
ATOM 3066 C CA . THR A 1 390 ? 14.731 -7.825 10.490 1.00 73.31 390 THR A CA 1
ATOM 3067 C C . THR A 1 390 ? 13.847 -8.763 9.674 1.00 73.31 390 THR A C 1
ATOM 3069 O O . THR A 1 390 ? 12.676 -8.478 9.445 1.00 73.31 390 THR A O 1
ATOM 3072 N N . MET A 1 391 ? 14.387 -9.921 9.289 1.00 67.00 391 MET A N 1
ATOM 3073 C CA . MET A 1 391 ? 13.648 -10.933 8.517 1.00 67.00 391 MET A CA 1
ATOM 3074 C C . MET A 1 391 ? 12.565 -11.670 9.331 1.00 67.00 391 MET A C 1
ATOM 3076 O O . MET A 1 391 ? 11.799 -12.452 8.766 1.00 67.00 391 MET A O 1
ATOM 3080 N N . ASP A 1 392 ? 12.495 -11.466 10.653 1.00 72.06 392 ASP A N 1
ATOM 3081 C CA . ASP A 1 392 ? 11.417 -12.000 11.493 1.00 72.06 392 ASP A CA 1
ATOM 3082 C C . ASP A 1 392 ? 10.287 -10.970 11.599 1.00 72.06 392 ASP A C 1
ATOM 3084 O O . ASP A 1 392 ? 10.185 -10.220 12.569 1.00 72.06 392 ASP A O 1
ATOM 3088 N N . PHE A 1 393 ? 9.409 -10.955 10.593 1.00 70.81 393 PHE A N 1
ATOM 3089 C CA . PHE A 1 393 ? 8.270 -10.033 10.521 1.00 70.81 393 PHE A CA 1
ATOM 3090 C C . PHE A 1 393 ? 7.373 -10.065 11.767 1.00 70.81 393 PHE A C 1
ATOM 3092 O O . PHE A 1 393 ? 6.856 -9.033 12.190 1.00 70.81 393 PHE A O 1
ATOM 3099 N N . GLY A 1 394 ? 7.223 -11.230 12.407 1.00 64.12 394 GLY A N 1
ATOM 3100 C CA . GLY A 1 394 ? 6.440 -11.346 13.634 1.00 64.12 394 GLY A CA 1
ATOM 3101 C C . GLY A 1 394 ? 7.128 -10.677 14.826 1.00 64.12 394 GLY A C 1
ATOM 3102 O O . GLY A 1 394 ? 6.456 -10.069 15.660 1.00 64.12 394 GLY A O 1
ATOM 3103 N N . ALA A 1 395 ? 8.457 -10.783 14.927 1.00 67.56 395 ALA A N 1
ATOM 3104 C CA . ALA A 1 395 ? 9.239 -10.032 15.911 1.00 67.56 395 ALA A CA 1
ATOM 3105 C C . ALA A 1 395 ? 9.192 -8.527 15.637 1.00 67.56 395 ALA A C 1
ATOM 3107 O O . ALA A 1 395 ? 8.879 -7.774 16.557 1.00 67.56 395 ALA A O 1
ATOM 3108 N N . VAL A 1 396 ? 9.370 -8.116 14.378 1.00 75.19 396 VAL A N 1
ATOM 3109 C CA . VAL A 1 396 ? 9.236 -6.718 13.940 1.00 75.19 396 VAL A CA 1
ATOM 3110 C C . VAL A 1 396 ? 7.877 -6.150 14.357 1.00 75.19 396 VAL A C 1
ATOM 3112 O O . VAL A 1 396 ? 7.820 -5.081 14.957 1.00 75.19 396 VAL A O 1
ATOM 3115 N N . GLY A 1 397 ? 6.782 -6.880 14.117 1.00 71.06 397 GLY A N 1
ATOM 3116 C CA . GLY A 1 397 ? 5.437 -6.460 14.515 1.00 71.06 397 GLY A CA 1
ATOM 3117 C C . GLY A 1 397 ? 5.285 -6.246 16.024 1.00 71.06 397 GLY A C 1
ATOM 3118 O O . GLY A 1 397 ? 4.683 -5.259 16.441 1.00 71.06 397 GLY A O 1
ATOM 3119 N N . ARG A 1 398 ? 5.860 -7.129 16.854 1.00 76.50 398 ARG A N 1
ATOM 3120 C CA . ARG A 1 398 ? 5.822 -6.993 18.324 1.00 76.50 398 ARG A CA 1
ATOM 3121 C C . ARG A 1 398 ? 6.675 -5.833 18.826 1.00 76.50 398 ARG A C 1
ATOM 3123 O O . ARG A 1 398 ? 6.210 -5.075 19.673 1.00 76.50 398 ARG A O 1
ATOM 3130 N N . ASP A 1 399 ? 7.892 -5.691 18.308 1.00 83.38 399 ASP A N 1
ATOM 3131 C CA . ASP A 1 399 ? 8.803 -4.615 18.701 1.00 83.38 399 ASP A CA 1
ATOM 3132 C C . ASP A 1 399 ? 8.235 -3.252 18.298 1.00 83.38 399 ASP A C 1
ATOM 3134 O O . ASP A 1 399 ? 8.164 -2.345 19.123 1.00 83.38 399 ASP A O 1
ATOM 3138 N N . LYS A 1 400 ? 7.717 -3.141 17.070 1.00 90.06 400 LYS A N 1
ATOM 3139 C CA . LYS A 1 400 ? 7.050 -1.934 16.578 1.00 90.06 400 LYS A CA 1
ATOM 3140 C C . LYS A 1 400 ? 5.798 -1.599 17.383 1.00 90.06 400 LYS A C 1
ATOM 3142 O O . LYS A 1 400 ? 5.595 -0.438 17.712 1.00 90.06 400 LYS A O 1
ATOM 3147 N N . ALA A 1 401 ? 4.990 -2.593 17.759 1.00 80.94 401 ALA A N 1
ATOM 3148 C CA . ALA A 1 401 ? 3.834 -2.381 18.630 1.00 80.94 401 ALA A CA 1
ATOM 3149 C C . ALA A 1 401 ? 4.230 -1.866 20.023 1.00 80.94 401 ALA A C 1
ATOM 3151 O O . ALA A 1 401 ? 3.576 -0.969 20.548 1.00 80.94 401 ALA A O 1
ATOM 3152 N N . ALA A 1 402 ? 5.303 -2.403 20.609 1.00 82.19 402 ALA A N 1
ATOM 3153 C CA . ALA A 1 402 ? 5.814 -1.942 21.897 1.00 82.19 402 ALA A CA 1
ATOM 3154 C C . ALA A 1 402 ? 6.377 -0.516 21.809 1.00 82.19 402 ALA A C 1
ATOM 3156 O O . ALA A 1 402 ? 6.093 0.317 22.663 1.00 82.19 402 ALA A O 1
ATOM 3157 N N . ASP A 1 403 ? 7.134 -0.221 20.756 1.00 90.94 403 ASP A N 1
ATOM 3158 C CA . ASP A 1 403 ? 7.672 1.109 20.479 1.00 90.94 403 ASP A CA 1
ATOM 3159 C C . ASP A 1 403 ? 6.580 2.149 20.182 1.00 90.94 403 ASP A C 1
ATOM 3161 O O . ASP A 1 403 ? 6.760 3.331 20.457 1.00 90.94 403 ASP A O 1
ATOM 3165 N N . MET A 1 404 ? 5.451 1.712 19.631 1.00 90.50 404 MET A N 1
ATOM 3166 C CA . MET A 1 404 ? 4.281 2.537 19.345 1.00 90.50 404 MET A CA 1
ATOM 3167 C C . MET A 1 404 ? 3.245 2.536 20.478 1.00 90.50 404 MET A C 1
ATOM 3169 O O . MET A 1 404 ? 2.163 3.097 20.302 1.00 90.50 404 MET A O 1
ATOM 3173 N N . SER A 1 405 ? 3.528 1.939 21.640 1.00 84.94 405 SER A N 1
ATOM 3174 C CA . SER A 1 405 ? 2.686 2.138 22.826 1.00 84.94 405 SER A CA 1
ATOM 3175 C C . SER A 1 405 ? 2.829 3.581 23.335 1.00 84.94 405 SER A C 1
ATOM 3177 O O . SER A 1 405 ? 3.829 4.231 23.024 1.00 84.94 405 SER A O 1
ATOM 3179 N N . PRO A 1 406 ? 1.891 4.107 24.144 1.00 80.19 406 PRO A N 1
ATOM 3180 C CA . PRO A 1 406 ? 2.035 5.436 24.745 1.00 80.19 406 PRO A CA 1
ATOM 3181 C C . PRO A 1 406 ? 3.369 5.620 25.479 1.00 80.19 406 PRO A C 1
ATOM 3183 O O . PRO A 1 406 ? 4.012 6.658 25.359 1.00 80.19 406 PRO A O 1
ATOM 3186 N N . GLU A 1 407 ? 3.815 4.594 26.206 1.00 82.81 407 GLU A N 1
ATOM 3187 C CA . GLU A 1 407 ? 5.077 4.605 26.945 1.00 82.81 407 GLU A CA 1
ATOM 3188 C C . GLU A 1 407 ? 6.289 4.432 26.022 1.00 82.81 407 GLU A C 1
ATOM 3190 O O . GLU A 1 407 ? 7.321 5.074 26.226 1.00 82.81 407 GLU A O 1
ATOM 3195 N N . GLY A 1 408 ? 6.181 3.565 25.010 1.00 87.94 408 GLY A N 1
ATOM 3196 C CA . GLY A 1 408 ? 7.248 3.325 24.041 1.00 87.94 408 GLY A CA 1
ATOM 3197 C C . GLY A 1 408 ? 7.522 4.538 23.155 1.00 87.94 408 GLY A C 1
ATOM 3198 O O . GLY A 1 408 ? 8.687 4.868 22.902 1.00 87.94 408 GLY A O 1
ATOM 3199 N N . PHE A 1 409 ? 6.461 5.241 22.752 1.00 93.38 409 PHE A N 1
ATOM 3200 C CA . PHE A 1 409 ? 6.525 6.289 21.741 1.00 93.38 409 PHE A CA 1
ATOM 3201 C C . PHE A 1 409 ? 7.290 7.527 22.222 1.00 93.38 409 PHE A C 1
ATOM 3203 O O . PHE A 1 409 ? 8.025 8.134 21.444 1.00 93.38 409 PHE A O 1
ATOM 3210 N N . GLU A 1 410 ? 7.236 7.855 23.518 1.00 90.31 410 GLU A N 1
ATOM 3211 C CA . GLU A 1 410 ? 8.071 8.918 24.106 1.00 90.31 410 GLU A CA 1
ATOM 3212 C C . GLU A 1 410 ? 9.571 8.662 23.886 1.00 90.31 410 GLU A C 1
ATOM 3214 O O . GLU A 1 410 ? 10.345 9.592 23.650 1.00 90.31 410 GLU A O 1
ATOM 3219 N N . GLY A 1 411 ? 9.989 7.392 23.898 1.00 89.62 411 GLY A N 1
ATOM 3220 C CA . GLY A 1 411 ? 11.361 7.006 23.581 1.00 89.62 411 GLY A CA 1
ATOM 3221 C C . GLY A 1 411 ? 11.737 7.280 22.124 1.00 89.62 411 GLY A C 1
ATOM 3222 O O . GLY A 1 411 ? 12.876 7.651 21.859 1.00 89.62 411 GLY A O 1
ATOM 3223 N N . PHE A 1 412 ? 10.786 7.131 21.201 1.00 88.69 412 PHE A N 1
ATOM 3224 C CA . PHE A 1 412 ? 10.966 7.401 19.775 1.00 88.69 412 PHE A CA 1
ATOM 3225 C C . PHE A 1 412 ? 11.074 8.901 19.477 1.00 88.69 412 PHE A C 1
ATOM 3227 O O . PHE A 1 412 ? 11.908 9.324 18.680 1.00 88.69 412 PHE A O 1
ATOM 3234 N N . LEU A 1 413 ? 10.285 9.726 20.169 1.00 93.75 413 LEU A N 1
ATOM 3235 C CA . LEU A 1 413 ? 10.357 11.185 20.046 1.00 93.75 413 LEU A CA 1
ATOM 3236 C C . LEU A 1 413 ? 11.716 11.737 20.481 1.00 93.75 413 LEU A C 1
ATOM 3238 O O . LEU A 1 413 ? 12.204 12.702 19.892 1.00 93.75 413 LEU A O 1
ATOM 3242 N N . GLY A 1 414 ? 12.349 11.099 21.468 1.00 92.31 414 GLY A N 1
ATOM 3243 C CA . GLY A 1 414 ? 13.704 11.426 21.909 1.00 92.31 414 GLY A CA 1
ATOM 3244 C C . GLY A 1 414 ? 14.795 11.192 20.855 1.00 92.31 414 GLY A C 1
ATOM 3245 O O . GLY A 1 414 ? 15.884 11.738 21.005 1.00 92.31 414 GLY A O 1
ATOM 3246 N N . GLU A 1 415 ? 14.520 10.424 19.794 1.00 95.50 415 GLU A N 1
ATOM 3247 C CA . GLU A 1 415 ? 15.463 10.174 18.692 1.00 95.50 415 GLU A CA 1
ATOM 3248 C C . GLU A 1 415 ? 15.338 11.190 17.544 1.00 95.50 415 GLU A C 1
ATOM 3250 O O . GLU A 1 415 ? 16.116 11.133 16.595 1.00 95.50 415 GLU A O 1
ATOM 3255 N N . PHE A 1 416 ? 14.386 12.130 17.605 1.00 97.00 416 PHE A N 1
ATOM 3256 C CA . PHE A 1 416 ? 14.202 13.123 16.544 1.00 97.00 416 PHE A CA 1
ATOM 3257 C C . PHE A 1 416 ? 15.476 13.943 16.331 1.00 97.00 416 PHE A C 1
ATOM 3259 O O . PHE A 1 416 ? 16.094 14.434 17.280 1.00 97.00 416 PHE A O 1
ATOM 3266 N N . SER A 1 417 ? 15.833 14.142 15.063 1.00 95.81 417 SER A N 1
ATOM 3267 C CA . SER A 1 417 ? 16.937 15.025 14.703 1.00 95.81 417 SER A CA 1
ATOM 3268 C C . SER A 1 417 ? 16.644 16.470 15.129 1.00 95.81 417 SER A C 1
ATOM 3270 O O . SER A 1 417 ? 15.490 16.876 15.307 1.00 95.81 417 SER A O 1
ATOM 3272 N N . SER A 1 418 ? 17.697 17.279 15.276 1.00 95.50 418 SER A N 1
ATOM 3273 C CA . SER A 1 418 ? 17.581 18.674 15.725 1.00 95.50 418 SER A CA 1
ATOM 3274 C C . SER A 1 418 ? 16.619 19.501 14.874 1.00 95.50 418 SER A C 1
ATOM 3276 O O . SER A 1 418 ? 15.889 20.334 15.409 1.00 95.50 418 SER A O 1
ATOM 3278 N N . ASP A 1 419 ? 16.589 19.244 13.567 1.00 95.25 419 ASP A N 1
ATOM 3279 C CA . ASP A 1 419 ? 15.752 19.974 12.614 1.00 95.25 419 ASP A CA 1
ATOM 3280 C C . ASP A 1 419 ? 14.261 19.690 12.855 1.00 95.25 419 ASP A C 1
ATOM 3282 O O . ASP A 1 419 ? 13.413 20.565 12.685 1.00 95.25 419 ASP A O 1
ATOM 3286 N N . PHE A 1 420 ? 13.941 18.478 13.316 1.00 97.44 420 PHE A N 1
ATOM 3287 C CA . PHE A 1 420 ? 12.577 17.990 13.500 1.00 97.44 420 PHE A CA 1
ATOM 3288 C C . PHE A 1 420 ? 12.066 18.078 14.935 1.00 97.44 420 PHE A C 1
ATOM 3290 O O . PHE A 1 420 ? 10.890 17.802 15.166 1.00 97.44 420 PHE A O 1
ATOM 3297 N N . ALA A 1 421 ? 12.886 18.506 15.897 1.00 95.88 421 ALA A N 1
ATOM 3298 C CA . ALA A 1 421 ? 12.507 18.566 17.311 1.00 95.88 421 ALA A CA 1
ATOM 3299 C C . ALA A 1 421 ? 11.188 19.332 17.558 1.00 95.88 421 ALA A C 1
ATOM 3301 O O . ALA A 1 421 ? 10.375 18.934 18.389 1.00 95.88 421 ALA A O 1
ATOM 3302 N N . SER A 1 422 ? 10.927 20.393 16.784 1.00 96.00 422 SER A N 1
ATOM 3303 C CA . SER A 1 422 ? 9.682 21.176 16.871 1.00 96.00 422 SER A CA 1
ATOM 3304 C C . SER A 1 422 ? 8.414 20.408 16.461 1.00 96.00 422 SER A C 1
ATOM 3306 O O . SER A 1 422 ? 7.312 20.807 16.833 1.00 96.00 422 SER A O 1
ATOM 3308 N N . LEU A 1 423 ? 8.554 19.295 15.734 1.00 97.50 423 LEU A N 1
ATOM 3309 C CA . LEU A 1 423 ? 7.450 18.476 15.230 1.00 97.50 423 LEU A CA 1
ATOM 3310 C C . LEU A 1 423 ? 7.093 17.298 16.145 1.00 97.50 423 LEU A C 1
ATOM 3312 O O . LEU A 1 423 ? 6.175 16.548 15.824 1.00 97.50 423 LEU A O 1
ATOM 3316 N N . GLN A 1 424 ? 7.753 17.138 17.297 1.00 97.12 424 GLN A N 1
ATOM 3317 C CA . GLN A 1 424 ? 7.408 16.081 18.258 1.00 97.12 424 GLN A CA 1
ATOM 3318 C C . GLN A 1 424 ? 5.944 16.167 18.725 1.00 97.12 424 GLN A C 1
ATOM 3320 O O . GLN A 1 424 ? 5.294 15.139 18.890 1.00 97.12 424 GLN A O 1
ATOM 3325 N N . GLY A 1 425 ? 5.401 17.379 18.900 1.00 95.50 425 GLY A N 1
ATOM 3326 C CA . GLY A 1 425 ? 3.987 17.575 19.248 1.00 95.50 425 GLY A CA 1
ATOM 3327 C C . GLY A 1 425 ? 3.043 17.054 18.162 1.00 95.50 425 GLY A C 1
ATOM 3328 O O . GLY A 1 425 ? 2.146 16.267 18.451 1.00 95.50 425 GLY A O 1
ATOM 3329 N N . LEU A 1 426 ? 3.321 17.399 16.900 1.00 96.31 426 LEU A N 1
ATOM 3330 C CA . LEU A 1 426 ? 2.582 16.878 15.748 1.00 96.31 426 LEU A CA 1
ATOM 3331 C C . LEU A 1 426 ? 2.678 15.348 15.667 1.00 96.31 426 LEU A C 1
ATOM 3333 O O . LEU A 1 426 ? 1.682 14.681 15.409 1.00 96.31 426 LEU A O 1
ATOM 3337 N N . ALA A 1 427 ? 3.859 14.780 15.921 1.00 96.81 427 ALA A N 1
ATOM 3338 C CA . ALA A 1 427 ? 4.056 13.336 15.927 1.00 96.81 427 ALA A CA 1
ATOM 3339 C C . ALA A 1 427 ? 3.167 12.631 16.968 1.00 96.81 427 ALA A C 1
ATOM 3341 O O . ALA A 1 427 ? 2.603 11.587 16.654 1.00 96.81 427 ALA A O 1
ATOM 3342 N N . LYS A 1 428 ? 2.990 13.213 18.167 1.00 94.31 428 LYS A N 1
ATOM 3343 C CA . LYS A 1 428 ? 2.064 12.703 19.201 1.00 94.31 428 LYS A CA 1
ATOM 3344 C C . LYS A 1 428 ? 0.607 12.758 18.755 1.00 94.31 428 LYS A C 1
ATOM 3346 O O . LYS A 1 428 ? -0.124 11.792 18.947 1.00 94.31 428 LYS A O 1
ATOM 3351 N N . GLU A 1 429 ? 0.186 13.867 18.154 1.00 92.81 429 GLU A N 1
ATOM 3352 C CA . GLU A 1 429 ? -1.188 14.016 17.659 1.00 92.81 429 GLU A CA 1
ATOM 3353 C C . GLU A 1 429 ? -1.494 13.003 16.549 1.00 92.81 429 GLU A C 1
ATOM 3355 O O . GLU A 1 429 ? -2.511 12.313 16.599 1.00 92.81 429 GLU A O 1
ATOM 3360 N N . LEU A 1 430 ? -0.587 12.854 15.578 1.00 93.19 430 LEU A N 1
ATOM 3361 C CA . LEU A 1 430 ? -0.726 11.870 14.502 1.00 93.19 430 LEU A CA 1
ATOM 3362 C C . LEU A 1 430 ? -0.708 10.433 15.034 1.00 93.19 430 LEU A C 1
ATOM 3364 O O . LEU A 1 430 ? -1.524 9.617 14.606 1.00 93.19 430 LEU A O 1
ATOM 3368 N N . HIS A 1 431 ? 0.177 10.132 15.989 1.00 92.62 431 HIS A N 1
ATOM 3369 C CA . HIS A 1 431 ? 0.234 8.834 16.661 1.00 92.62 431 HIS A CA 1
ATOM 3370 C C . HIS A 1 431 ? -1.110 8.478 17.306 1.00 92.62 431 HIS A C 1
ATOM 3372 O O . HIS A 1 431 ? -1.659 7.420 17.005 1.00 92.62 431 HIS A O 1
ATOM 3378 N N . ALA A 1 432 ? -1.694 9.392 18.085 1.00 86.56 432 ALA A N 1
ATOM 3379 C CA . ALA A 1 432 ? -2.984 9.181 18.741 1.00 86.56 432 ALA A CA 1
ATOM 3380 C C . ALA A 1 432 ? -4.149 8.984 17.750 1.00 86.56 432 ALA A C 1
ATOM 3382 O O . ALA A 1 432 ? -5.086 8.239 18.038 1.00 86.56 432 ALA A O 1
ATOM 3383 N N . LEU A 1 433 ? -4.095 9.628 16.578 1.00 86.44 433 LEU A N 1
ATOM 3384 C CA . LEU A 1 433 ? -5.111 9.485 15.530 1.00 86.44 433 LEU A CA 1
ATOM 3385 C C . LEU A 1 433 ? -5.011 8.148 14.776 1.00 86.44 433 LEU A C 1
ATOM 3387 O O . LEU A 1 433 ? -6.036 7.563 14.427 1.00 86.44 433 LEU A O 1
ATOM 3391 N N . ILE A 1 434 ? -3.794 7.674 14.497 1.00 87.44 434 ILE A N 1
ATOM 3392 C CA . ILE A 1 434 ? -3.537 6.487 13.659 1.00 87.44 434 ILE A CA 1
ATOM 3393 C C . ILE A 1 434 ? -3.529 5.195 14.489 1.00 87.44 434 ILE A C 1
ATOM 3395 O O . ILE A 1 434 ? -3.973 4.133 14.030 1.00 87.44 434 ILE A O 1
ATOM 3399 N N . LEU A 1 435 ? -3.029 5.283 15.721 1.00 83.88 435 LEU A N 1
ATOM 3400 C CA . LEU A 1 435 ? -2.888 4.187 16.674 1.00 83.88 435 LEU A CA 1
ATOM 3401 C C . LEU A 1 435 ? -3.674 4.502 17.959 1.00 83.88 435 LEU A C 1
ATOM 3403 O O . LEU A 1 435 ? -3.075 4.636 19.028 1.00 83.88 435 LEU A O 1
ATOM 3407 N N . PRO A 1 436 ? -5.014 4.623 17.884 1.00 65.81 436 PRO A N 1
ATOM 3408 C CA . PRO A 1 436 ? -5.816 4.823 19.081 1.00 65.81 436 PRO A CA 1
ATOM 3409 C C . PRO A 1 436 ? -5.618 3.625 20.014 1.00 65.81 436 PRO A C 1
ATOM 3411 O O . PRO A 1 436 ? -5.766 2.473 19.605 1.00 65.81 436 PRO A O 1
ATOM 3414 N N . THR A 1 437 ? -5.236 3.885 21.260 1.00 57.41 437 THR A N 1
ATOM 3415 C CA . THR A 1 437 ? -5.063 2.834 22.268 1.00 57.41 437 THR A CA 1
ATOM 3416 C C . THR A 1 437 ? -6.404 2.428 22.853 1.00 57.41 437 THR A C 1
ATOM 3418 O O . THR A 1 437 ? -7.311 3.249 22.920 1.00 57.41 437 THR A O 1
ATOM 3421 N N . ASP A 1 438 ? -6.542 1.215 23.389 1.00 48.81 438 ASP A N 1
ATOM 3422 C CA . ASP A 1 438 ? -7.760 0.836 24.128 1.00 48.81 438 ASP A CA 1
ATOM 3423 C C . ASP A 1 438 ? -8.058 1.796 25.300 1.00 48.81 438 ASP A C 1
ATOM 3425 O O . ASP A 1 438 ? -9.211 1.971 25.683 1.00 48.81 438 ASP A O 1
ATOM 3429 N N . GLN A 1 439 ? -7.037 2.495 25.820 1.00 46.78 439 GLN A N 1
ATOM 3430 C CA . GLN A 1 439 ? -7.183 3.570 26.808 1.00 46.78 439 GLN A CA 1
ATOM 3431 C C . GLN A 1 439 ? -7.881 4.831 26.270 1.00 46.78 439 GLN A C 1
ATOM 3433 O O . GLN A 1 439 ? -8.494 5.536 27.071 1.00 46.78 439 GLN A O 1
ATOM 3438 N N . THR A 1 440 ? -7.836 5.113 24.958 1.00 56.31 440 THR A N 1
ATOM 3439 C CA . THR A 1 440 ? -8.406 6.350 24.374 1.00 56.31 440 THR A CA 1
ATOM 3440 C C . THR A 1 440 ? -9.899 6.510 24.625 1.00 56.31 440 THR A C 1
ATOM 3442 O O . THR A 1 440 ? -10.363 7.640 24.699 1.00 56.31 440 THR A O 1
ATOM 3445 N N . TYR A 1 441 ? -10.634 5.414 24.832 1.00 65.06 441 TYR A N 1
ATOM 3446 C CA . TYR A 1 441 ? -12.071 5.469 25.096 1.00 65.06 441 TYR A CA 1
ATOM 3447 C C . TYR A 1 441 ? -12.465 5.003 26.490 1.00 65.06 441 TYR A C 1
ATOM 3449 O O . TYR A 1 441 ? -13.654 4.920 26.767 1.00 65.06 441 TYR A O 1
ATOM 3457 N N . VAL A 1 442 ? -11.531 4.678 27.389 1.00 72.00 442 VAL A N 1
ATOM 3458 C CA . VAL A 1 442 ? -11.908 4.181 28.727 1.00 72.00 442 VAL A CA 1
ATOM 3459 C C . VAL A 1 442 ? -12.730 5.229 29.477 1.00 72.00 442 VAL A C 1
ATOM 3461 O O . VAL A 1 442 ? -13.760 4.904 30.069 1.00 72.00 442 VAL A O 1
ATOM 3464 N N . GLU A 1 443 ? -12.315 6.493 29.411 1.00 78.88 443 GLU A N 1
ATOM 3465 C CA . GLU A 1 443 ? -13.030 7.606 30.039 1.00 78.88 443 GLU A CA 1
ATOM 3466 C C . GLU A 1 443 ? -14.351 7.920 29.328 1.00 78.88 443 GLU A C 1
ATOM 3468 O O . GLU A 1 443 ? -15.372 8.145 29.984 1.00 78.88 443 GLU A O 1
ATOM 3473 N N . ASP A 1 444 ? -14.353 7.882 27.994 1.00 86.25 444 ASP A N 1
ATOM 3474 C CA . ASP A 1 444 ? -15.547 8.086 27.173 1.00 86.25 444 ASP A CA 1
ATOM 3475 C C . ASP A 1 444 ? -16.596 7.004 27.423 1.00 86.25 444 ASP A C 1
ATOM 3477 O O . ASP A 1 444 ? -17.758 7.299 27.696 1.00 86.25 444 ASP A O 1
ATOM 3481 N N . LEU A 1 445 ? -16.182 5.741 27.416 1.00 85.88 445 LEU A N 1
ATOM 3482 C CA . LEU A 1 445 ? -17.025 4.598 27.713 1.00 85.88 445 LEU A CA 1
ATOM 3483 C C . LEU A 1 445 ? -17.541 4.671 29.150 1.00 85.88 445 LEU A C 1
ATOM 3485 O O . LEU A 1 445 ? -18.733 4.477 29.375 1.00 85.88 445 LEU A O 1
ATOM 3489 N N . ALA A 1 446 ? -16.694 5.005 30.128 1.00 87.62 446 ALA A N 1
ATOM 3490 C CA . ALA A 1 446 ? -17.139 5.213 31.504 1.00 87.62 446 ALA A CA 1
ATOM 3491 C C . ALA A 1 446 ? -18.195 6.329 31.601 1.00 87.62 446 ALA A C 1
ATOM 3493 O O . ALA A 1 446 ? -19.169 6.194 32.345 1.00 87.62 446 ALA A O 1
ATOM 3494 N N . HIS A 1 447 ? -18.040 7.407 30.827 1.00 91.94 447 HIS A N 1
ATOM 3495 C CA . HIS A 1 447 ? -19.013 8.490 30.749 1.00 91.94 447 HIS A CA 1
ATOM 3496 C C . HIS A 1 447 ? -20.340 8.037 30.123 1.00 91.94 447 HIS A C 1
ATOM 3498 O O . HIS A 1 447 ? -21.390 8.235 30.733 1.00 91.94 447 HIS A O 1
ATOM 3504 N N . LEU A 1 448 ? -20.308 7.372 28.963 1.00 94.44 448 LEU A N 1
ATOM 3505 C CA . LEU A 1 448 ? -21.511 6.858 28.297 1.00 94.44 448 LEU A CA 1
ATOM 3506 C C . LEU A 1 448 ? -22.249 5.829 29.167 1.00 94.44 448 LEU A C 1
ATOM 3508 O O . LEU A 1 448 ? -23.470 5.876 29.295 1.00 94.44 448 LEU A O 1
ATOM 3512 N N . ARG A 1 449 ? -21.514 4.941 29.845 1.00 92.25 449 ARG A N 1
ATOM 3513 C CA . ARG A 1 449 ? -22.084 3.964 30.788 1.00 92.25 449 ARG A CA 1
ATOM 3514 C C . ARG A 1 449 ? -22.729 4.639 31.997 1.00 92.25 449 ARG A C 1
ATOM 3516 O O . ARG A 1 449 ? -23.768 4.183 32.464 1.00 92.25 449 ARG A O 1
ATOM 3523 N N . LYS A 1 450 ? -22.159 5.748 32.478 1.00 94.00 450 LYS A N 1
ATOM 3524 C CA . LYS A 1 450 ? -22.744 6.553 33.557 1.00 94.00 450 LYS A CA 1
ATOM 3525 C C . LYS A 1 450 ? -24.051 7.229 33.133 1.00 94.00 450 LYS A C 1
ATOM 3527 O O . LYS A 1 450 ? -24.935 7.368 33.974 1.00 94.00 450 LYS A O 1
ATOM 3532 N N . LEU A 1 451 ? -24.209 7.619 31.864 1.00 96.06 451 LEU A N 1
ATOM 3533 C CA . LEU A 1 451 ? -25.479 8.173 31.369 1.00 96.06 451 LEU A CA 1
ATOM 3534 C C . LEU A 1 451 ? -26.627 7.164 31.495 1.00 96.06 451 LEU A C 1
ATOM 3536 O O . LEU A 1 451 ? -27.721 7.554 31.899 1.00 96.06 451 LEU A O 1
ATOM 3540 N N . LEU A 1 452 ? -26.366 5.874 31.245 1.00 94.19 452 LEU A N 1
ATOM 3541 C CA . LEU A 1 452 ? -27.354 4.814 31.482 1.00 94.19 452 LEU A CA 1
ATOM 3542 C C . LEU A 1 452 ? -27.824 4.810 32.945 1.00 94.19 452 LEU A C 1
ATOM 3544 O O . LEU A 1 452 ? -29.017 4.704 33.211 1.00 94.19 452 LEU A O 1
ATOM 3548 N N . ASP A 1 453 ? -26.900 4.982 33.895 1.00 92.38 453 ASP A N 1
ATOM 3549 C CA . ASP A 1 453 ? -27.220 4.996 35.326 1.00 92.38 453 ASP A CA 1
ATOM 3550 C C . ASP A 1 453 ? -27.972 6.257 35.772 1.00 92.38 453 ASP A C 1
ATOM 3552 O O . ASP A 1 453 ? -28.812 6.170 36.673 1.00 92.38 453 ASP A O 1
ATOM 3556 N N . VAL A 1 454 ? -27.631 7.418 35.196 1.00 94.94 454 VAL A N 1
ATOM 3557 C CA . VAL A 1 454 ? -28.232 8.729 35.507 1.00 94.94 454 VAL A CA 1
ATOM 3558 C C . VAL A 1 454 ? -29.689 8.782 35.061 1.00 94.94 454 VAL A C 1
ATOM 3560 O O . VAL A 1 454 ? -30.526 9.307 35.791 1.00 94.94 454 VAL A O 1
ATOM 3563 N N . HIS A 1 455 ? -29.985 8.207 33.896 1.00 95.25 455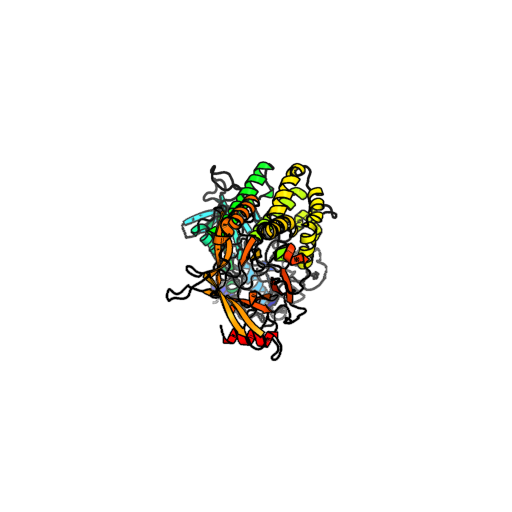 HIS A N 1
ATOM 3564 C CA . HIS A 1 455 ? -31.332 8.169 33.322 1.00 95.25 455 HIS A CA 1
ATOM 3565 C C . HIS A 1 455 ? -32.132 6.919 33.698 1.00 95.25 455 HIS A C 1
ATOM 3567 O O . HIS A 1 455 ? -33.230 6.729 33.183 1.00 95.25 455 HIS A O 1
ATOM 3573 N N . ASP A 1 456 ? -31.597 6.085 34.595 1.00 91.44 456 ASP A N 1
ATOM 3574 C CA . ASP A 1 456 ? -32.224 4.843 35.066 1.00 91.44 456 ASP A CA 1
ATOM 3575 C C . ASP A 1 456 ? -32.652 3.918 33.913 1.00 91.44 456 ASP A C 1
ATOM 3577 O O . ASP A 1 456 ? -33.753 3.366 33.877 1.00 91.44 456 ASP A O 1
AT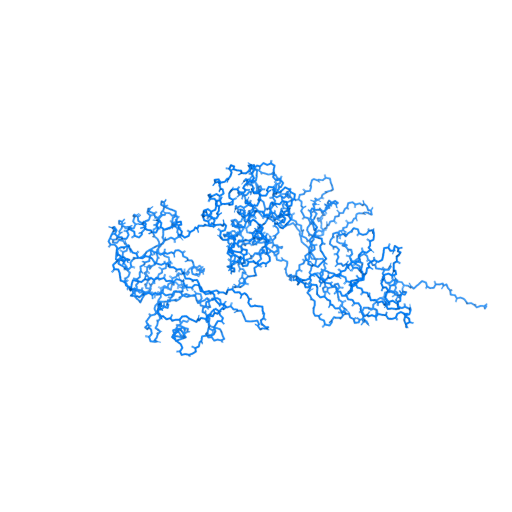OM 3581 N N . MET A 1 457 ? -31.769 3.787 32.919 1.00 91.94 457 MET A N 1
ATOM 3582 C CA . MET A 1 457 ? -32.041 2.979 31.737 1.00 91.94 457 MET A CA 1
ATOM 3583 C C . MET A 1 457 ? -32.151 1.488 32.108 1.00 91.94 457 MET A C 1
ATOM 3585 O O . MET A 1 457 ? -31.360 0.998 32.921 1.00 91.94 457 MET A O 1
ATOM 3589 N N . PRO A 1 458 ? -33.085 0.732 31.497 1.00 88.25 458 PRO A N 1
ATOM 3590 C CA . PRO A 1 458 ? -33.240 -0.697 31.764 1.00 88.25 458 PRO A CA 1
ATOM 3591 C C . PRO A 1 458 ? -31.971 -1.503 31.463 1.00 88.25 458 PRO A C 1
ATOM 3593 O O . PRO A 1 458 ? -31.229 -1.185 30.537 1.00 88.25 458 PRO A O 1
ATOM 3596 N N . ALA A 1 459 ? -31.772 -2.623 32.168 1.00 83.62 459 ALA A N 1
ATOM 3597 C CA . ALA A 1 459 ? -30.611 -3.507 31.982 1.00 83.62 459 ALA A CA 1
ATOM 3598 C C . ALA A 1 459 ? -30.499 -4.135 30.575 1.00 83.62 459 ALA A C 1
ATOM 3600 O O . ALA A 1 459 ? -29.440 -4.638 30.202 1.00 83.62 459 ALA A O 1
ATOM 3601 N N . SER A 1 460 ? -31.573 -4.099 29.780 1.00 84.06 460 SER A N 1
ATOM 3602 C CA . SER A 1 460 ? -31.550 -4.496 28.369 1.00 84.06 460 SER A CA 1
ATOM 3603 C C . SER A 1 460 ? -30.784 -3.514 27.475 1.00 84.06 460 SER A C 1
ATOM 3605 O O . SER A 1 460 ? -30.395 -3.900 26.372 1.00 84.06 460 SER A O 1
ATOM 3607 N N . VAL A 1 461 ? -30.536 -2.280 27.931 1.00 89.25 461 VAL A N 1
ATOM 3608 C CA . VAL A 1 461 ? -29.819 -1.240 27.183 1.00 89.25 461 VAL A CA 1
ATOM 3609 C C . VAL A 1 461 ? -28.340 -1.232 27.555 1.00 89.25 461 VAL A C 1
ATOM 3611 O O . VAL A 1 461 ? -27.971 -1.116 28.722 1.00 89.25 461 VAL A O 1
ATOM 3614 N N . ASN A 1 462 ? -27.484 -1.324 26.543 1.00 89.69 462 ASN A N 1
ATOM 3615 C CA . ASN A 1 462 ? -26.033 -1.367 26.682 1.00 89.69 462 ASN A CA 1
ATOM 3616 C C . ASN A 1 462 ? -25.373 -0.380 25.719 1.00 89.69 462 ASN A C 1
ATOM 3618 O O . ASN A 1 462 ? -25.942 -0.034 24.684 1.00 89.69 462 ASN A O 1
ATOM 3622 N N . ILE A 1 463 ? -24.143 0.026 26.026 1.00 91.81 463 ILE A N 1
ATOM 3623 C CA . ILE A 1 463 ? -23.277 0.695 25.050 1.00 91.81 463 ILE A CA 1
ATOM 3624 C C . ILE A 1 463 ? -22.633 -0.386 24.174 1.00 91.81 463 ILE A C 1
ATOM 3626 O O . ILE A 1 463 ? -22.105 -1.356 24.713 1.00 91.81 463 ILE A O 1
ATOM 3630 N N . LYS A 1 464 ? -22.674 -0.254 22.845 1.00 86.94 464 LYS A N 1
ATOM 3631 C CA . LYS A 1 464 ? -22.081 -1.210 21.889 1.00 86.94 464 LYS A CA 1
ATOM 3632 C C . LYS A 1 464 ? -20.884 -0.593 21.176 1.00 86.94 464 LYS A C 1
ATOM 3634 O O . LYS A 1 464 ? -20.946 0.569 20.785 1.00 86.94 464 LYS A O 1
ATOM 3639 N N . LEU A 1 465 ? -19.819 -1.369 20.994 1.00 83.31 465 LEU A N 1
ATOM 3640 C CA . LEU A 1 465 ? -18.708 -1.024 20.115 1.00 83.31 465 LEU A CA 1
ATOM 3641 C C . LEU A 1 465 ? -19.103 -1.256 18.646 1.00 83.31 465 LEU A C 1
ATOM 3643 O O . LEU A 1 465 ? -19.432 -2.372 18.252 1.00 83.31 465 LEU A O 1
ATOM 3647 N N . MET A 1 466 ? -19.007 -0.172 17.883 1.00 77.44 466 MET A N 1
ATOM 3648 C CA . MET A 1 466 ? -18.894 -0.002 16.432 1.00 77.44 466 MET A CA 1
ATOM 3649 C C . MET A 1 466 ? -18.032 -1.013 15.671 1.00 77.44 466 MET A C 1
ATOM 3651 O O . MET A 1 466 ? -16.829 -0.786 15.613 1.00 77.44 466 MET A O 1
ATOM 3655 N N . TYR A 1 467 ? -18.576 -2.044 15.019 1.00 70.06 467 TYR A N 1
ATOM 3656 C CA . TYR A 1 467 ? -17.829 -2.751 13.969 1.00 70.06 467 TYR A CA 1
ATOM 3657 C C . TYR A 1 467 ? -18.735 -3.233 12.833 1.00 70.06 467 TYR A C 1
ATOM 3659 O O . TYR A 1 467 ? -19.935 -3.433 13.012 1.00 70.06 467 TYR A O 1
ATOM 3667 N N . ILE A 1 468 ? -18.163 -3.333 11.632 1.00 60.44 468 ILE A N 1
ATOM 3668 C CA . ILE A 1 468 ? -18.878 -3.752 10.424 1.00 60.44 468 ILE A CA 1
ATOM 3669 C C . ILE A 1 468 ? -18.757 -5.269 10.319 1.00 60.44 468 ILE A C 1
ATOM 3671 O O . ILE A 1 468 ? -17.665 -5.767 10.062 1.00 60.44 468 ILE A O 1
ATOM 3675 N N . HIS A 1 469 ? -19.875 -5.978 10.469 1.00 63.66 469 HIS A N 1
ATOM 3676 C CA . HIS A 1 469 ? -19.930 -7.428 10.272 1.00 63.66 469 HIS A CA 1
ATOM 3677 C C . HIS A 1 469 ? -19.731 -7.781 8.789 1.00 63.66 469 HIS A C 1
ATOM 3679 O O . HIS A 1 469 ? -18.856 -8.561 8.431 1.00 63.66 469 HIS A O 1
ATOM 3685 N N . PHE A 1 470 ? -20.494 -7.132 7.897 1.00 69.62 470 PHE A N 1
ATOM 3686 C CA . PHE A 1 470 ? -20.448 -7.361 6.450 1.00 69.62 470 PHE A CA 1
ATOM 3687 C C . PHE A 1 470 ? -20.784 -6.089 5.671 1.00 69.62 470 PHE A C 1
ATOM 3689 O O . PHE A 1 470 ? -21.487 -5.204 6.159 1.00 69.62 470 PHE A O 1
ATOM 3696 N N . HIS A 1 471 ? -20.346 -6.023 4.412 1.00 68.75 471 HIS A N 1
ATOM 3697 C CA . HIS A 1 471 ? -20.850 -5.017 3.481 1.00 68.75 471 HIS A CA 1
ATOM 3698 C C . HIS A 1 471 ? -22.268 -5.385 3.009 1.00 68.75 471 HIS A C 1
ATOM 3700 O O . HIS A 1 471 ? -22.498 -6.479 2.477 1.00 68.75 471 HIS A O 1
ATOM 3706 N N . LEU A 1 472 ? -23.206 -4.453 3.195 1.00 70.75 472 LEU A N 1
ATOM 3707 C CA . LEU A 1 472 ? -24.576 -4.540 2.692 1.00 70.75 472 LEU A CA 1
ATOM 3708 C C . LEU A 1 472 ? -24.635 -4.175 1.206 1.00 70.75 472 L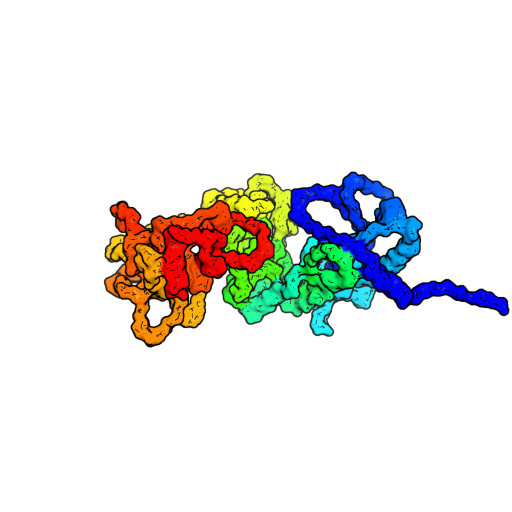EU A C 1
ATOM 3710 O O . LEU A 1 472 ? -23.927 -3.277 0.744 1.00 70.75 472 LEU A O 1
ATOM 3714 N N . ARG A 1 473 ? -25.493 -4.870 0.459 1.00 82.50 473 ARG A N 1
ATOM 3715 C CA . ARG A 1 473 ? -25.883 -4.489 -0.902 1.00 82.50 473 ARG A CA 1
ATOM 3716 C C . ARG A 1 473 ? -26.985 -3.433 -0.837 1.00 82.50 473 ARG A C 1
ATOM 3718 O O . ARG A 1 473 ? -27.636 -3.254 0.190 1.00 82.50 473 ARG A O 1
ATOM 3725 N N . GLU A 1 474 ? -27.195 -2.729 -1.944 1.00 78.94 474 GLU A N 1
ATOM 3726 C CA . GLU A 1 474 ? -28.243 -1.712 -2.032 1.00 78.94 474 GLU A CA 1
ATOM 3727 C C . GLU A 1 474 ? -29.621 -2.319 -1.710 1.00 78.94 474 GLU A C 1
ATOM 3729 O O . GLU A 1 474 ? -30.027 -3.314 -2.310 1.00 78.94 474 GLU A O 1
ATOM 3734 N N . GLY A 1 475 ? -30.313 -1.731 -0.731 1.00 81.56 475 GLY A N 1
ATOM 3735 C CA . GLY A 1 475 ? -31.620 -2.192 -0.254 1.00 81.56 475 GLY A CA 1
ATOM 3736 C C . GLY A 1 475 ? -31.593 -3.285 0.821 1.00 81.56 475 GLY A C 1
ATOM 3737 O O . GLY A 1 475 ? -32.659 -3.634 1.318 1.00 81.56 475 GLY A O 1
ATOM 3738 N N . GLU A 1 476 ? -30.429 -3.814 1.212 1.00 87.44 476 GLU A N 1
ATOM 3739 C CA . GLU A 1 476 ? -30.327 -4.750 2.341 1.00 87.44 476 GLU A CA 1
ATOM 3740 C C . GLU A 1 476 ? -30.306 -4.014 3.698 1.00 87.44 476 GLU A C 1
ATOM 3742 O O . GLU A 1 476 ? -29.802 -2.896 3.817 1.00 87.44 476 GLU A O 1
ATOM 3747 N N . ILE A 1 477 ? -30.809 -4.678 4.740 1.00 86.56 477 ILE A N 1
ATOM 3748 C CA . ILE A 1 477 ? -30.665 -4.320 6.156 1.00 86.56 477 ILE A CA 1
ATOM 3749 C C . ILE A 1 477 ? -29.973 -5.460 6.909 1.00 86.56 477 ILE A C 1
ATOM 3751 O O . ILE A 1 477 ? -30.040 -6.612 6.485 1.00 86.56 477 ILE A O 1
ATOM 3755 N N . LEU A 1 478 ? -29.343 -5.160 8.047 1.00 87.50 478 LEU A N 1
ATOM 3756 C CA . LEU A 1 478 ? -28.884 -6.184 8.988 1.00 87.50 478 LEU A CA 1
ATOM 3757 C C . LEU A 1 478 ? -30.026 -6.560 9.928 1.00 87.50 478 LEU A C 1
ATOM 3759 O O . LEU A 1 478 ? -30.519 -5.702 10.666 1.00 87.50 478 LEU A O 1
ATOM 3763 N N . ALA A 1 479 ? -30.429 -7.827 9.918 1.00 88.88 479 ALA A N 1
ATOM 3764 C CA . ALA A 1 479 ? -31.505 -8.317 10.764 1.00 88.88 479 ALA A CA 1
ATOM 3765 C C . ALA A 1 479 ? -31.064 -9.510 11.611 1.00 88.88 479 ALA A C 1
ATOM 3767 O O . ALA A 1 479 ? -30.464 -10.461 11.117 1.00 88.88 479 ALA A O 1
ATOM 3768 N N . VAL A 1 480 ? -31.416 -9.451 12.892 1.00 88.50 480 VAL A N 1
ATOM 3769 C CA . VAL A 1 480 ? -31.286 -10.536 13.856 1.00 88.50 480 VAL A CA 1
ATOM 3770 C C . VAL A 1 480 ? -32.597 -11.321 13.910 1.00 88.50 480 VAL A C 1
ATOM 3772 O O . VAL A 1 480 ? -33.685 -10.751 14.065 1.00 88.50 480 VAL A O 1
ATOM 3775 N N . TYR A 1 481 ? -32.495 -12.641 13.850 1.00 87.25 481 TYR A N 1
ATOM 3776 C CA . TYR A 1 481 ? -33.576 -13.572 14.161 1.00 87.25 481 TYR A CA 1
ATOM 3777 C C . TYR A 1 481 ? -33.066 -14.704 15.053 1.00 87.25 481 TYR A C 1
ATOM 3779 O O . TYR A 1 481 ? -31.878 -14.795 15.352 1.00 87.25 481 TYR A O 1
ATOM 3787 N N . GLU A 1 482 ? -33.976 -15.546 15.535 1.00 89.00 482 GLU A N 1
ATOM 3788 C CA . GLU A 1 482 ? -33.632 -16.681 16.388 1.00 89.00 482 GLU A CA 1
ATOM 3789 C C . GLU A 1 482 ? -33.781 -17.992 15.624 1.00 89.00 482 GLU A C 1
ATOM 3791 O O . GLU A 1 482 ? -34.866 -18.300 15.128 1.00 89.00 482 GLU A O 1
ATOM 3796 N N . LEU A 1 483 ? -32.709 -18.780 15.587 1.00 88.69 483 LEU A N 1
ATOM 3797 C CA . LEU A 1 483 ? -32.720 -20.147 15.075 1.00 88.69 483 LEU A CA 1
ATOM 3798 C C . LEU A 1 483 ? -32.826 -21.149 16.224 1.00 88.69 483 LEU A C 1
ATOM 3800 O O . LEU A 1 483 ? -32.228 -20.953 17.281 1.00 88.69 483 LEU A O 1
ATOM 3804 N N . ASP A 1 484 ? -33.560 -22.239 16.015 1.00 86.62 484 ASP A N 1
ATOM 3805 C CA . ASP A 1 484 ? -33.602 -23.352 16.963 1.00 86.62 484 ASP A CA 1
ATOM 3806 C C . ASP A 1 484 ? -32.340 -24.221 16.823 1.00 86.62 484 ASP A C 1
ATOM 3808 O O . ASP A 1 484 ? -32.076 -24.795 15.767 1.00 86.62 484 ASP A O 1
ATOM 3812 N N . ALA A 1 485 ? -31.582 -24.371 17.912 1.00 83.69 485 ALA A N 1
ATOM 3813 C CA . ALA A 1 485 ? -30.384 -25.205 17.994 1.00 83.69 485 ALA A CA 1
ATOM 3814 C C . ALA A 1 485 ? -30.401 -26.128 19.231 1.00 83.69 485 ALA A C 1
ATOM 3816 O O . ALA A 1 485 ? -29.712 -25.871 20.221 1.00 83.69 485 ALA A O 1
ATOM 3817 N N . PRO A 1 486 ? -31.175 -27.232 19.225 1.00 77.88 486 PRO A N 1
ATOM 3818 C CA . PRO A 1 486 ? -31.200 -28.186 20.335 1.00 77.88 486 PRO A CA 1
ATOM 3819 C C . PRO A 1 486 ? -29.816 -28.811 20.615 1.00 77.88 486 PRO A C 1
ATOM 3821 O O . PRO A 1 486 ? -29.116 -29.161 19.667 1.00 77.88 486 PRO A O 1
ATOM 3824 N N . PRO A 1 487 ? -29.418 -29.026 21.888 1.00 77.69 487 PRO A N 1
ATOM 3825 C CA . PRO A 1 487 ? -30.149 -28.753 23.133 1.00 77.69 487 PRO A CA 1
ATOM 3826 C C . PRO A 1 487 ? -30.008 -27.311 23.668 1.00 77.69 487 PRO A C 1
ATOM 3828 O O . PRO A 1 487 ? -30.510 -27.025 24.751 1.00 77.69 487 PRO A O 1
ATOM 3831 N N . TYR A 1 488 ? -29.346 -26.408 22.942 1.00 76.75 488 TYR A N 1
ATOM 3832 C CA . TYR A 1 488 ? -28.979 -25.053 23.386 1.00 76.75 488 TYR A CA 1
ATOM 3833 C C . TYR A 1 488 ? -30.092 -24.008 23.220 1.00 76.75 488 TYR A C 1
ATOM 3835 O O . TYR A 1 488 ? -29.889 -22.829 23.495 1.00 76.75 488 TYR A O 1
ATOM 3843 N N . GLY A 1 489 ? -31.289 -24.445 22.825 1.00 85.06 489 GLY A N 1
ATOM 3844 C CA . GLY A 1 489 ? -32.457 -23.585 22.683 1.00 85.06 489 GLY A CA 1
ATOM 3845 C C . GLY A 1 489 ? -32.355 -22.694 21.453 1.00 85.06 489 GLY A C 1
ATOM 3846 O O . GLY A 1 489 ? -31.943 -23.150 20.391 1.00 85.06 489 GLY A O 1
ATOM 3847 N N . LYS A 1 490 ? -32.777 -21.439 21.597 1.00 88.56 490 LYS A N 1
ATOM 3848 C CA . LYS A 1 490 ? -32.768 -20.459 20.517 1.00 88.56 490 LYS A CA 1
ATOM 3849 C C . LYS A 1 490 ? -31.486 -19.648 20.525 1.00 88.56 490 LYS A C 1
ATOM 3851 O O . LYS A 1 490 ? -31.064 -19.182 21.581 1.00 88.56 490 LYS A O 1
ATOM 3856 N N . ILE A 1 491 ? -30.918 -19.439 19.348 1.00 88.44 491 ILE A N 1
ATOM 3857 C CA . ILE A 1 491 ? -29.667 -18.711 19.166 1.00 88.44 491 ILE A CA 1
ATOM 3858 C C . ILE A 1 491 ? -29.862 -17.542 18.192 1.00 88.44 491 ILE A C 1
ATOM 3860 O O . ILE A 1 491 ? -30.463 -17.718 17.129 1.00 88.44 491 ILE A O 1
ATOM 3864 N N . PRO A 1 492 ? -29.391 -16.338 18.546 1.00 88.94 492 PRO A N 1
ATOM 3865 C CA . PRO A 1 492 ? -29.422 -15.197 17.643 1.00 88.94 492 PRO A CA 1
ATOM 3866 C C . PRO A 1 492 ? -28.530 -15.416 16.416 1.00 88.94 492 PRO A C 1
ATOM 3868 O O . PRO A 1 492 ? -27.366 -15.799 16.543 1.00 88.94 492 PRO A O 1
ATOM 3871 N N . PHE A 1 493 ? -29.076 -15.129 15.242 1.00 88.81 493 PHE A N 1
ATOM 3872 C CA . PHE A 1 493 ? -28.406 -15.196 13.951 1.00 88.81 493 PHE A CA 1
ATOM 3873 C C . PHE A 1 493 ? -28.624 -13.869 13.220 1.00 88.81 493 PHE A C 1
ATOM 3875 O O . PHE A 1 493 ? -29.759 -13.397 13.136 1.00 88.81 493 PHE A O 1
ATOM 3882 N N . LEU A 1 494 ? -27.540 -13.245 12.767 1.00 89.12 494 LEU A N 1
ATOM 3883 C CA . LEU A 1 494 ? -27.507 -11.929 12.137 1.00 89.12 494 LEU A CA 1
ATOM 3884 C C . LEU A 1 494 ? -27.058 -12.069 10.686 1.00 89.12 494 LEU A C 1
ATOM 3886 O O . LEU A 1 494 ? -25.944 -12.517 10.421 1.00 89.12 494 LEU A O 1
ATOM 3890 N N . GLU A 1 495 ? -27.885 -11.616 9.748 1.00 88.31 495 GLU A N 1
ATOM 3891 C CA . GLU A 1 495 ? -27.537 -11.621 8.326 1.00 88.31 495 GLU A CA 1
ATOM 3892 C C . GLU A 1 495 ? -28.035 -10.361 7.588 1.00 88.31 495 GLU A C 1
ATOM 3894 O O . GLU A 1 495 ? -28.970 -9.687 8.039 1.00 88.31 495 GLU A O 1
ATOM 3899 N N . PRO A 1 496 ? -27.421 -10.019 6.441 1.00 87.81 496 PRO A N 1
ATOM 3900 C CA . PRO A 1 496 ? -27.973 -9.101 5.458 1.00 87.81 496 PRO A CA 1
ATOM 3901 C C . PRO A 1 496 ? -29.232 -9.676 4.811 1.00 87.81 496 PRO A C 1
ATOM 3903 O O . PRO A 1 496 ? -29.187 -10.744 4.203 1.00 87.81 496 PRO A O 1
ATOM 3906 N N . MET A 1 497 ? -30.329 -8.925 4.835 1.00 85.00 497 MET A N 1
ATOM 3907 C CA . MET A 1 497 ? -31.554 -9.298 4.133 1.00 85.00 497 MET A CA 1
ATOM 3908 C C . MET A 1 497 ? -32.195 -8.102 3.434 1.00 85.00 497 MET A C 1
ATOM 3910 O O . MET A 1 497 ? -32.150 -6.982 3.936 1.00 85.00 497 MET A O 1
ATOM 3914 N N . ALA A 1 498 ? -32.835 -8.330 2.289 1.00 85.06 498 ALA A N 1
ATOM 3915 C CA . ALA A 1 498 ? -33.720 -7.335 1.694 1.00 85.06 498 ALA A CA 1
ATOM 3916 C C . ALA A 1 498 ? -35.069 -7.392 2.435 1.00 85.06 498 ALA A C 1
ATOM 3918 O O . ALA A 1 498 ? -35.688 -8.460 2.450 1.00 85.06 498 ALA A O 1
ATOM 3919 N N . PRO A 1 499 ? -35.533 -6.301 3.067 1.00 78.31 499 PRO A N 1
ATOM 3920 C CA . PRO A 1 499 ? -36.822 -6.298 3.742 1.00 78.31 499 PRO A CA 1
ATOM 3921 C C . PRO A 1 499 ? -37.929 -6.491 2.698 1.00 78.31 499 PRO A C 1
ATOM 3923 O O . PRO A 1 499 ? -38.166 -5.620 1.860 1.00 78.31 499 PRO A O 1
ATOM 3926 N N . ASP A 1 500 ? -38.587 -7.651 2.716 1.00 69.75 500 ASP A N 1
ATOM 3927 C CA . ASP A 1 500 ? -39.706 -7.923 1.816 1.00 69.75 500 ASP A CA 1
ATOM 3928 C C . ASP A 1 500 ? -40.951 -7.148 2.280 1.00 69.75 500 ASP A C 1
ATOM 3930 O O . ASP A 1 500 ? -41.204 -6.975 3.474 1.00 69.75 500 ASP A O 1
ATOM 3934 N N . THR A 1 501 ? -41.754 -6.656 1.338 1.00 54.62 501 THR A N 1
ATOM 3935 C CA . THR A 1 501 ? -42.850 -5.702 1.611 1.00 54.62 501 THR A CA 1
ATOM 3936 C C . THR A 1 501 ? -44.084 -6.360 2.254 1.00 54.62 501 THR A C 1
ATOM 3938 O O . THR A 1 501 ? -45.098 -5.699 2.489 1.00 54.62 501 THR A O 1
ATOM 3941 N N . ALA A 1 502 ? -44.029 -7.664 2.544 1.00 52.75 502 ALA A N 1
ATOM 3942 C CA . ALA A 1 502 ? -45.154 -8.479 2.991 1.00 52.75 502 ALA A CA 1
ATOM 3943 C C . ALA A 1 502 ? -45.159 -8.722 4.515 1.00 52.75 502 ALA A C 1
ATOM 3945 O O . ALA A 1 502 ? -44.925 -9.827 4.992 1.00 52.75 502 ALA A O 1
ATOM 3946 N N . GLY A 1 503 ? -45.496 -7.689 5.293 1.00 64.50 503 GLY A N 1
ATOM 3947 C CA . GLY A 1 503 ? -46.062 -7.837 6.646 1.00 64.50 503 GLY A CA 1
ATOM 3948 C C . GLY A 1 503 ? -45.116 -8.202 7.800 1.00 64.50 503 GLY A C 1
ATOM 3949 O O . GLY A 1 503 ? -45.581 -8.243 8.938 1.00 64.50 503 GLY A O 1
ATOM 3950 N N . GLN A 1 504 ? -43.823 -8.427 7.553 1.00 75.94 504 GLN A N 1
ATOM 3951 C CA . GLN A 1 504 ? -42.828 -8.609 8.615 1.00 75.94 504 GLN A CA 1
ATOM 3952 C C . GLN A 1 504 ? -42.507 -7.251 9.262 1.00 75.94 504 GLN A C 1
ATOM 3954 O O . GLN A 1 504 ? -42.110 -6.306 8.580 1.00 75.94 504 GLN A O 1
ATOM 3959 N N . VAL A 1 505 ? -42.685 -7.142 10.580 1.00 81.81 505 VAL A N 1
ATOM 3960 C CA . VAL A 1 505 ? -42.319 -5.939 11.342 1.00 81.81 505 VAL A CA 1
ATOM 3961 C C . VAL A 1 505 ? -40.898 -6.097 11.871 1.00 81.81 505 VAL A C 1
ATOM 3963 O O . VAL A 1 505 ? -40.547 -7.137 12.427 1.00 81.81 505 VAL A O 1
ATOM 3966 N N . TYR A 1 506 ? -40.097 -5.049 11.702 1.00 86.44 506 TYR A N 1
ATOM 3967 C CA . TYR A 1 506 ? -38.723 -4.976 12.181 1.00 86.44 506 TYR A CA 1
ATOM 3968 C C . TYR A 1 506 ? -38.609 -3.906 13.261 1.00 86.44 506 TYR A C 1
ATOM 3970 O O . TYR A 1 506 ? -39.110 -2.791 13.104 1.00 86.44 506 TYR A O 1
ATOM 3978 N N . TYR A 1 507 ? -37.912 -4.237 14.340 1.00 87.94 507 TYR A N 1
ATOM 3979 C CA . TYR A 1 507 ? -37.644 -3.342 15.459 1.00 87.94 507 TYR A CA 1
ATOM 3980 C C . TYR A 1 507 ? -36.152 -3.022 15.488 1.00 87.94 507 TYR A C 1
ATOM 3982 O O . TYR A 1 507 ? -35.333 -3.918 15.307 1.00 87.94 507 TYR A O 1
ATOM 3990 N N . GLY A 1 508 ? -35.771 -1.765 15.710 1.00 89.25 508 GLY A N 1
ATOM 3991 C CA . GLY A 1 508 ? -34.357 -1.426 15.884 1.00 89.25 508 GLY A CA 1
ATOM 3992 C C . GLY A 1 508 ? -33.798 -2.089 17.146 1.00 89.25 508 GLY A C 1
ATOM 3993 O O . GLY A 1 508 ? -34.425 -2.048 18.205 1.00 89.25 508 GLY A O 1
ATOM 3994 N N . CYS A 1 509 ? -32.630 -2.719 17.040 1.00 88.69 509 CYS A N 1
ATOM 3995 C CA . CYS A 1 509 ? -31.964 -3.363 18.175 1.00 88.69 509 CYS A CA 1
ATOM 3996 C C . CYS A 1 509 ? -30.558 -2.820 18.423 1.00 88.69 509 CYS A C 1
ATOM 3998 O O . CYS A 1 509 ? -30.110 -2.848 19.565 1.00 88.69 509 CYS A O 1
ATOM 4000 N N . ASN A 1 510 ? -29.889 -2.255 17.413 1.00 89.38 510 ASN A N 1
ATOM 4001 C CA . ASN A 1 510 ? -28.683 -1.461 17.621 1.00 89.38 510 ASN A CA 1
ATOM 4002 C C . ASN A 1 510 ? -28.779 -0.118 16.890 1.00 89.38 510 ASN A C 1
ATOM 4004 O O . ASN A 1 510 ? -29.258 -0.039 15.756 1.00 89.38 510 ASN A O 1
ATOM 4008 N N . TYR A 1 511 ? -28.325 0.940 17.562 1.00 91.75 511 TYR A N 1
ATOM 4009 C CA . TYR A 1 511 ? -28.477 2.330 17.142 1.00 91.75 511 TYR A CA 1
ATOM 4010 C C . TYR A 1 511 ? -27.144 3.073 17.159 1.00 91.75 511 TYR A C 1
ATOM 4012 O O . TYR A 1 511 ? -26.318 2.853 18.043 1.00 91.75 511 TYR A O 1
ATOM 4020 N N . VAL A 1 512 ? -26.960 3.994 16.219 1.00 90.06 512 VAL A N 1
ATOM 4021 C CA . VAL A 1 512 ? -25.767 4.833 16.074 1.00 90.06 512 VAL A CA 1
ATOM 4022 C C . VAL A 1 512 ? -26.172 6.298 15.962 1.00 90.06 512 VAL A C 1
ATOM 4024 O O . VAL A 1 512 ? -27.250 6.607 15.463 1.00 90.06 512 VAL A O 1
ATOM 4027 N N . VAL A 1 513 ? -25.314 7.203 16.427 1.00 90.56 513 VAL A N 1
ATOM 4028 C CA . VAL A 1 513 ? -25.468 8.641 16.176 1.00 90.56 513 VAL A CA 1
ATOM 4029 C C . VAL A 1 513 ? -24.806 8.960 14.840 1.00 90.56 513 VAL A C 1
ATOM 4031 O O . VAL A 1 513 ? -23.617 8.684 14.660 1.00 90.56 513 VAL A O 1
ATOM 4034 N N . ASP A 1 514 ? -25.579 9.484 13.895 1.00 80.88 514 ASP A N 1
ATOM 4035 C CA . ASP A 1 514 ? -25.092 9.844 12.567 1.00 80.88 514 ASP A CA 1
ATOM 4036 C C . ASP A 1 514 ? -24.277 11.154 12.573 1.00 80.88 514 ASP A C 1
ATOM 4038 O O . ASP A 1 514 ? -24.165 11.854 13.582 1.00 80.88 514 ASP A O 1
ATOM 4042 N N . GLY A 1 515 ? -23.695 11.505 11.423 1.00 74.69 515 GLY A N 1
ATOM 4043 C CA . GLY A 1 515 ? -22.894 12.726 11.271 1.00 74.69 515 GLY A CA 1
ATOM 4044 C C . GLY A 1 515 ? -23.671 14.037 11.459 1.00 74.69 515 GLY A C 1
ATOM 4045 O O . GLY A 1 515 ? -23.055 15.097 11.493 1.00 74.69 515 GLY A O 1
ATOM 4046 N N . SER A 1 516 ? -25.001 13.979 11.575 1.00 80.81 516 SER A N 1
ATOM 4047 C CA . SER A 1 516 ? -25.869 15.118 11.886 1.00 80.81 516 SER A CA 1
ATOM 4048 C C . SER A 1 516 ? -26.332 15.151 13.347 1.00 80.81 516 SER A C 1
ATOM 4050 O O . SER A 1 516 ? -27.159 15.990 13.698 1.00 80.81 516 SER A O 1
ATOM 4052 N N . GLY A 1 517 ? -25.816 14.248 14.190 1.00 81.12 517 GLY A N 1
ATOM 4053 C CA . GLY A 1 517 ? -26.138 14.183 15.614 1.00 81.12 517 GLY A CA 1
ATOM 4054 C C . GLY A 1 517 ? -27.447 13.453 15.928 1.00 81.12 517 GLY A C 1
ATOM 4055 O O . GLY A 1 517 ? -27.904 13.496 17.070 1.00 81.12 517 GLY A O 1
ATOM 4056 N N . HIS A 1 518 ? -28.065 12.772 14.957 1.00 88.06 518 HIS A N 1
ATOM 4057 C CA . HIS A 1 518 ? -29.327 12.060 15.167 1.00 88.06 518 HIS A CA 1
ATOM 4058 C C . HIS A 1 518 ? -29.109 10.566 15.408 1.00 88.06 518 HIS A C 1
ATOM 4060 O O . HIS A 1 518 ? -28.263 9.931 14.780 1.00 88.06 518 HIS A O 1
ATOM 4066 N N . LEU A 1 519 ? -29.910 9.984 16.304 1.00 91.88 519 LEU A N 1
ATOM 4067 C CA . LEU A 1 519 ? -29.890 8.550 16.578 1.00 91.88 519 LEU A CA 1
ATOM 4068 C C . LEU A 1 519 ? -30.648 7.778 15.485 1.00 91.88 519 LEU A C 1
ATOM 4070 O O . LEU A 1 519 ? -31.829 8.031 15.254 1.00 91.88 519 LEU A O 1
ATOM 4074 N N . GLN A 1 520 ? -29.988 6.806 14.860 1.00 90.25 520 GLN A N 1
ATOM 4075 C CA . GLN A 1 520 ? -30.526 5.967 13.787 1.00 90.25 520 GLN A CA 1
ATOM 4076 C C . GLN A 1 520 ? -30.345 4.486 14.115 1.00 90.25 520 GLN A C 1
ATOM 4078 O O . GLN A 1 520 ? -29.295 4.083 14.614 1.00 90.25 520 GLN A O 1
ATOM 4083 N N . ALA A 1 521 ? -31.350 3.662 13.816 1.00 89.19 521 ALA A N 1
ATOM 4084 C CA . ALA A 1 521 ? -31.207 2.208 13.884 1.00 89.19 521 ALA A CA 1
ATOM 4085 C C . ALA A 1 521 ? -30.355 1.712 12.706 1.00 89.19 521 ALA A C 1
ATOM 4087 O O . ALA A 1 521 ? -30.577 2.121 11.566 1.00 89.19 521 ALA A O 1
ATOM 4088 N N . PHE A 1 522 ? -29.404 0.818 12.973 1.00 86.56 522 PHE A N 1
ATOM 4089 C CA . PHE A 1 522 ? -28.554 0.223 11.933 1.00 86.56 522 PHE A CA 1
ATOM 4090 C C . PHE A 1 522 ? -28.569 -1.315 11.939 1.00 86.56 522 PHE A C 1
ATOM 4092 O O . PHE A 1 522 ? -28.296 -1.918 10.905 1.00 86.56 522 PHE A O 1
ATOM 4099 N N . GLU A 1 523 ? -28.957 -1.947 13.051 1.00 88.25 523 GLU A N 1
ATOM 4100 C CA . GLU A 1 523 ? -29.350 -3.360 13.087 1.00 88.25 523 GLU A CA 1
ATOM 4101 C C . GLU A 1 523 ? -30.780 -3.484 13.610 1.00 88.25 523 GLU A C 1
ATOM 4103 O O . GLU A 1 523 ? -31.207 -2.752 14.514 1.00 88.25 523 GLU A O 1
ATOM 4108 N N . TYR A 1 524 ? -31.500 -4.440 13.038 1.00 88.94 524 TYR A N 1
ATOM 4109 C CA . TYR A 1 524 ? -32.907 -4.691 13.292 1.00 88.94 524 TYR A CA 1
ATOM 4110 C C . TYR A 1 524 ? -33.112 -6.090 13.870 1.00 88.94 524 TYR A C 1
ATOM 4112 O O . TYR A 1 524 ? -32.264 -6.966 13.747 1.00 88.94 524 TYR A O 1
ATOM 4120 N N . THR A 1 525 ? -34.255 -6.321 14.499 1.00 87.44 525 THR A N 1
ATOM 4121 C CA . THR A 1 525 ? -34.691 -7.628 14.989 1.00 87.44 525 THR A CA 1
ATOM 4122 C C . THR A 1 525 ? -36.147 -7.865 14.619 1.00 87.44 525 THR A C 1
ATOM 4124 O O . THR A 1 525 ? -36.942 -6.928 14.529 1.00 87.44 525 THR A O 1
ATOM 4127 N N . THR A 1 526 ? -36.503 -9.128 14.416 1.00 85.62 526 THR A N 1
ATOM 4128 C CA . THR A 1 526 ? -37.900 -9.565 14.245 1.00 85.62 526 THR A CA 1
ATOM 4129 C C . THR A 1 526 ? -38.581 -9.890 15.578 1.00 85.62 526 THR A C 1
ATOM 4131 O O . THR A 1 526 ? -39.777 -10.174 15.619 1.00 85.62 526 THR A O 1
ATOM 4134 N N . ILE A 1 527 ? -37.827 -9.849 16.678 1.00 83.31 527 ILE A N 1
ATOM 4135 C CA . ILE A 1 527 ? -38.301 -10.179 18.019 1.00 83.31 527 ILE A CA 1
ATOM 4136 C C . ILE A 1 527 ? -39.006 -8.957 18.610 1.00 83.31 527 ILE A C 1
ATOM 4138 O O . ILE A 1 527 ? -38.390 -7.917 18.847 1.00 83.31 527 ILE A O 1
ATOM 4142 N N . GLU A 1 528 ? -40.302 -9.095 18.877 1.00 78.50 528 GLU A N 1
ATOM 4143 C CA . GLU A 1 528 ? -41.081 -8.078 19.579 1.00 78.50 528 GLU A CA 1
ATOM 4144 C C . GLU A 1 528 ? -40.587 -7.925 21.031 1.00 78.50 528 GLU A C 1
ATOM 4146 O O . GLU A 1 528 ? -40.284 -8.912 21.706 1.00 78.50 528 GLU A O 1
ATOM 4151 N N . GLY A 1 529 ? -40.507 -6.685 21.528 1.00 67.12 529 GLY A N 1
ATOM 4152 C CA . GLY A 1 529 ? -40.101 -6.401 22.914 1.00 67.12 529 GLY A CA 1
ATOM 4153 C C . GLY A 1 529 ? -38.900 -5.466 23.091 1.00 67.12 529 GLY A C 1
ATOM 4154 O O . GLY A 1 529 ? -38.308 -5.447 24.169 1.00 67.12 529 GLY A O 1
ATOM 4155 N N . GLY A 1 530 ? -38.528 -4.691 22.067 1.00 68.75 530 GLY A N 1
ATOM 4156 C CA . GLY A 1 530 ? -37.542 -3.613 22.204 1.00 68.75 530 GLY A CA 1
ATOM 4157 C C . GLY A 1 530 ? -38.032 -2.466 23.102 1.00 68.75 530 GLY A C 1
ATOM 4158 O O . GLY A 1 530 ? -39.229 -2.191 23.183 1.00 68.75 530 GLY A O 1
ATOM 4159 N N . LEU A 1 531 ? -37.099 -1.789 23.780 1.00 83.44 531 LEU A N 1
ATOM 4160 C CA . LEU A 1 531 ? -37.383 -0.570 24.540 1.00 83.44 531 LEU A CA 1
ATOM 4161 C C . LEU A 1 531 ? -37.758 0.570 23.583 1.00 83.44 531 LEU A C 1
ATOM 4163 O O . LEU A 1 531 ? -37.002 0.872 22.660 1.00 83.44 531 LEU A O 1
ATOM 4167 N N . ASP A 1 532 ? -38.881 1.243 23.835 1.00 86.06 532 ASP A N 1
ATOM 4168 C CA . ASP A 1 532 ? -39.246 2.451 23.096 1.00 86.06 532 ASP A CA 1
ATOM 4169 C C . ASP A 1 532 ? -38.372 3.635 23.535 1.00 86.06 532 ASP A C 1
ATOM 4171 O O . ASP A 1 532 ? -38.641 4.302 24.535 1.00 86.06 532 ASP A O 1
ATOM 4175 N N . LEU A 1 533 ? -37.314 3.912 22.771 1.00 88.69 533 LEU A N 1
ATOM 4176 C CA . LEU A 1 533 ? -36.410 5.032 23.034 1.00 88.69 533 LEU A CA 1
ATOM 4177 C C . LEU A 1 533 ? -37.110 6.399 22.970 1.00 88.69 533 LEU A C 1
ATOM 4179 O O . LEU A 1 533 ? -36.622 7.344 23.593 1.00 88.69 533 LEU A O 1
ATOM 4183 N N . ALA A 1 534 ? -38.259 6.524 22.292 1.00 87.25 534 ALA A N 1
ATOM 4184 C CA . ALA A 1 534 ? -39.015 7.777 22.268 1.00 87.25 534 ALA A CA 1
ATOM 4185 C C . ALA A 1 534 ? -39.575 8.134 23.656 1.00 87.25 534 ALA A C 1
ATOM 4187 O O . ALA A 1 534 ? -39.636 9.313 24.013 1.00 87.25 534 ALA A O 1
ATOM 4188 N N . ALA A 1 535 ? -39.895 7.130 24.482 1.00 91.50 535 ALA A N 1
ATOM 4189 C CA . ALA A 1 535 ? -40.282 7.326 25.880 1.00 91.50 535 ALA A CA 1
ATOM 4190 C C . ALA A 1 535 ? -39.114 7.811 26.769 1.00 91.50 535 ALA A C 1
ATOM 4192 O O . ALA A 1 535 ? -39.343 8.313 27.869 1.00 91.50 535 ALA A O 1
ATOM 4193 N N . HIS A 1 536 ? -37.872 7.722 26.279 1.00 94.44 536 HIS A N 1
ATOM 4194 C CA . HIS A 1 536 ? -36.640 8.122 26.965 1.00 94.44 536 HIS A CA 1
ATOM 4195 C C . HIS A 1 536 ? -35.945 9.308 26.266 1.00 94.44 536 HIS A C 1
ATOM 4197 O O . HIS A 1 536 ? -34.718 9.394 26.228 1.00 94.44 536 HIS A O 1
ATOM 4203 N N . ALA A 1 537 ? -36.720 10.255 25.726 1.00 93.31 537 ALA A N 1
ATOM 4204 C CA . ALA A 1 537 ? -36.205 11.367 24.919 1.00 93.31 537 ALA A CA 1
ATOM 4205 C C . ALA A 1 537 ? -35.097 12.202 25.600 1.00 93.31 537 ALA A C 1
ATOM 4207 O O . ALA A 1 537 ? -34.178 12.659 24.924 1.00 93.31 537 ALA A O 1
ATOM 4208 N N . ALA A 1 538 ? -35.150 12.380 26.927 1.00 95.19 538 ALA A N 1
ATOM 4209 C CA . ALA A 1 538 ? -34.117 13.105 27.676 1.00 95.19 538 ALA A CA 1
ATOM 4210 C C . ALA A 1 538 ? -32.756 12.388 27.637 1.00 95.19 538 ALA A C 1
ATOM 4212 O O . ALA A 1 538 ? -31.737 13.023 27.369 1.00 95.19 538 ALA A O 1
ATOM 4213 N N . PHE A 1 539 ? -32.754 11.066 27.836 1.00 96.75 539 PHE A N 1
ATOM 4214 C CA . PHE A 1 539 ? -31.558 10.237 27.703 1.00 96.75 539 PHE A CA 1
ATOM 4215 C C . PHE A 1 539 ? -31.025 10.273 26.273 1.00 96.75 539 PHE A C 1
ATOM 4217 O O . PHE A 1 539 ? -29.836 10.496 26.074 1.00 96.75 539 PHE A O 1
ATOM 4224 N N . VAL A 1 540 ? -31.901 10.093 25.276 1.00 95.69 540 VAL A N 1
ATOM 4225 C CA . VAL A 1 540 ? -31.503 10.086 23.860 1.00 95.69 540 VAL A CA 1
ATOM 4226 C C . VAL A 1 540 ? -30.829 11.403 23.480 1.00 95.69 540 VAL A C 1
ATOM 4228 O O . VAL A 1 540 ? -29.768 11.378 22.859 1.00 95.69 540 VAL A O 1
ATOM 4231 N N . ALA A 1 541 ? -31.393 12.543 23.887 1.00 95.44 541 ALA A N 1
ATOM 4232 C CA . ALA A 1 541 ? -30.813 13.854 23.611 1.00 95.44 541 ALA A CA 1
ATOM 4233 C C . ALA A 1 541 ? -29.425 14.025 24.253 1.00 95.44 541 ALA A C 1
ATOM 4235 O O . ALA A 1 541 ? -28.491 14.466 23.583 1.00 95.44 541 ALA A O 1
ATOM 4236 N N . GLU A 1 542 ? -29.268 13.650 25.527 1.00 97.00 542 GLU A N 1
ATOM 4237 C CA . GLU A 1 542 ? -27.982 13.764 26.228 1.00 97.00 542 GLU A CA 1
ATOM 4238 C C . GLU A 1 542 ? -26.937 12.782 25.685 1.00 97.00 542 GLU A C 1
ATOM 4240 O O . GLU A 1 542 ? -25.779 13.154 25.506 1.00 97.00 542 GLU A O 1
ATOM 4245 N N . PHE A 1 543 ? -27.342 11.555 25.349 1.00 96.38 543 PHE A N 1
ATOM 4246 C CA . PHE A 1 543 ? -26.477 10.563 24.719 1.00 96.38 543 PHE A CA 1
ATOM 4247 C C . PHE A 1 543 ? -25.974 11.042 23.354 1.00 96.38 543 PHE A C 1
ATOM 4249 O O . PHE A 1 543 ? -24.770 11.000 23.106 1.00 96.38 543 PHE A O 1
ATOM 4256 N N . CYS A 1 544 ? -26.863 11.548 22.489 1.00 95.69 544 CYS A N 1
ATOM 4257 C CA . CYS A 1 544 ? -26.475 12.067 21.175 1.00 95.69 544 CYS A CA 1
ATOM 4258 C C . CYS A 1 544 ? -25.505 13.245 21.304 1.00 95.69 544 CYS A C 1
ATOM 4260 O O . CYS A 1 544 ? -24.456 13.241 20.663 1.00 95.69 544 CYS A O 1
ATOM 4262 N N . ALA A 1 545 ? -25.799 14.196 22.198 1.00 93.44 545 ALA A N 1
ATOM 4263 C CA . ALA A 1 545 ? -24.918 15.328 22.460 1.00 93.44 545 ALA A CA 1
ATOM 4264 C C . ALA A 1 545 ? -23.546 14.885 22.997 1.00 93.44 545 ALA A C 1
ATOM 4266 O O . ALA A 1 545 ? -22.523 15.414 22.570 1.00 93.44 545 ALA A O 1
ATOM 4267 N N . ALA A 1 546 ? -23.502 13.906 23.906 1.00 93.50 546 ALA A N 1
ATOM 4268 C CA . ALA A 1 546 ? -22.250 13.385 24.451 1.00 93.50 546 ALA A CA 1
ATOM 4269 C C . ALA A 1 546 ? -21.410 12.671 23.384 1.00 93.50 546 ALA A C 1
ATOM 4271 O O . ALA A 1 546 ? -20.200 12.882 23.317 1.00 93.50 546 ALA A O 1
ATOM 4272 N N . VAL A 1 547 ? -22.042 11.850 22.540 1.00 89.31 547 VAL A N 1
ATOM 4273 C CA . VAL A 1 547 ? -21.379 11.165 21.422 1.00 89.31 547 VAL A CA 1
ATOM 4274 C C . VAL A 1 547 ? -20.827 12.174 20.415 1.00 89.31 547 VAL A C 1
ATOM 4276 O O . VAL A 1 547 ? -19.680 12.036 19.992 1.00 89.31 547 VAL A O 1
ATOM 4279 N N . GLU A 1 548 ? -21.599 13.207 20.077 1.00 84.75 548 GLU A N 1
ATOM 4280 C CA . GLU A 1 548 ? -21.184 14.250 19.140 1.00 84.75 548 GLU A CA 1
ATOM 4281 C C . GLU A 1 548 ? -20.026 15.094 19.686 1.00 84.75 548 GLU A C 1
ATOM 4283 O O . GLU A 1 548 ? -19.001 15.241 19.021 1.00 84.75 548 GLU A O 1
ATOM 4288 N N . GLN A 1 549 ? -20.143 15.590 20.922 1.00 85.12 549 GLN A N 1
ATOM 4289 C CA . GLN A 1 549 ? -19.115 16.421 21.563 1.00 85.12 549 GLN A CA 1
ATOM 4290 C C . GLN A 1 549 ? -17.780 15.692 21.742 1.00 85.12 549 GLN A C 1
ATOM 4292 O O . GLN A 1 549 ? -16.730 16.332 21.753 1.00 85.12 549 GLN A O 1
ATOM 4297 N N . ARG A 1 550 ? -17.817 14.364 21.900 1.00 84.62 550 ARG A N 1
ATOM 4298 C CA . ARG A 1 550 ? -16.633 13.518 22.107 1.00 84.62 550 ARG A CA 1
ATOM 4299 C C . ARG A 1 550 ? -16.100 12.890 20.815 1.00 84.62 550 ARG A C 1
ATOM 4301 O O . ARG A 1 550 ? -15.094 12.189 20.862 1.00 84.62 550 ARG A O 1
ATOM 4308 N N . GLY A 1 551 ? -16.740 13.115 19.664 1.00 79.62 551 GLY A N 1
ATOM 4309 C CA . GLY A 1 551 ? -16.295 12.534 18.390 1.00 79.62 551 GLY A CA 1
ATOM 4310 C C . GLY A 1 551 ? -16.406 11.002 18.347 1.00 79.62 551 GLY A C 1
ATOM 4311 O O . GLY A 1 551 ? -15.521 10.319 17.816 1.00 79.62 551 GLY A O 1
ATOM 4312 N N . LEU A 1 552 ? -17.450 10.450 18.974 1.00 82.62 552 LEU A N 1
ATOM 4313 C CA . LEU A 1 552 ? -17.673 9.006 19.124 1.00 82.62 552 LEU A CA 1
ATOM 4314 C C . LEU A 1 552 ? -18.660 8.436 18.095 1.00 82.62 552 LEU A C 1
ATOM 4316 O O . LEU A 1 552 ? -18.996 7.249 18.167 1.00 82.62 552 LEU A O 1
ATOM 4320 N N . GLN A 1 553 ? -19.118 9.252 17.139 1.00 81.19 553 GLN A N 1
ATOM 4321 C CA . GLN A 1 553 ? -19.966 8.801 16.037 1.00 81.19 553 GLN A CA 1
ATOM 4322 C C . GLN A 1 553 ? -19.300 7.616 15.328 1.00 81.19 553 GLN A C 1
ATOM 4324 O O . GLN A 1 553 ? -18.087 7.604 15.113 1.00 81.19 553 GLN A O 1
ATOM 4329 N N . HIS A 1 554 ? -20.092 6.599 14.987 1.00 73.50 554 HIS A N 1
ATOM 4330 C CA . HIS A 1 554 ? -19.629 5.355 14.354 1.00 73.50 554 HIS A CA 1
ATOM 4331 C C . HIS A 1 554 ? -18.634 4.503 15.171 1.00 73.50 554 HIS A C 1
ATOM 4333 O O . HIS A 1 554 ? -18.208 3.459 14.683 1.00 73.50 554 HIS A O 1
ATOM 4339 N N . LYS A 1 555 ? -18.290 4.891 16.409 1.00 80.31 555 LYS A N 1
ATOM 4340 C CA . LYS A 1 555 ? -17.443 4.103 17.323 1.00 80.31 555 LYS A CA 1
ATOM 4341 C C . LYS A 1 555 ? -18.250 3.450 18.429 1.00 80.31 555 LYS A C 1
ATOM 4343 O O . LYS A 1 555 ? -18.063 2.271 18.691 1.00 80.31 555 LYS A O 1
ATOM 4348 N N . PHE A 1 556 ? -19.154 4.194 19.060 1.00 87.88 556 PHE A N 1
ATOM 4349 C CA . PHE A 1 556 ? -20.071 3.651 20.057 1.00 87.88 556 PHE A CA 1
ATOM 4350 C C . PHE A 1 556 ? -21.521 3.891 19.653 1.00 87.88 556 PHE A C 1
ATOM 4352 O O . PHE A 1 556 ? -21.869 4.925 19.083 1.00 87.88 556 PHE A O 1
ATOM 4359 N N . GLY A 1 557 ? -22.361 2.915 19.969 1.00 90.94 557 GLY A N 1
ATOM 4360 C CA . GLY A 1 557 ? -23.798 2.946 19.752 1.00 90.94 557 GLY A CA 1
ATOM 4361 C C . GLY A 1 557 ? -24.568 2.446 20.969 1.00 90.94 557 GLY A C 1
ATOM 4362 O O . GLY A 1 557 ? -23.988 2.124 22.008 1.00 90.94 557 GLY A O 1
ATOM 4363 N N . LEU A 1 558 ? -25.887 2.361 20.828 1.00 92.88 558 LEU A N 1
ATOM 4364 C CA . LEU A 1 558 ? -26.763 1.711 21.800 1.00 92.88 558 LEU A CA 1
ATOM 4365 C C . LEU A 1 558 ? -27.137 0.322 21.302 1.00 92.88 558 LEU A C 1
ATOM 4367 O O . LEU A 1 558 ? -27.481 0.161 20.136 1.00 92.88 558 LEU A O 1
ATOM 4371 N N . ALA A 1 559 ? -27.124 -0.654 22.201 1.00 90.12 559 ALA A N 1
ATOM 4372 C CA . ALA A 1 559 ? -27.674 -1.982 21.986 1.00 90.12 559 ALA A CA 1
ATOM 4373 C C . ALA A 1 559 ? -28.870 -2.213 22.901 1.00 90.12 559 ALA A C 1
ATOM 4375 O O . ALA A 1 559 ? -28.772 -2.016 24.111 1.00 90.12 559 ALA A O 1
ATOM 4376 N N . ILE A 1 560 ? -29.970 -2.685 22.328 1.00 89.69 560 ILE A N 1
ATOM 4377 C CA . ILE A 1 560 ? -31.178 -3.104 23.031 1.00 89.69 560 ILE A CA 1
ATOM 4378 C C . ILE A 1 560 ? -31.285 -4.619 22.882 1.00 89.69 560 ILE A C 1
ATOM 4380 O O . ILE A 1 560 ? -31.689 -5.142 21.841 1.00 89.69 560 ILE A O 1
ATOM 4384 N N . ASN A 1 561 ? -30.898 -5.341 23.930 1.00 83.25 561 ASN A N 1
ATOM 4385 C CA . ASN A 1 561 ? -30.985 -6.795 23.932 1.00 83.25 561 ASN A CA 1
ATOM 4386 C C . ASN A 1 561 ? -32.454 -7.240 24.040 1.00 83.25 561 ASN A C 1
ATOM 4388 O O . ASN A 1 561 ? -33.201 -6.762 24.895 1.00 83.25 561 ASN A O 1
ATOM 4392 N N . SER A 1 562 ? -32.841 -8.196 23.198 1.00 80.94 562 SER A N 1
ATOM 4393 C CA . SER A 1 562 ? -34.166 -8.825 23.155 1.00 80.94 562 SER A CA 1
ATOM 4394 C C . SER A 1 562 ? -34.024 -10.337 22.935 1.00 80.94 562 SER A C 1
ATOM 4396 O O . SER A 1 562 ? -32.951 -10.814 22.559 1.00 80.94 562 SER A O 1
ATOM 4398 N N . GLY A 1 563 ? -35.085 -11.098 23.216 1.00 83.25 563 GLY A N 1
ATOM 4399 C CA . GLY A 1 563 ? -35.107 -12.552 23.010 1.00 83.25 563 GLY A CA 1
ATOM 4400 C C . GLY A 1 563 ? -34.028 -13.317 23.787 1.00 83.25 563 GLY A C 1
ATOM 4401 O O . GLY A 1 563 ? -33.725 -13.001 24.938 1.00 83.25 563 GLY A O 1
ATOM 4402 N N . ALA A 1 564 ? -33.442 -14.332 23.154 1.00 78.69 564 ALA A N 1
ATOM 4403 C CA . ALA A 1 564 ? -32.382 -15.181 23.690 1.00 78.69 564 ALA A CA 1
ATOM 4404 C C . ALA A 1 564 ? -31.121 -14.383 24.065 1.00 78.69 564 ALA A C 1
ATOM 4406 O O . ALA A 1 564 ? -30.478 -14.669 25.075 1.00 78.69 564 ALA A O 1
ATOM 4407 N N . ALA A 1 565 ? -30.821 -13.306 23.331 1.00 74.12 565 ALA A N 1
ATOM 4408 C CA . ALA A 1 565 ? -29.670 -12.444 23.601 1.00 74.12 565 ALA A CA 1
ATOM 4409 C C . ALA A 1 565 ? -29.782 -11.650 24.920 1.00 74.12 565 ALA A C 1
ATOM 4411 O O . ALA A 1 565 ? -28.813 -11.017 25.336 1.00 74.12 565 ALA A O 1
ATOM 4412 N N . SER A 1 566 ? -30.952 -11.628 25.573 1.00 74.50 566 SER A N 1
ATOM 4413 C CA . SER A 1 566 ? -31.191 -10.794 26.756 1.00 74.50 566 SER A CA 1
ATOM 4414 C C . SER A 1 566 ? -30.814 -11.445 28.088 1.00 74.50 566 SER A C 1
ATOM 4416 O O . SER A 1 566 ? -30.882 -10.760 29.107 1.00 74.50 566 SER A O 1
ATOM 4418 N N . ARG A 1 567 ? -30.525 -12.753 28.116 1.00 65.50 567 ARG A N 1
ATOM 4419 C CA . ARG A 1 567 ? -30.477 -13.531 29.370 1.00 65.50 567 ARG A CA 1
ATOM 4420 C C . ARG A 1 567 ? -29.093 -14.035 29.760 1.00 65.50 567 ARG A C 1
ATOM 4422 O O . ARG A 1 567 ? -28.868 -14.221 30.946 1.00 65.50 567 ARG A O 1
ATOM 4429 N N . ASP A 1 568 ? -28.199 -14.204 28.789 1.00 70.12 568 ASP A N 1
ATOM 4430 C CA . ASP A 1 568 ? -26.921 -14.900 28.967 1.00 70.12 568 ASP A CA 1
ATOM 4431 C C . ASP A 1 568 ? -25.754 -14.140 28.319 1.00 70.12 568 ASP A C 1
ATOM 4433 O O . ASP A 1 568 ? -25.950 -13.208 27.536 1.00 70.12 568 ASP A O 1
ATOM 4437 N N . SER A 1 569 ? -24.524 -14.552 28.634 1.00 77.44 569 SER A N 1
ATOM 4438 C CA . SER A 1 569 ? -23.320 -14.122 27.918 1.00 77.44 569 SER A CA 1
ATOM 4439 C C . SER A 1 569 ? -23.162 -14.880 26.606 1.00 77.44 569 SER A C 1
ATOM 4441 O O . SER A 1 569 ? -23.271 -16.109 26.551 1.00 77.44 569 SER A O 1
ATOM 4443 N N . TRP A 1 570 ? -22.819 -14.140 25.558 1.00 82.69 570 TRP A N 1
ATOM 4444 C CA . TRP A 1 570 ? -22.735 -14.661 24.200 1.00 82.69 570 TRP A CA 1
ATOM 4445 C C . TRP A 1 570 ? -21.379 -14.358 23.578 1.00 82.69 570 TRP A C 1
ATOM 4447 O O . TRP A 1 570 ? -20.775 -13.310 23.820 1.00 82.69 570 TRP A O 1
ATOM 4457 N N . MET A 1 571 ? -20.926 -15.298 22.765 1.00 83.75 571 MET A N 1
ATOM 4458 C CA . MET A 1 571 ? -19.777 -15.182 21.895 1.00 83.75 571 MET A CA 1
ATOM 4459 C C . MET A 1 571 ? -20.262 -15.064 20.455 1.00 83.75 571 MET A C 1
ATOM 4461 O O . MET A 1 571 ? -20.988 -15.931 19.979 1.00 83.75 571 MET A O 1
ATOM 4465 N N . GLU A 1 572 ? -19.869 -14.003 19.768 1.00 86.25 572 GLU A N 1
ATOM 4466 C CA . GLU A 1 572 ? -20.168 -13.817 18.355 1.00 86.25 572 GLU A CA 1
ATOM 4467 C C . GLU A 1 572 ? -19.087 -14.449 17.483 1.00 86.25 572 GLU A C 1
ATOM 4469 O O . GLU A 1 572 ? -17.896 -14.240 17.728 1.00 86.25 572 GLU A O 1
ATOM 4474 N N . LEU A 1 573 ? -19.526 -15.202 16.473 1.00 85.62 573 LEU A N 1
ATOM 4475 C CA . LEU A 1 573 ? -18.675 -15.877 15.500 1.00 85.62 573 LEU A CA 1
ATOM 4476 C C . LEU A 1 573 ? -19.125 -15.571 14.074 1.00 85.62 573 LEU A C 1
ATOM 4478 O O . LEU A 1 573 ? -20.322 -15.577 13.768 1.00 85.62 573 LEU A O 1
ATOM 4482 N N . ASP A 1 574 ? -18.140 -15.383 13.202 1.00 85.00 574 ASP A N 1
ATOM 4483 C CA . ASP A 1 574 ? -18.366 -15.144 11.783 1.00 85.00 574 ASP A CA 1
ATOM 4484 C C . ASP A 1 574 ? -18.696 -16.440 11.039 1.00 85.00 574 ASP A C 1
ATOM 4486 O O . ASP A 1 574 ? -18.067 -17.484 11.239 1.00 85.00 574 ASP A O 1
ATOM 4490 N N . PHE A 1 575 ? -19.652 -16.348 10.118 1.00 85.81 575 PHE A N 1
ATOM 4491 C CA . PHE A 1 575 ? -20.029 -17.386 9.165 1.00 85.81 575 PHE A CA 1
ATOM 4492 C C . PHE A 1 575 ? -19.996 -16.805 7.737 1.00 85.81 575 PHE A C 1
ATOM 4494 O O . PHE A 1 575 ? -21.041 -16.547 7.121 1.00 85.81 575 PHE A O 1
ATOM 4501 N N . PRO A 1 576 ? -18.791 -16.570 7.177 1.00 81.06 576 PRO A N 1
ATOM 4502 C CA . PRO A 1 576 ? -18.641 -15.781 5.955 1.00 81.06 576 PRO A CA 1
ATOM 4503 C C . PRO A 1 576 ? -19.295 -16.408 4.730 1.00 81.06 576 PRO A C 1
ATOM 4505 O O . PRO A 1 576 ? -19.783 -15.678 3.869 1.00 81.06 576 PRO A O 1
ATOM 4508 N N . GLU A 1 577 ? -19.347 -17.745 4.664 1.00 80.50 577 GLU A N 1
ATOM 4509 C CA . GLU A 1 577 ? -20.017 -18.487 3.586 1.00 80.50 577 GLU A CA 1
ATOM 4510 C C . GLU A 1 577 ? -21.466 -18.010 3.385 1.00 80.50 577 GLU A C 1
ATOM 4512 O O . GLU A 1 577 ? -21.937 -17.893 2.254 1.00 80.50 577 GLU A O 1
ATOM 4517 N N . LYS A 1 578 ? -22.151 -17.671 4.482 1.00 79.50 578 LYS A N 1
ATOM 4518 C CA . LYS A 1 578 ? -23.537 -17.193 4.491 1.00 79.50 578 LYS A CA 1
ATOM 4519 C C . LYS A 1 578 ? -23.655 -15.666 4.569 1.00 79.50 578 LYS A C 1
ATOM 4521 O O . LYS A 1 578 ? -24.767 -15.156 4.566 1.00 79.50 578 LYS A O 1
ATOM 4526 N N . ARG A 1 579 ? -22.537 -14.925 4.607 1.00 85.56 579 ARG A N 1
ATOM 4527 C CA . ARG A 1 579 ? -22.488 -13.486 4.951 1.00 85.56 579 ARG A CA 1
ATOM 4528 C C . ARG A 1 579 ? -23.191 -13.192 6.284 1.00 85.56 579 ARG A C 1
ATOM 4530 O O . ARG A 1 579 ? -23.886 -12.191 6.384 1.00 85.56 579 ARG A O 1
ATOM 4537 N N . ALA A 1 580 ? -23.042 -14.064 7.275 1.00 87.69 580 ALA A N 1
ATOM 4538 C CA . ALA A 1 580 ? -23.786 -13.971 8.526 1.00 87.69 580 ALA A CA 1
ATOM 4539 C C . ALA A 1 580 ? -22.872 -14.096 9.746 1.00 87.69 580 ALA A C 1
ATOM 4541 O O . ALA A 1 580 ? -21.782 -14.658 9.652 1.00 87.69 580 ALA A O 1
ATOM 4542 N N . THR A 1 581 ? -23.323 -13.601 10.893 1.00 88.62 581 THR A N 1
ATOM 4543 C CA . THR A 1 581 ? -22.748 -13.930 12.201 1.00 88.62 581 THR A CA 1
ATOM 4544 C C . THR A 1 581 ? -23.801 -14.604 13.064 1.00 88.62 581 THR A C 1
ATOM 4546 O O . THR A 1 581 ? -25.005 -14.437 12.868 1.00 88.62 581 THR A O 1
ATOM 4549 N N . PHE A 1 582 ? -23.366 -15.392 14.037 1.00 88.69 582 PHE A N 1
ATOM 4550 C CA . PHE A 1 582 ? -24.280 -15.979 15.008 1.00 88.69 582 PHE A CA 1
ATOM 4551 C C . PHE A 1 582 ? -23.706 -15.911 16.409 1.00 88.69 582 PHE A C 1
ATOM 4553 O O . PHE A 1 582 ? -22.492 -15.824 16.612 1.00 88.69 582 PHE A O 1
ATOM 4560 N N . LEU A 1 583 ? -24.607 -15.954 17.385 1.00 86.44 583 LEU A N 1
ATOM 4561 C CA . LEU A 1 583 ? -24.253 -15.933 18.789 1.00 86.44 583 LEU A CA 1
ATOM 4562 C C . LEU A 1 583 ? -24.252 -17.350 19.354 1.00 86.44 583 LEU A C 1
ATOM 4564 O O . LEU A 1 583 ? -25.253 -18.066 19.330 1.00 86.44 583 LEU A O 1
ATOM 4568 N N . LEU A 1 584 ? -23.109 -17.731 19.905 1.00 87.00 584 LEU A N 1
ATOM 4569 C CA . LEU A 1 584 ? -22.890 -18.960 20.643 1.00 87.00 584 LEU A CA 1
ATOM 4570 C C . LEU A 1 584 ? -22.921 -18.661 22.150 1.00 87.00 584 LEU A C 1
ATOM 4572 O O . LEU A 1 584 ? -22.290 -17.694 22.579 1.00 87.00 584 LEU A O 1
ATOM 4576 N N . PRO A 1 585 ? -23.594 -19.465 22.990 1.00 83.88 585 PRO A N 1
ATOM 4577 C CA . PRO A 1 585 ? -23.502 -19.283 24.434 1.00 83.88 585 PRO A CA 1
ATOM 4578 C C . PRO A 1 585 ? -22.039 -19.367 24.893 1.00 83.88 585 PRO A C 1
ATOM 4580 O O . PRO A 1 585 ? -21.330 -20.306 24.533 1.00 83.88 585 PRO A O 1
ATOM 4583 N N . SER A 1 586 ? -21.578 -18.413 25.708 1.00 78.19 586 SER A N 1
ATOM 4584 C CA . SER A 1 586 ? -20.148 -18.257 26.043 1.00 78.19 586 SER A CA 1
ATOM 4585 C C . SER A 1 586 ? -19.519 -19.455 26.770 1.00 78.19 586 SER A C 1
ATOM 4587 O O . SER A 1 586 ? -18.298 -19.588 26.813 1.00 78.19 586 SER A O 1
ATOM 4589 N N . HIS A 1 587 ? -20.344 -20.332 27.347 1.00 81.12 587 HIS A N 1
ATOM 4590 C CA . HIS A 1 587 ? -19.917 -21.560 28.015 1.00 81.12 587 HIS A CA 1
ATOM 4591 C C . HIS A 1 587 ? -19.663 -22.729 27.048 1.00 81.12 587 HIS A C 1
ATOM 4593 O O . HIS A 1 587 ? -19.154 -23.767 27.478 1.00 81.12 587 HIS A O 1
ATOM 4599 N N . VAL A 1 588 ? -20.029 -22.605 25.767 1.00 83.75 588 VAL A N 1
ATOM 4600 C CA . VAL A 1 588 ? -19.741 -23.632 24.761 1.00 83.75 588 VAL A CA 1
ATOM 4601 C C . VAL A 1 588 ? -18.266 -23.527 24.356 1.00 83.75 588 VAL A C 1
ATOM 4603 O O . VAL A 1 588 ? -17.840 -22.480 23.869 1.00 83.75 588 VAL A O 1
ATOM 4606 N N . PRO A 1 589 ? -17.462 -24.590 24.545 1.00 83.44 589 PRO A N 1
ATOM 4607 C CA . PRO A 1 589 ? -16.041 -24.540 24.240 1.00 83.44 589 PRO A CA 1
ATOM 4608 C C . PRO A 1 589 ? -15.803 -24.517 22.728 1.00 83.44 589 PRO A C 1
ATOM 4610 O O . PRO A 1 589 ? -16.370 -25.320 21.984 1.00 83.44 589 PRO A O 1
ATOM 4613 N N . LEU A 1 590 ? -14.912 -23.625 22.300 1.00 82.94 590 LEU A N 1
ATOM 4614 C CA . LEU A 1 590 ? -14.412 -23.571 20.931 1.00 82.94 590 LEU A CA 1
ATOM 4615 C C . LEU A 1 590 ? -13.328 -24.635 20.691 1.00 82.94 590 LEU A C 1
ATOM 4617 O O . LEU A 1 590 ? -12.596 -24.986 21.624 1.00 82.94 590 LEU A O 1
ATOM 4621 N N . PRO A 1 591 ? -13.168 -25.108 19.443 1.00 79.75 591 PRO A N 1
ATOM 4622 C CA . PRO A 1 591 ? -12.023 -25.916 19.038 1.00 79.75 591 PRO A CA 1
ATOM 4623 C C . PRO A 1 591 ? -10.702 -25.209 19.369 1.00 79.75 591 PRO A C 1
ATOM 4625 O O . PRO A 1 591 ? -10.506 -24.045 19.015 1.00 79.75 591 PRO A O 1
ATOM 4628 N N . GLN A 1 592 ? -9.784 -25.914 20.031 1.00 72.81 592 GLN A N 1
ATOM 4629 C CA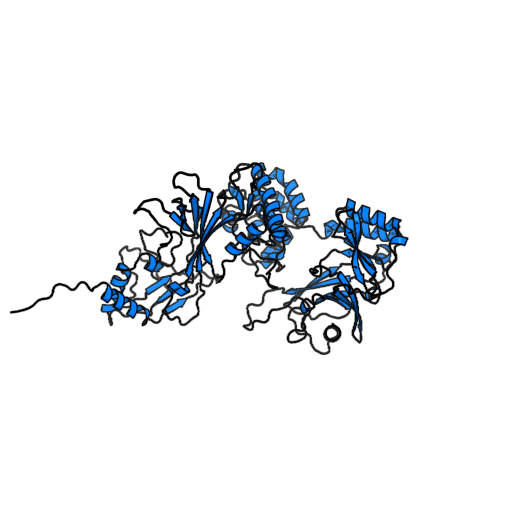 . GLN A 1 592 ? -8.437 -25.408 20.302 1.00 72.81 592 GLN A CA 1
ATOM 4630 C C . GLN A 1 592 ? -7.455 -25.895 19.235 1.00 72.81 592 GLN A C 1
ATOM 4632 O O . GLN A 1 592 ? -7.539 -27.031 18.774 1.00 72.81 592 GLN A O 1
ATOM 4637 N N . SER A 1 593 ? -6.508 -25.038 18.854 1.00 69.75 593 SER A N 1
ATOM 4638 C CA . SER A 1 593 ? -5.435 -25.379 17.919 1.00 69.75 593 SER A CA 1
ATOM 4639 C C . SER A 1 593 ? -4.214 -24.505 18.168 1.00 69.75 593 SER A C 1
ATOM 4641 O O . SER A 1 593 ? -4.345 -23.292 18.301 1.00 69.75 593 SER A O 1
ATOM 4643 N N . ASP A 1 594 ? -3.023 -25.102 18.126 1.00 66.75 594 ASP A N 1
ATOM 4644 C CA . ASP A 1 594 ? -1.745 -24.377 18.200 1.00 66.75 594 ASP A CA 1
ATOM 4645 C C . ASP A 1 594 ? -1.515 -23.456 16.987 1.00 66.75 594 ASP A C 1
ATOM 4647 O O . ASP A 1 594 ? -0.638 -22.592 16.999 1.00 66.75 594 ASP A O 1
ATOM 4651 N N . SER A 1 595 ? -2.281 -23.663 15.911 1.00 59.09 595 SER A N 1
ATOM 4652 C CA . SER A 1 595 ? -2.162 -22.909 14.659 1.00 59.09 595 SER A CA 1
ATOM 4653 C C . SER A 1 595 ? -3.134 -21.729 14.564 1.00 59.09 595 SER A C 1
ATOM 4655 O O . SER A 1 595 ? -2.919 -20.840 13.738 1.00 59.09 595 SER A O 1
ATOM 4657 N N . ALA A 1 596 ? -4.168 -21.694 15.411 1.00 61.97 596 ALA A N 1
ATOM 4658 C CA . ALA A 1 596 ? -5.174 -20.638 15.429 1.00 61.97 596 ALA A CA 1
ATOM 4659 C C . ALA A 1 596 ? -4.989 -19.731 16.652 1.00 61.97 596 ALA A C 1
ATOM 4661 O O . ALA A 1 596 ? -4.835 -20.191 17.781 1.00 61.97 596 ALA A O 1
ATOM 4662 N N . VAL A 1 597 ? -5.021 -18.423 16.426 1.00 63.72 597 VAL A N 1
ATOM 4663 C CA . VAL A 1 597 ? -5.035 -17.393 17.459 1.00 63.72 597 VAL A CA 1
ATOM 4664 C C . VAL A 1 597 ? -6.470 -16.920 17.621 1.00 63.72 597 VAL A C 1
ATOM 4666 O O . VAL A 1 597 ? -7.077 -16.403 16.683 1.00 63.72 597 VAL A O 1
ATOM 4669 N N . LEU A 1 598 ? -6.993 -17.089 18.831 1.00 66.50 598 LEU A N 1
ATOM 4670 C CA . LEU A 1 598 ? -8.260 -16.509 19.243 1.00 66.50 598 LEU A CA 1
ATOM 4671 C C . LEU A 1 598 ? -7.999 -15.124 19.843 1.00 66.50 598 LEU A C 1
ATOM 4673 O O . LEU A 1 598 ? -7.308 -15.004 20.859 1.00 66.50 598 LEU A O 1
ATOM 4677 N N . ARG A 1 599 ? -8.570 -14.084 19.237 1.00 63.06 599 ARG A N 1
ATOM 4678 C CA . ARG A 1 599 ? -8.678 -12.754 19.845 1.00 63.06 599 ARG A CA 1
ATOM 4679 C C . ARG A 1 599 ? -10.105 -12.551 20.322 1.00 63.06 599 ARG A C 1
ATOM 4681 O O . ARG A 1 599 ? -11.049 -12.850 19.603 1.00 63.06 599 ARG A O 1
ATOM 4688 N N . THR A 1 600 ? -10.255 -12.065 21.548 1.00 63.09 600 THR A N 1
ATOM 4689 C CA . THR A 1 600 ? -11.566 -11.778 22.132 1.00 63.09 600 THR A CA 1
ATOM 4690 C C . THR A 1 600 ? -11.661 -10.301 22.464 1.00 63.09 600 THR A C 1
ATOM 4692 O O . THR A 1 600 ? -10.814 -9.766 23.177 1.00 63.09 600 THR A O 1
ATOM 4695 N N . THR A 1 601 ? -12.705 -9.658 21.952 1.00 65.88 601 THR A N 1
ATOM 4696 C CA . THR A 1 601 ? -13.001 -8.246 22.203 1.00 65.88 601 THR A CA 1
ATOM 4697 C C . THR A 1 601 ? -14.377 -8.149 22.840 1.00 65.88 601 THR A C 1
ATOM 4699 O O . THR A 1 601 ? -15.348 -8.702 22.329 1.00 65.88 601 THR A O 1
ATOM 4702 N N . ILE A 1 602 ? -14.488 -7.444 23.964 1.00 75.00 602 ILE A N 1
ATOM 4703 C CA . ILE A 1 602 ? -15.793 -7.163 24.572 1.00 75.00 602 ILE A CA 1
ATOM 4704 C C . ILE A 1 602 ? -16.446 -6.039 23.769 1.00 75.00 602 ILE A C 1
ATOM 4706 O O . ILE A 1 602 ? -15.857 -4.974 23.608 1.00 75.00 602 ILE A O 1
ATOM 4710 N N . THR A 1 603 ? -17.655 -6.270 23.261 1.00 77.12 603 THR A N 1
ATOM 4711 C CA . THR A 1 603 ? -18.327 -5.342 22.334 1.00 77.12 603 THR A CA 1
ATOM 4712 C C . THR A 1 603 ? -19.626 -4.763 22.873 1.00 77.12 603 THR A C 1
ATOM 4714 O O . THR A 1 603 ? -20.165 -3.844 22.265 1.00 77.12 603 THR A O 1
ATOM 4717 N N . LYS A 1 604 ? -20.132 -5.235 24.019 1.00 84.00 604 LYS A N 1
ATOM 4718 C CA . LYS A 1 604 ? -21.268 -4.614 24.719 1.00 84.00 604 LYS A CA 1
ATOM 4719 C C . LYS A 1 604 ? -20.925 -4.352 26.178 1.00 84.00 604 LYS A C 1
ATOM 4721 O O . LYS A 1 604 ? -20.385 -5.221 26.860 1.00 84.00 604 LYS A O 1
ATOM 4726 N N . PHE A 1 605 ? -21.284 -3.164 26.647 1.00 86.25 605 PHE A N 1
ATOM 4727 C CA . PHE A 1 605 ? -20.924 -2.648 27.958 1.00 86.25 605 PHE A CA 1
ATOM 4728 C C . PHE A 1 605 ? -22.186 -2.199 28.711 1.00 86.25 605 PHE A C 1
ATOM 4730 O O . PHE A 1 605 ? -22.836 -1.234 28.287 1.00 86.25 605 PHE A O 1
ATOM 4737 N N . PRO A 1 606 ? -22.541 -2.865 29.823 1.00 85.88 606 PRO A N 1
ATOM 4738 C CA . PRO A 1 606 ? -23.689 -2.482 30.638 1.00 85.88 606 PRO A CA 1
ATOM 4739 C C . PRO A 1 606 ? -23.398 -1.222 31.460 1.00 85.88 606 PRO A C 1
ATOM 4741 O O . PRO A 1 606 ? -22.260 -0.748 31.544 1.00 85.88 606 PRO A O 1
ATOM 4744 N N . SER A 1 607 ? -24.426 -0.687 32.118 1.00 85.69 607 SER A N 1
ATOM 4745 C CA . SER A 1 607 ? -24.279 0.420 33.069 1.00 85.69 607 SER A CA 1
ATOM 4746 C C . SER A 1 607 ? -23.330 0.073 34.237 1.00 85.69 607 SER A C 1
ATOM 4748 O O . SER A 1 607 ? -23.029 -1.102 34.484 1.00 85.69 607 SER A O 1
ATOM 4750 N N . LEU A 1 608 ? -22.814 1.076 34.961 1.00 82.75 608 LEU A N 1
ATOM 4751 C CA . LEU A 1 608 ? -21.873 0.828 36.066 1.00 82.75 608 LEU A CA 1
ATOM 4752 C C . LEU A 1 608 ? -22.572 0.220 37.286 1.00 82.75 608 LEU A C 1
ATOM 4754 O O . LEU A 1 608 ? -21.940 -0.545 38.015 1.00 82.75 608 LEU A O 1
ATOM 4758 N N . LYS A 1 609 ? -23.852 0.553 37.526 1.00 80.00 609 LYS A N 1
ATOM 4759 C CA . LYS A 1 609 ? -24.666 -0.098 38.570 1.00 80.00 609 LYS A CA 1
ATOM 4760 C C . LYS A 1 609 ? -24.754 -1.599 38.306 1.00 80.00 609 LYS A C 1
ATOM 4762 O O . LYS A 1 609 ? -24.391 -2.394 39.167 1.00 80.00 609 LYS A O 1
ATOM 4767 N N . ASN A 1 610 ? -25.119 -1.955 37.076 1.00 73.00 610 ASN A N 1
ATOM 4768 C CA . ASN A 1 610 ? -25.259 -3.340 36.656 1.00 73.00 610 ASN A CA 1
ATOM 4769 C C . ASN A 1 610 ? -23.936 -4.103 36.828 1.00 73.00 610 ASN A C 1
ATOM 4771 O O . ASN A 1 610 ? -23.932 -5.160 37.437 1.00 73.00 610 ASN A O 1
ATOM 4775 N N . GLU A 1 611 ? -22.798 -3.540 36.408 1.00 67.56 611 GLU A N 1
ATOM 4776 C CA . GLU A 1 611 ? -21.478 -4.177 36.572 1.00 67.56 611 GLU A CA 1
ATOM 4777 C C . GLU A 1 611 ? -21.070 -4.415 38.045 1.00 67.56 611 GLU A C 1
ATOM 4779 O O . GLU A 1 611 ? -20.451 -5.432 38.360 1.00 67.56 611 GLU A O 1
ATOM 4784 N N . LYS A 1 612 ? -21.404 -3.494 38.964 1.00 56.69 612 LYS A N 1
ATOM 4785 C CA . LYS A 1 612 ? -20.961 -3.539 40.373 1.00 56.69 612 LYS A CA 1
ATOM 4786 C C . LYS A 1 612 ? -21.761 -4.477 41.270 1.00 56.69 612 LYS A C 1
ATOM 4788 O O . LYS A 1 612 ? -21.210 -4.932 42.272 1.00 56.69 612 LYS A O 1
ATOM 4793 N N . ASP A 1 613 ? -23.002 -4.801 40.921 1.00 55.16 613 ASP A N 1
ATOM 4794 C CA . ASP A 1 613 ? -23.871 -5.665 41.736 1.00 55.16 613 ASP A CA 1
ATOM 4795 C C . ASP A 1 613 ? -23.464 -7.157 41.713 1.00 55.16 613 ASP A C 1
ATOM 4797 O O . ASP A 1 613 ? -24.155 -8.013 42.263 1.00 55.16 613 ASP A O 1
ATOM 4801 N N . GLY A 1 614 ? -22.305 -7.492 41.131 1.00 43.66 614 GLY A N 1
ATOM 4802 C CA . GLY A 1 614 ? -21.681 -8.813 41.253 1.00 43.66 614 GLY A CA 1
ATOM 4803 C C . GLY A 1 614 ? -22.442 -9.935 40.547 1.00 43.66 614 GLY A C 1
ATOM 4804 O O . GLY A 1 614 ? -22.189 -11.112 40.817 1.00 43.66 614 GLY A O 1
ATOM 4805 N N . ASN A 1 615 ? -23.366 -9.591 39.650 1.00 45.28 615 ASN A N 1
ATOM 4806 C CA . ASN A 1 615 ? -24.149 -10.568 38.918 1.00 45.28 615 ASN A CA 1
ATOM 4807 C C . ASN A 1 615 ? -23.266 -11.205 37.833 1.00 45.28 615 ASN A C 1
ATOM 4809 O O . ASN A 1 615 ? -22.973 -10.589 36.811 1.00 45.28 615 ASN A O 1
ATOM 4813 N N . LYS A 1 616 ? -22.799 -12.435 38.069 1.00 42.47 616 LYS A N 1
ATOM 4814 C CA . LYS A 1 616 ? -21.938 -13.184 37.132 1.00 42.47 616 LYS A CA 1
ATOM 4815 C C . LYS A 1 616 ? -22.616 -13.506 35.789 1.00 42.47 616 LYS A C 1
ATOM 4817 O O . LYS A 1 616 ? -21.928 -13.968 34.886 1.00 42.47 616 LYS A O 1
ATOM 4822 N N . ASP A 1 617 ? -23.906 -13.196 35.667 1.00 46.25 617 ASP A N 1
ATOM 4823 C CA . ASP A 1 617 ? -24.770 -13.482 34.518 1.00 46.25 617 ASP A CA 1
ATOM 4824 C C . ASP A 1 617 ? -25.154 -12.219 33.716 1.00 46.25 617 ASP A C 1
ATOM 4826 O O . ASP A 1 617 ? -26.125 -12.221 32.962 1.00 46.25 617 ASP A O 1
ATOM 4830 N N . LEU A 1 618 ? -24.445 -11.094 33.880 1.00 53.09 618 LEU A N 1
ATOM 4831 C CA . LEU A 1 618 ? -24.692 -9.926 33.026 1.00 53.09 618 LEU A CA 1
ATOM 4832 C C . LEU A 1 618 ? -24.294 -10.239 31.579 1.00 53.09 618 LEU A C 1
ATOM 4834 O O . LEU A 1 618 ? -23.168 -10.704 31.379 1.00 53.09 618 LEU A O 1
ATOM 4838 N N . PRO A 1 619 ? -25.157 -9.948 30.582 1.00 54.91 619 PRO A N 1
ATOM 4839 C CA . PRO A 1 619 ? -24.933 -10.289 29.181 1.00 54.91 619 PRO A CA 1
ATOM 4840 C C . PRO A 1 619 ? -23.744 -9.500 28.626 1.00 54.91 619 PRO A C 1
ATOM 4842 O O . PRO A 1 619 ? -23.874 -8.428 28.036 1.00 54.91 619 PRO A O 1
ATOM 4845 N N . THR A 1 620 ? -22.552 -10.038 28.853 1.00 61.03 620 THR A N 1
ATOM 4846 C CA . THR A 1 620 ? -21.318 -9.611 28.214 1.00 61.03 620 THR A CA 1
ATOM 4847 C C . THR A 1 620 ? -21.263 -10.275 26.855 1.00 61.03 620 THR A C 1
ATOM 4849 O O . THR A 1 620 ? -21.494 -11.477 26.707 1.00 61.03 620 THR A O 1
ATOM 4852 N N . HIS A 1 621 ? -21.015 -9.451 25.850 1.00 67.12 621 HIS A N 1
ATOM 4853 C CA . HIS A 1 621 ? -20.971 -9.885 24.473 1.00 67.12 621 HIS A CA 1
ATOM 4854 C C . HIS A 1 621 ? -19.525 -9.831 23.999 1.00 67.12 621 HIS A C 1
ATOM 4856 O O . HIS A 1 621 ? -18.907 -8.762 24.009 1.00 67.12 621 HIS A O 1
ATOM 4862 N N . ILE A 1 622 ? -18.985 -10.995 23.656 1.00 64.94 622 ILE A N 1
ATOM 4863 C CA . ILE A 1 622 ? -17.593 -11.175 23.260 1.00 64.94 622 ILE A CA 1
ATOM 4864 C C . ILE A 1 622 ? -17.580 -11.447 21.763 1.00 64.94 622 ILE A C 1
ATOM 4866 O O . ILE A 1 622 ? -18.135 -12.443 21.321 1.00 64.94 622 ILE A O 1
ATOM 4870 N N . HIS A 1 623 ? -16.940 -10.587 20.983 1.00 66.81 623 HIS A N 1
ATOM 4871 C CA . HIS A 1 623 ? -16.604 -10.926 19.608 1.00 66.81 623 HIS A CA 1
ATOM 4872 C C . HIS A 1 623 ? -15.323 -11.761 19.610 1.00 66.81 623 HIS A C 1
ATOM 4874 O O . HIS A 1 623 ? -14.325 -11.355 20.216 1.00 66.81 623 HIS A O 1
ATOM 4880 N N . ALA A 1 624 ? -15.376 -12.945 19.003 1.00 62.56 624 ALA A N 1
ATOM 4881 C CA . ALA A 1 624 ? -14.268 -13.886 18.945 1.00 62.56 624 ALA A CA 1
ATOM 4882 C C . ALA A 1 624 ? -13.740 -13.983 17.509 1.00 62.56 624 ALA A C 1
ATOM 4884 O O . ALA A 1 624 ? -14.326 -14.653 16.662 1.00 62.56 624 ALA A O 1
ATOM 4885 N N . GLU A 1 625 ? -12.594 -13.355 17.252 1.00 62.38 625 GLU A N 1
ATOM 4886 C CA . GLU A 1 625 ? -11.882 -13.480 15.982 1.00 62.38 625 GLU A CA 1
ATOM 4887 C C . GLU A 1 625 ? -10.943 -14.689 16.043 1.00 62.38 625 GLU A C 1
ATOM 4889 O O . GLU A 1 625 ? -9.970 -14.710 16.805 1.00 62.38 625 GLU A O 1
ATOM 4894 N N . HIS A 1 626 ? -11.219 -15.701 15.220 1.00 63.34 626 HIS A N 1
ATOM 4895 C CA . HIS A 1 626 ? -10.337 -16.850 15.025 1.00 63.34 626 HIS A CA 1
ATOM 4896 C C . HIS A 1 626 ? -9.512 -16.668 13.757 1.00 63.34 626 HIS A C 1
ATOM 4898 O O . HIS A 1 626 ? -10.025 -16.825 12.652 1.00 63.34 626 HIS A O 1
ATOM 4904 N N . THR A 1 627 ? -8.221 -16.390 13.925 1.00 55.16 627 THR A N 1
ATOM 4905 C CA . THR A 1 627 ? -7.278 -16.140 12.821 1.00 55.16 627 THR A CA 1
ATOM 4906 C C . THR A 1 627 ? -6.084 -17.087 12.897 1.00 55.16 627 THR A C 1
ATOM 4908 O O . THR A 1 627 ? -5.850 -17.732 13.916 1.00 55.16 627 THR A O 1
ATOM 4911 N N . TRP A 1 628 ? -5.300 -17.208 11.828 1.00 57.62 628 TRP A N 1
ATOM 4912 C CA . TRP A 1 628 ? -4.093 -18.042 11.827 1.00 57.62 628 TRP A CA 1
ATOM 4913 C C . TRP A 1 628 ? -2.894 -17.341 12.485 1.00 57.62 628 TRP A C 1
ATOM 4915 O O . TRP A 1 628 ? -2.555 -16.213 12.141 1.00 57.62 628 TRP A O 1
ATOM 4925 N N . GLY A 1 629 ? -2.196 -18.032 13.395 1.00 45.00 629 GLY A N 1
ATOM 4926 C CA . GLY A 1 629 ? -1.044 -17.477 14.126 1.00 45.00 629 GLY A CA 1
ATOM 4927 C C . GLY A 1 629 ? 0.297 -17.545 13.391 1.00 45.00 629 GLY A C 1
ATOM 4928 O O . GLY A 1 629 ? 1.163 -16.693 13.592 1.00 45.00 629 GLY A O 1
ATOM 4929 N N . LYS A 1 630 ? 0.500 -18.564 12.548 1.00 45.56 630 LYS A N 1
ATOM 4930 C CA . LYS A 1 630 ? 1.686 -18.734 11.691 1.00 45.56 630 LYS A CA 1
ATOM 4931 C C . LYS A 1 630 ? 1.273 -19.429 10.398 1.00 45.56 630 LYS A C 1
ATOM 4933 O O . LYS A 1 630 ? 0.629 -20.472 10.440 1.00 45.56 630 LYS A O 1
ATOM 4938 N N . ARG A 1 631 ? 1.664 -18.875 9.247 1.00 46.00 631 ARG A N 1
ATOM 4939 C CA . ARG A 1 631 ? 1.356 -19.443 7.923 1.00 46.00 631 ARG A CA 1
ATOM 4940 C C . ARG A 1 631 ? 1.945 -20.855 7.807 1.00 46.00 631 ARG A C 1
ATOM 4942 O O . ARG A 1 631 ? 3.160 -21.026 7.930 1.00 46.00 631 ARG A O 1
ATOM 4949 N N . ARG A 1 632 ? 1.114 -21.862 7.530 1.00 38.72 632 ARG A N 1
ATOM 4950 C CA . ARG A 1 632 ? 1.587 -23.179 7.084 1.00 38.72 632 ARG A CA 1
ATOM 4951 C C . ARG A 1 632 ? 2.139 -23.012 5.663 1.00 38.72 632 ARG A C 1
ATOM 4953 O O . ARG A 1 632 ? 1.451 -22.494 4.786 1.00 38.72 632 ARG A O 1
ATOM 4960 N N . LYS A 1 633 ? 3.397 -23.399 5.434 1.00 36.84 633 LYS A N 1
ATOM 4961 C CA . LYS A 1 633 ? 3.920 -23.599 4.076 1.00 36.84 633 LYS A CA 1
ATOM 4962 C C . LYS A 1 633 ? 3.165 -24.791 3.488 1.00 36.84 633 LYS A C 1
ATOM 4964 O O . LYS A 1 633 ? 3.384 -25.897 3.956 1.00 36.84 633 LYS A O 1
ATOM 4969 N N . THR A 1 634 ? 2.289 -24.506 2.526 1.00 40.66 634 THR A N 1
ATOM 4970 C CA . THR A 1 634 ? 1.873 -25.380 1.413 1.00 40.66 634 THR A CA 1
ATOM 4971 C C . THR A 1 634 ? 1.640 -26.859 1.745 1.00 40.66 634 THR A C 1
ATOM 4973 O O . THR A 1 634 ? 2.603 -27.618 1.814 1.00 40.66 634 THR A O 1
ATOM 4976 N N . ASP A 1 635 ? 0.376 -27.278 1.778 1.00 33.88 635 ASP A N 1
ATOM 4977 C CA . ASP A 1 635 ? -0.001 -28.607 1.286 1.00 33.88 635 ASP A CA 1
ATOM 4978 C C . ASP A 1 635 ? -0.711 -28.419 -0.064 1.00 33.88 635 ASP A C 1
ATOM 4980 O O . ASP A 1 635 ? -1.388 -27.419 -0.291 1.00 33.88 635 ASP A O 1
ATOM 4984 N N . ALA A 1 636 ? -0.425 -29.326 -0.992 1.00 37.62 636 ALA A N 1
ATOM 4985 C CA . ALA A 1 636 ? -0.566 -29.181 -2.438 1.00 37.62 636 ALA A CA 1
ATOM 4986 C C . ALA A 1 636 ? -1.991 -29.380 -2.990 1.00 37.62 636 ALA A C 1
ATOM 4988 O O . ALA A 1 636 ? -2.130 -29.746 -4.154 1.00 37.62 636 ALA A O 1
ATOM 4989 N N . ASP A 1 637 ? -3.024 -29.111 -2.194 1.00 40.72 637 ASP A N 1
ATOM 4990 C CA . ASP A 1 637 ? -4.416 -29.160 -2.639 1.00 40.72 637 ASP A CA 1
ATOM 4991 C C . ASP A 1 637 ? -5.070 -27.788 -2.398 1.00 40.72 637 ASP A C 1
ATOM 4993 O O . ASP A 1 637 ? -5.168 -27.316 -1.265 1.00 40.72 637 ASP A O 1
ATOM 4997 N N . ASP A 1 638 ? -5.455 -27.129 -3.496 1.00 45.81 638 ASP A N 1
ATOM 4998 C CA . ASP A 1 638 ? -6.059 -25.791 -3.588 1.00 45.81 638 ASP A CA 1
ATOM 4999 C C . ASP A 1 638 ? -7.447 -25.703 -2.906 1.00 45.81 638 ASP A C 1
ATOM 5001 O O . ASP A 1 638 ? -8.467 -25.481 -3.564 1.00 45.81 638 ASP A O 1
ATOM 5005 N N . GLU A 1 639 ? -7.527 -25.847 -1.583 1.00 51.56 639 GLU A N 1
ATOM 5006 C CA . GLU A 1 639 ? -8.734 -25.484 -0.832 1.00 51.56 639 GLU A CA 1
ATOM 5007 C C . GLU A 1 639 ? -8.542 -24.167 -0.075 1.00 51.56 639 GLU A C 1
ATOM 5009 O O . GLU A 1 639 ? -7.742 -24.034 0.851 1.00 51.56 639 GLU A O 1
ATOM 5014 N N . GLU A 1 640 ? -9.293 -23.161 -0.523 1.00 54.78 640 GLU A N 1
ATOM 5015 C CA . GLU A 1 640 ? -9.383 -21.828 0.062 1.00 54.78 640 GLU A CA 1
ATOM 5016 C C . GLU A 1 640 ? -9.847 -21.919 1.524 1.00 54.78 640 GLU A C 1
ATOM 5018 O O . GLU A 1 640 ? -11.001 -22.240 1.813 1.00 54.78 640 GLU A O 1
ATOM 5023 N N . LEU A 1 641 ? -8.921 -21.668 2.451 1.00 61.78 641 LEU A N 1
ATOM 5024 C CA . LEU A 1 641 ? -9.197 -21.617 3.884 1.00 61.78 641 LEU A CA 1
ATOM 5025 C C . LEU A 1 641 ? -10.057 -20.385 4.195 1.00 61.78 641 LEU A C 1
ATOM 5027 O O . LEU A 1 641 ? -9.705 -19.265 3.830 1.00 61.78 641 LEU A O 1
ATOM 5031 N N . VAL A 1 642 ? -11.178 -20.602 4.880 1.00 65.44 642 VAL A N 1
ATOM 5032 C CA . VAL A 1 642 ? -12.120 -19.551 5.289 1.00 65.44 642 VAL A CA 1
ATOM 5033 C C . VAL A 1 642 ? -11.902 -19.245 6.769 1.00 65.44 642 VAL A C 1
ATOM 5035 O O . VAL A 1 642 ? -11.955 -20.162 7.589 1.00 65.44 642 VAL A O 1
ATOM 5038 N N . ASP A 1 643 ? -11.658 -17.978 7.111 1.00 71.12 643 ASP A N 1
ATOM 5039 C CA . ASP A 1 643 ? -11.630 -17.507 8.502 1.00 71.12 643 ASP A CA 1
ATOM 5040 C C . ASP A 1 643 ? -13.058 -17.504 9.071 1.00 71.12 643 ASP A C 1
ATOM 5042 O O . ASP A 1 643 ? -13.958 -16.950 8.454 1.00 71.12 643 ASP A O 1
ATOM 5046 N N . GLY A 1 644 ? -13.291 -18.128 10.227 1.00 78.12 644 GLY A N 1
ATOM 5047 C CA . GLY A 1 644 ? -14.635 -18.317 10.786 1.00 78.12 644 GLY A CA 1
ATOM 5048 C C . GLY A 1 644 ? -15.246 -19.679 10.441 1.00 78.12 644 GLY A C 1
ATOM 5049 O O . GLY A 1 644 ? -14.538 -20.641 10.135 1.00 78.12 644 GLY A O 1
ATOM 5050 N N . VAL A 1 645 ? -16.566 -19.799 10.569 1.00 86.19 645 VAL A N 1
ATOM 5051 C CA . VAL A 1 645 ? -17.288 -21.056 10.330 1.00 86.19 645 VAL A CA 1
ATOM 5052 C C . VAL A 1 645 ? -17.520 -21.277 8.835 1.00 86.19 645 VAL A C 1
ATOM 5054 O O . VAL A 1 645 ? -17.903 -20.360 8.111 1.00 86.19 645 VAL A O 1
ATOM 5057 N N . THR A 1 646 ? -17.316 -22.512 8.372 1.00 83.75 646 THR A N 1
ATOM 5058 C CA . THR A 1 646 ? -17.629 -22.943 7.001 1.00 83.75 646 THR A CA 1
ATOM 5059 C C . THR A 1 646 ? -18.200 -24.359 6.988 1.00 83.75 646 THR A C 1
ATOM 5061 O O . THR A 1 646 ? -17.841 -25.193 7.824 1.00 83.75 646 THR A O 1
ATOM 5064 N N . THR A 1 647 ? -19.106 -24.613 6.043 1.00 84.12 647 THR A N 1
ATOM 5065 C CA . THR A 1 647 ? -19.747 -25.918 5.805 1.00 84.12 647 THR A CA 1
ATOM 5066 C C . THR A 1 647 ? -19.229 -26.614 4.545 1.00 84.12 647 THR A C 1
ATOM 5068 O O . THR A 1 647 ? -19.586 -27.762 4.249 1.00 84.12 647 THR A O 1
ATOM 5071 N N . LYS A 1 648 ? -18.354 -25.937 3.797 1.00 75.31 648 LYS A N 1
ATOM 5072 C CA . LYS A 1 648 ? -17.727 -26.470 2.591 1.00 75.31 648 LYS A CA 1
ATOM 5073 C C . LYS A 1 648 ? -16.827 -27.654 2.955 1.00 75.31 648 LYS A C 1
ATOM 5075 O O . LYS A 1 648 ? -15.909 -27.522 3.756 1.00 75.31 648 LYS A O 1
ATOM 5080 N N . ASN A 1 649 ? -17.093 -28.809 2.343 1.00 76.81 649 ASN A N 1
ATOM 5081 C CA . ASN A 1 649 ? -16.360 -30.067 2.549 1.00 76.81 649 ASN A CA 1
ATOM 5082 C C . ASN A 1 649 ? -16.393 -30.624 3.986 1.00 76.81 649 ASN A C 1
ATOM 5084 O O . ASN A 1 649 ? -15.586 -31.479 4.342 1.00 76.81 649 ASN A O 1
ATOM 5088 N N . GLY A 1 650 ? -17.351 -30.186 4.805 1.00 83.06 650 GLY A N 1
ATOM 5089 C CA . GLY A 1 650 ? -17.468 -30.550 6.216 1.00 83.06 650 GLY A CA 1
ATOM 5090 C C . GLY A 1 650 ? -17.672 -29.312 7.082 1.00 83.06 650 GLY A C 1
ATOM 5091 O O . GLY A 1 650 ? -17.708 -28.197 6.578 1.00 83.06 650 GLY A O 1
ATOM 5092 N N . LEU A 1 651 ? -17.821 -29.500 8.392 1.00 85.31 651 LEU A N 1
ATOM 5093 C CA . LEU A 1 651 ? -17.914 -28.377 9.322 1.00 85.31 651 LEU A CA 1
ATOM 5094 C C . LEU A 1 651 ? -16.518 -28.017 9.823 1.00 85.31 651 LEU A C 1
ATOM 5096 O O . LEU A 1 651 ? -15.845 -28.867 10.409 1.00 85.31 651 LEU A O 1
ATOM 5100 N N . TYR A 1 652 ? -16.113 -26.765 9.630 1.00 84.62 652 TYR A N 1
ATOM 5101 C CA . TYR A 1 652 ? -14.823 -26.250 10.085 1.00 84.62 652 TYR A CA 1
ATOM 5102 C C . TYR A 1 652 ? -14.971 -24.903 10.796 1.00 84.62 652 TYR A C 1
ATOM 5104 O O . TYR A 1 652 ? -15.887 -24.135 10.505 1.00 84.62 652 TYR A O 1
ATOM 5112 N N . LEU A 1 653 ? -14.025 -24.604 11.688 1.00 84.75 653 LEU A N 1
ATOM 5113 C CA . LEU A 1 653 ? -13.771 -23.264 12.225 1.00 84.75 653 LEU A CA 1
ATOM 5114 C C . LEU A 1 653 ? -12.334 -22.862 11.879 1.00 84.75 653 LEU A C 1
ATOM 5116 O O . LEU A 1 653 ? -11.393 -23.456 12.405 1.00 84.75 653 LEU A O 1
ATOM 5120 N N . THR A 1 654 ? -12.151 -21.893 10.983 1.00 77.06 654 THR A N 1
ATOM 5121 C CA . THR A 1 654 ? -10.831 -21.392 10.552 1.00 77.06 654 THR A CA 1
ATOM 5122 C C . THR A 1 654 ? -9.890 -22.534 10.114 1.00 77.06 654 THR A C 1
ATOM 5124 O O . THR A 1 654 ? -8.717 -22.609 10.481 1.00 77.06 654 THR A O 1
ATOM 5127 N N . GLY A 1 655 ? -10.429 -23.494 9.351 1.00 73.88 655 GLY A N 1
ATOM 5128 C CA . GLY A 1 655 ? -9.703 -24.680 8.871 1.00 73.88 655 GLY A CA 1
ATOM 5129 C C . GLY A 1 655 ? -9.526 -25.815 9.891 1.00 73.88 655 GLY A C 1
ATOM 5130 O O . GLY A 1 655 ? -8.931 -26.839 9.558 1.00 73.88 655 GLY A O 1
ATOM 5131 N N . ILE A 1 656 ? -10.051 -25.682 11.113 1.00 80.69 656 ILE A N 1
ATOM 5132 C CA . ILE A 1 656 ? -10.072 -26.758 12.114 1.00 80.69 656 ILE A CA 1
ATOM 5133 C C . ILE A 1 656 ? -11.339 -27.596 11.901 1.00 80.69 656 ILE A C 1
ATOM 5135 O O . ILE A 1 656 ? -12.432 -27.046 12.053 1.00 80.69 656 ILE A O 1
ATOM 5139 N N . PRO A 1 657 ? -11.236 -28.896 11.564 1.00 84.12 657 PRO A N 1
ATOM 5140 C CA . PRO A 1 657 ? -12.409 -29.751 11.417 1.00 84.12 657 PRO A CA 1
ATOM 5141 C C . PRO A 1 657 ? -13.139 -29.880 12.754 1.00 84.12 657 PRO A C 1
ATOM 5143 O O . PRO A 1 657 ? -12.527 -30.156 13.787 1.00 84.12 657 PRO A O 1
ATOM 5146 N N . LEU A 1 658 ? -14.455 -29.686 12.733 1.00 87.44 658 LEU A N 1
ATOM 5147 C CA . LEU A 1 658 ? -15.290 -29.839 13.915 1.00 87.44 658 LEU A CA 1
ATOM 5148 C C . LEU A 1 658 ? -15.571 -31.320 14.160 1.00 87.44 658 LEU A C 1
ATOM 5150 O O . LEU A 1 658 ? -16.107 -32.017 13.297 1.00 87.44 658 LEU A O 1
ATOM 5154 N N . GLU A 1 659 ? -15.248 -31.799 15.359 1.00 85.00 659 GLU A N 1
ATOM 5155 C CA . GLU A 1 659 ? -15.473 -33.194 15.729 1.00 85.00 659 GLU A CA 1
ATOM 5156 C C . GLU A 1 659 ? -16.970 -33.471 15.979 1.00 85.00 659 GLU A C 1
ATOM 5158 O O . GLU A 1 659 ? -17.584 -32.810 16.834 1.00 85.00 659 GLU A O 1
ATOM 5163 N N . PRO A 1 660 ? -17.570 -34.462 15.284 1.00 87.56 660 PRO A N 1
ATOM 5164 C CA . PRO A 1 660 ? -18.940 -34.888 15.544 1.00 87.56 660 PRO A CA 1
ATOM 5165 C C . PRO A 1 660 ? -19.146 -35.292 17.008 1.00 87.56 660 PRO A C 1
ATOM 5167 O O . PRO A 1 660 ? -18.354 -36.038 17.580 1.00 87.56 660 PRO A O 1
ATOM 5170 N N . GLY A 1 661 ? -20.240 -34.820 17.609 1.00 81.25 661 GLY A N 1
ATOM 5171 C CA . GLY A 1 661 ? -20.576 -35.081 19.014 1.00 81.25 661 GLY A CA 1
ATOM 5172 C C . GLY A 1 661 ? -20.069 -34.026 20.003 1.00 81.25 661 GLY A C 1
ATOM 5173 O O . GLY A 1 661 ? -20.433 -34.082 21.177 1.00 81.25 661 GLY A O 1
ATOM 5174 N N . THR A 1 662 ? -19.290 -33.036 19.554 1.00 87.06 662 THR A N 1
ATOM 5175 C CA . THR A 1 662 ? -18.971 -31.862 20.380 1.00 87.06 662 THR A CA 1
ATOM 5176 C C . THR A 1 662 ? -20.161 -30.899 20.479 1.00 87.06 662 THR A C 1
ATOM 5178 O O . THR A 1 662 ? -21.026 -30.832 19.598 1.00 87.06 662 THR A O 1
ATOM 5181 N N . ALA A 1 663 ? -20.195 -30.124 21.567 1.00 84.94 663 ALA A N 1
ATOM 5182 C CA . ALA A 1 663 ? -21.191 -29.076 21.797 1.00 84.94 663 ALA A CA 1
ATOM 5183 C C . ALA A 1 663 ? -21.240 -28.076 20.632 1.00 84.94 663 ALA A C 1
ATOM 5185 O O . ALA A 1 663 ? -22.301 -27.804 20.074 1.00 84.94 663 ALA A O 1
ATOM 5186 N N . PHE A 1 664 ? -20.062 -27.602 20.220 1.00 86.94 664 PHE A N 1
ATOM 5187 C CA . PHE A 1 664 ? -19.909 -26.651 19.129 1.00 86.94 664 PHE A CA 1
ATOM 5188 C C . PHE A 1 664 ? -20.367 -27.228 17.782 1.00 86.94 664 PHE A C 1
ATOM 5190 O O . PHE A 1 664 ? -21.156 -26.590 17.090 1.00 86.94 664 PHE A O 1
ATOM 5197 N N . TYR A 1 665 ? -19.972 -28.467 17.450 1.00 88.44 665 TYR A N 1
ATOM 5198 C CA . TYR A 1 665 ? -20.449 -29.154 16.243 1.00 88.44 665 TYR A CA 1
ATOM 5199 C C . TYR A 1 665 ? -21.978 -29.231 16.197 1.00 88.44 665 TYR A C 1
ATOM 5201 O O . TYR A 1 665 ? -22.579 -28.975 15.159 1.00 88.44 665 TYR A O 1
ATOM 5209 N N . THR A 1 666 ? -22.616 -29.553 17.325 1.00 85.62 666 THR A N 1
ATOM 5210 C CA . THR A 1 666 ? -24.079 -29.690 17.408 1.00 85.62 666 THR A CA 1
ATOM 5211 C C . THR A 1 666 ? -24.782 -28.368 17.100 1.00 85.62 666 THR A C 1
ATOM 5213 O O . THR A 1 666 ? -25.724 -28.346 16.310 1.00 85.62 666 THR A O 1
ATOM 5216 N N . VAL A 1 667 ? -24.293 -27.260 17.670 1.00 84.94 667 VAL A N 1
ATOM 5217 C CA . VAL A 1 667 ? -24.843 -25.920 17.417 1.00 84.94 667 VAL A CA 1
ATOM 5218 C C . VAL A 1 667 ? -24.643 -25.514 15.961 1.00 84.94 667 VAL A C 1
ATOM 5220 O O . VAL A 1 667 ? -25.611 -25.185 15.280 1.00 84.94 667 VAL A O 1
ATOM 5223 N N . VAL A 1 668 ? -23.407 -25.588 15.460 1.00 86.31 668 VAL A N 1
ATOM 5224 C CA . VAL A 1 668 ? -23.079 -25.188 14.084 1.00 86.31 668 VAL A CA 1
ATOM 5225 C C . VAL A 1 668 ? -23.847 -26.031 13.067 1.00 86.31 668 VAL A C 1
ATOM 5227 O O . VAL A 1 668 ? -24.352 -25.495 12.082 1.00 86.31 668 VAL A O 1
ATOM 5230 N N . SER A 1 669 ? -23.999 -27.333 13.314 1.00 86.81 669 SER A N 1
ATOM 5231 C CA . SER A 1 669 ? -24.787 -28.216 12.454 1.00 86.81 669 SER A CA 1
ATOM 5232 C C . SER A 1 669 ? -26.272 -27.851 12.445 1.00 86.81 669 SER A C 1
ATOM 5234 O O . SER A 1 669 ? -26.898 -27.958 11.394 1.00 86.81 669 SER A O 1
ATOM 5236 N N . ALA A 1 670 ? -26.844 -27.444 13.583 1.00 83.56 670 ALA A N 1
ATOM 5237 C CA . ALA A 1 670 ? -28.243 -27.029 13.655 1.00 83.56 670 ALA A CA 1
ATOM 5238 C C . ALA A 1 670 ? -28.474 -25.699 12.922 1.00 83.56 670 ALA A C 1
ATOM 5240 O O . ALA A 1 670 ? -29.403 -25.598 12.125 1.00 83.56 670 ALA A O 1
ATOM 5241 N N . ILE A 1 671 ? -27.576 -24.726 13.116 1.00 83.38 671 ILE A N 1
ATOM 5242 C CA . ILE A 1 671 ? -27.579 -23.450 12.382 1.00 83.38 671 ILE A CA 1
ATOM 5243 C C . ILE A 1 671 ? -27.510 -23.700 10.881 1.00 83.38 671 ILE A C 1
ATOM 5245 O O . ILE A 1 671 ? -28.343 -23.206 10.132 1.00 83.38 671 ILE A O 1
ATOM 5249 N N . SER A 1 672 ? -26.537 -24.506 10.451 1.00 82.25 672 SER A N 1
ATOM 5250 C CA . SER A 1 672 ? -26.290 -24.794 9.034 1.00 82.25 672 SER A CA 1
ATOM 5251 C C . SER A 1 672 ? -27.449 -25.529 8.360 1.00 82.25 672 SER A C 1
ATOM 5253 O O . SER A 1 672 ? -27.568 -25.492 7.143 1.00 82.25 672 SER A O 1
ATOM 5255 N N . ALA A 1 673 ? -28.286 -26.232 9.129 1.00 81.88 673 ALA A N 1
ATOM 5256 C CA . ALA A 1 673 ? -29.487 -26.883 8.614 1.00 81.88 673 ALA A CA 1
ATOM 5257 C C . ALA A 1 673 ? -30.692 -25.931 8.514 1.00 81.88 673 ALA A C 1
ATOM 5259 O O . ALA A 1 673 ? -31.626 -26.218 7.765 1.00 81.88 673 ALA A O 1
ATOM 5260 N N . ALA A 1 674 ? -30.694 -24.842 9.287 1.00 74.00 674 ALA A N 1
ATOM 5261 C CA . ALA A 1 674 ? -31.793 -23.884 9.361 1.00 74.00 674 ALA A CA 1
ATOM 5262 C C . ALA A 1 674 ? -31.579 -22.630 8.489 1.00 74.00 674 ALA A C 1
ATOM 5264 O O . ALA A 1 674 ? -32.566 -22.003 8.105 1.00 74.00 674 ALA A O 1
ATOM 5265 N N . ALA A 1 675 ? -30.322 -22.289 8.185 1.00 64.19 675 ALA A N 1
ATOM 5266 C CA . ALA A 1 675 ? -29.889 -21.179 7.326 1.00 64.19 675 ALA A CA 1
ATOM 5267 C C . ALA A 1 675 ? -29.452 -21.662 5.937 1.00 64.19 675 ALA A C 1
ATOM 5269 O O . ALA A 1 675 ? -29.596 -20.913 4.944 1.00 64.19 675 ALA A O 1
#

Radius of gyration: 32.28 Å; chains: 1; bounding box: 92×62×109 Å

Secondary structure (DSSP, 8-state):
--------PPPHHHHHHHHHHHHHS--EEEE-----SS----------TT----TT--EEEE----S---------SSGGGEETTEE--EEEETTEEEEEPPEETTT-HHHHHHHHHHHHT--HHHHT--TTSEESSTTSPEEEEETTTEEEEEEEEEEEE---SSS---EEEEEESSSSSPP-EEEEEEEESSSS-HHHHHHHHHHHTT-SSBPEEEEEEEEEEHHHHTTT---SS-----EEEEEEEE---EEGGG-SSHHHHHHHHHHHHHHHHHHHHTS-EE-----GGGEEEPP--STTS-SEEE---TT-EETTS--SSPPP---TTTS-HHHHTTPPP-HHHHHHHHHHHHHHHHHH--SS--SHHHHHHTS-TTSGGGGGSSS-HHHHHHHHHHHTSHHHHHHHHTT--TTTGGGHHHHHHHHHHHS--GGGGHHHHHHHHHHHHHTT--TTEEEEE----SPPPTT-EEEEEEEE-TTS-EEEEEEEE---SSS---EEEEEEE-TTS-EEEEEEESSS----GGGGHHHHHHHHHHHHHTT-TTTEEEEE--GGGGTS-EEEEEEGGGTEEEEEETTSPPPP-TTEEEEEEEEEE--HHHHHTT-TTS--EEEEEEEESS-----SS---PPSSEE-TTS-EETTEEPPTTSHHHHHHHHHHHH-

InterPro domains:
  IPR000719 Protein kinase domain [PS50011] (160-458)
  IPR008266 Tyrosine-protein kinase, active site [PS00109] (285-297)
  IPR011009 Protein kinase-like domain superfamily [SSF56112] (235-363)
  IPR040976 Fungal-type protein kinase [PF17667] (82-361)

Foldseek 3Di:
DDDDDDPPPPPPVNLVVLVVVVLAPWAKEFDAPDPDPDDQPKDWDQPPPPDPPAQQQFKAKGDTDRDPDDDDPDDDPDPPQDPDQWGKIWMFGQQGIMITPIDRCVVPVVVVVSVVSVVVPADCVRNRHDPQFDAPDVVHWTWHDAPPDQIKTWDPDWPDADPDGYAFRKTKTFTDSDPPDGGFKIKIKTKALDPDQQQQVLLVLCVVLVQAQAKHWDHKDWDDKPCRSSPSHDYPDDIRMIIIMITMIGGDFAFLLQDPAPVLSVQQLVLVLSNLVSCCPRSVKHQLADFRRQKGQGDCPDPPHRRIHGHDRRQMDRNVPDDLDHDLDYAFQQFALCSLQPHDDDSLRSLSSSLSNVLLCQQLVDSDDTHLVVSCVSDDPPQLSVQRGDPNSNSNSVSVVCCLDPVNVVVSLVRTDPSCVVCSVVSVVSSCVSPPDPVNCPVVQLVLLQLCVVLVPDLLKWKFFFDDLFDEDPQWAWEWEWFQQPPVGTWIKIATDRDDPPDQDWDQFKWFQDPVLAIDRRYIYSAPDWDDCVVVVVSSNVSSVSCNVSVCTSGIIMGRDDDPLQWAAWEWWHDVVRSMIITDGPPADDDDDPFKDKDKDFGIGHHPVVVPVPPPGRHTYIYIFIDTRDDDPDDPDPDDFDATWDCVVATDHRNHHDDPPGPVNSRSVSVVVRD

pLDDT: mean 77.25, std 18.78, range [24.38, 98.5]

Sequence (675 aa):
MSSGLPPRTPTAAALRSLRDELKGNIIRNSQPFGNTGGTPGAAISLETSDAQPIAGSTRVFGEFHHDNTPLADDDDDILRFFRGTTLELWVFDRSGAYSSERLDLAQRPDLLVRILAGYALMSDEEAGFNTFVKHHAPGSDSYVTFRQRDKFYLRPEPIATADYIVGLGTTCYAASVSTVGEPDTVIKFSWREDKEPTEVRLLERAHERNAWGVVQLVGYQDLVSIADLRQGLQFPQTFVTRTFSCVATTPLGRPIREYTSIPELLEVLRDLVKALQSLCVNARILHRDVAIKNLIITPQHSADGPKGVLVDFNYALDLDNARPIEPMVGSDGFMAIGILLGQRHTYRHDLESLFCVFLWIAIANDRVRDEANDILEGMPKTSRFWKWCTMDFGAVGRDKAADMSPEGFEGFLGEFSSDFASLQGLAKELHALILPTDQTYVEDLAHLRKLLDVHDMPASVNIKLMYIHFHLREGEILAVYELDAPPYGKIPFLEPMAPDTAGQVYYGCNYVVDGSGHLQAFEYTTIEGGLDLAAHAAFVAEFCAAVEQRGLQHKFGLAINSGAASRDSWMELDFPEKRATFLLPSHVPLPQSDSAVLRTTITKFPSLKNEKDGNKDLPTHIHAEHTWGKRRKTDADDEELVDGVTTKNGLYLTGIPLEPGTAFYTVVSAISAAA